Protein AF-0000000084446320 (afdb_homodimer)

InterPro domains:
  IPR026349 Conserved hypothetical protein CHP04255 [TIGR04255] (10-261)

Nearest PDB structures (foldseek):
  5f8q-assembly2_B  TM=2.785E-01  e=3.618E-01  Helicobacter pylori
  4v3g-assembly1_A  TM=2.302E-01  e=3.823E-01  Klebsiella oxytoca
  6n4v-assembly1_Af  TM=1.811E-01  e=1.496E-01  Pseudomonas phage PP7
  5jjd-assembly1_B  TM=1.875E-01  e=1.866E-01  Homo sapiens
  3pgs-assembly2_B  TM=2.123E-01  e=6.638E-01  Escherichia coli K-12

Foldseek 3Di:
DQKAAPVQQAFWQKKKKKWFWPWFDDPVLQVLLVVVCVVCCVPFVDKDWDWDWDWDQDPVRDTDTDTWIKIKTFDADPVRHGQWMWMGTTRMTMIMHRDDDDCVPPVVVVVVSVLSSQVSQVPDPPGIWTFKIKMKTKGKMKGQDQLPQCQQWWDDDDQDDPVVRVDHQWDKDWDWDWDDDPFKIKIKIKIKTKDWDDDVPDPDRDGIMIMIMIMIMMMTGGHTHHSCQCNNPPHCNVVVVVVVVVVVVLVVSCRTTHPVVNVSNPSDPVPPPDD/DQKAAPVQQAFWQKKKKKWFWPWFDDPVLQVLLVVVCVVCCVPFVDKDWDWDWDWDQDPVRDTDTDTWTKIKTFDADPVGHGQWMWMGTTRMTMIMHRDDDDPVPPVVVVVVSVLSSQVSQVPDPPGIWTFKIKMKTKGKMKGQDQLPQCQQWWDDDDQDDPVVRVDGQWDKDWDWDWDDDPFKIKIKIKIKTKDWDDDVPDPDRDGIMIMIMIMIMMMTGGHTGHSCQCNNPPHCNVVVVVVVVVVVVLVVSCRTTHPVVNVSNPSDPVPPPDD

Solvent-accessible surface area (backbone atoms only — not comparable to full-atom values): 28765 Å² total; per-residue (Å²): 124,48,56,39,39,72,60,63,59,31,29,51,47,33,40,36,40,37,42,29,39,71,48,64,64,47,70,70,54,52,49,54,51,58,71,48,38,79,81,47,30,90,71,27,64,43,78,46,68,51,78,42,69,46,75,43,66,44,99,84,65,50,67,47,71,48,73,37,70,26,42,35,30,23,30,61,45,96,85,66,46,59,39,33,38,42,32,39,46,52,33,33,36,40,36,38,32,49,71,62,84,49,66,88,61,51,46,61,55,47,50,50,53,52,48,54,52,50,59,59,58,52,64,56,81,86,52,64,31,39,43,36,38,35,43,37,40,31,30,31,34,36,17,67,43,78,77,43,59,58,61,52,46,31,30,81,39,47,85,27,41,51,43,70,73,71,43,60,69,39,35,39,45,32,37,34,40,52,46,80,46,102,77,40,36,32,42,40,39,37,40,36,37,32,32,75,38,75,44,80,86,47,88,53,97,78,45,50,23,34,40,36,38,41,35,41,40,36,37,45,38,44,77,70,35,50,55,59,62,34,64,27,95,86,38,56,50,51,58,50,53,53,50,51,54,51,51,49,46,50,53,52,48,52,58,32,29,12,71,69,41,26,46,53,45,64,63,62,78,72,78,68,74,79,126,123,48,54,40,37,72,61,64,58,30,30,53,48,33,39,36,41,38,41,30,39,72,48,62,63,47,69,69,56,51,50,54,52,59,70,48,38,78,81,47,30,91,71,26,62,45,78,45,69,51,76,43,71,45,75,45,65,44,98,84,64,52,66,48,71,48,73,36,70,27,42,34,30,23,29,62,44,95,85,68,49,59,40,34,36,42,32,40,45,51,32,34,37,39,34,38,33,48,71,63,85,48,66,88,61,51,48,62,54,47,50,50,54,52,49,54,52,50,58,59,57,52,64,56,81,86,52,62,31,38,44,37,39,32,43,36,41,31,30,32,35,36,18,69,44,78,77,44,58,57,62,50,46,33,30,81,39,47,84,28,40,51,43,69,72,71,45,59,68,40,35,39,46,32,37,34,39,51,45,82,48,101,79,39,35,31,40,40,39,36,41,35,37,33,34,75,39,74,45,81,85,47,88,54,97,76,45,52,22,33,40,35,39,39,34,42,39,36,37,45,38,45,77,70,35,49,56,59,62,34,65,27,94,86,38,55,48,51,59,50,53,53,50,51,52,51,51,49,48,51,53,51,48,51,58,32,28,13,70,68,41,26,47,53,44,64,64,62,78,70,77,68,74,79,126

Secondary structure (DSSP, 8-state):
---EETTSS--EEEEEEEEEESSPPPHHHHHHHHHTGGGTTTT--EEE--EEEEEEE-TTS-EEEEEEEPEEEEEE-TTS-EEEEEEEETTEEEEEESS---HHHHHHHHHHHHHHHHHHHTSSSSPPPEEEEEEEEEEEEEES-TT--GGGTB--SSSS-GGGGTS-S-EEEEEEEEEE-SS-EEEEEEEEEEEEEE-TT-SSTT-EEEEEEEEEEEEEEEEEE-HHHHHSTT--HHHHHHHHHHHHHHHHHHHHB-HHHHHHTT---------/---EETTSS--EEEEEEEEEESSPPPHHHHHHHHHTGGGTTTT--EEE--EEEEEEE-TTS-EEEEEEE-EEEEEE-TTS-EEEEEEEETTEEEEEESS---HHHHHHHHHHHHHHHHHHHTSSSSPPPEEEEEEEEEEEEEES-TT--GGGTB--SSSS-GGGGTS-S-EEEEEEEEEE-SS-EEEEEEEEEEEEEE-TT-SSTT-EEEEEEEEEEEEEEEEEE-HHHHHSTT--HHHHHHHHHHHHHHHHHHHHB-HHHHHHTT---------

Structure (mmCIF, N/CA/C/O backbone):
data_AF-0000000084446320-model_v1
#
loop_
_entity.id
_entity.type
_entity.pdbx_description
1 polymer 'Uncharacterized protein'
#
loop_
_atom_site.group_PDB
_atom_site.id
_atom_site.type_symbol
_atom_site.label_atom_id
_atom_site.label_alt_id
_atom_site.label_comp_id
_atom_site.label_asym_id
_atom_site.label_entity_id
_atom_site.label_seq_id
_atom_site.pdbx_PDB_ins_code
_atom_site.Cartn_x
_atom_site.Cartn_y
_atom_site.Cartn_z
_atom_site.occupancy
_atom_site.B_iso_or_equiv
_atom_site.auth_seq_id
_atom_site.auth_comp_id
_atom_site.auth_asym_id
_atom_site.auth_atom_id
_atom_site.pdbx_PDB_model_num
ATOM 1 N N . MET A 1 1 ? 19.234 2.043 -25.062 1 61.78 1 MET A N 1
ATOM 2 C CA . MET A 1 1 ? 18.141 1.824 -24.125 1 61.78 1 MET A CA 1
ATOM 3 C C . MET A 1 1 ? 18.641 1.929 -22.688 1 61.78 1 MET A C 1
ATOM 5 O O . MET A 1 1 ? 19.719 1.413 -22.359 1 61.78 1 MET A O 1
ATOM 9 N N . SER A 1 2 ? 17.984 2.854 -21.891 1 81.88 2 SER A N 1
ATOM 10 C CA . SER A 1 2 ? 18.516 3.242 -20.594 1 81.88 2 SER A CA 1
ATOM 11 C C . SER A 1 2 ? 18.219 2.18 -19.531 1 81.88 2 SER A C 1
ATOM 13 O O . SER A 1 2 ? 19.031 1.952 -18.641 1 81.88 2 SER A O 1
ATOM 15 N N . PHE A 1 3 ? 17.219 1.4 -19.797 1 89.06 3 PHE A N 1
ATOM 16 C CA . PHE A 1 3 ? 16.891 0.349 -18.844 1 89.06 3 PHE A CA 1
ATOM 17 C C . PHE A 1 3 ? 17.188 -1.026 -19.438 1 89.06 3 PHE A C 1
ATOM 19 O O . PHE A 1 3 ? 17.016 -1.238 -20.641 1 89.06 3 PHE A O 1
ATOM 26 N N . ALA A 1 4 ? 17.547 -1.936 -18.578 1 88.25 4 ALA A N 1
ATOM 27 C CA . ALA A 1 4 ? 17.766 -3.328 -18.969 1 88.25 4 ALA A CA 1
ATOM 28 C C . ALA A 1 4 ? 17.109 -4.281 -17.969 1 88.25 4 ALA A C 1
ATOM 30 O O . ALA A 1 4 ? 17.125 -4.039 -16.766 1 88.25 4 ALA A O 1
ATOM 31 N N . PRO A 1 5 ? 16.5 -5.367 -18.578 1 91 5 PRO A N 1
ATOM 32 C CA . PRO A 1 5 ? 15.992 -6.383 -17.656 1 91 5 PRO A CA 1
ATOM 33 C C . PRO A 1 5 ? 17.109 -7.043 -16.828 1 91 5 PRO A C 1
ATOM 35 O O . PRO A 1 5 ? 18.25 -7.125 -17.297 1 91 5 PRO A O 1
ATOM 38 N N . VAL A 1 6 ? 16.812 -7.52 -15.695 1 87.44 6 VAL A N 1
ATOM 39 C CA . VAL A 1 6 ? 17.797 -8.023 -14.742 1 87.44 6 VAL A CA 1
ATOM 40 C C . VAL A 1 6 ? 18.484 -9.258 -15.32 1 87.44 6 VAL A C 1
ATOM 42 O O . VAL A 1 6 ? 19.656 -9.5 -15.047 1 87.44 6 VAL A O 1
ATOM 45 N N . ASN A 1 7 ? 17.719 -10.055 -16.125 1 83 7 ASN A N 1
ATOM 46 C CA . ASN A 1 7 ? 18.297 -11.281 -16.656 1 83 7 ASN A CA 1
ATOM 47 C C . ASN A 1 7 ? 18.5 -11.211 -18.172 1 83 7 ASN A C 1
ATOM 49 O O . ASN A 1 7 ? 18.516 -12.234 -18.844 1 83 7 ASN A O 1
ATOM 53 N N . GLY A 1 8 ? 18.594 -10.078 -18.734 1 77.69 8 GLY A N 1
ATOM 54 C CA . GLY A 1 8 ? 18.875 -9.891 -20.141 1 77.69 8 GLY A CA 1
ATOM 55 C C . GLY A 1 8 ? 17.703 -10.219 -21.047 1 77.69 8 GLY A C 1
ATOM 56 O O . GLY A 1 8 ? 17 -9.312 -21.516 1 77.69 8 GLY A O 1
ATOM 57 N N . GLU A 1 9 ? 17.328 -11.648 -21 1 75.81 9 GLU A N 1
ATOM 58 C CA . GLU A 1 9 ? 16.297 -12.109 -21.922 1 75.81 9 GLU A CA 1
ATOM 59 C C . GLU A 1 9 ? 14.906 -12.016 -21.297 1 75.81 9 GLU A C 1
ATOM 61 O O . GLU A 1 9 ? 13.891 -12.094 -22 1 75.81 9 GLU A O 1
ATOM 66 N N . HIS A 1 10 ? 14.914 -11.883 -20.078 1 82.06 10 HIS A N 1
ATOM 67 C CA . HIS A 1 10 ? 13.641 -11.664 -19.406 1 82.06 10 HIS A CA 1
ATOM 68 C C . HIS A 1 10 ? 13.82 -10.828 -18.141 1 82.06 10 HIS A C 1
ATOM 70 O O . HIS A 1 10 ? 14.938 -10.727 -17.625 1 82.06 10 HIS A O 1
ATOM 76 N N . ALA A 1 11 ? 12.781 -10.281 -17.75 1 87.19 11 ALA A N 1
ATOM 77 C CA . ALA A 1 11 ? 12.867 -9.352 -16.625 1 87.19 11 ALA A CA 1
ATOM 78 C C . ALA A 1 11 ? 12.445 -10.016 -15.32 1 87.19 11 ALA A C 1
ATOM 80 O O . ALA A 1 11 ? 12.539 -9.414 -14.25 1 87.19 11 ALA A O 1
ATOM 81 N N . ILE A 1 12 ? 11.984 -11.242 -15.391 1 90.38 12 ILE A N 1
ATOM 82 C CA . ILE A 1 12 ? 11.422 -11.891 -14.211 1 90.38 12 ILE A CA 1
ATOM 83 C C . ILE A 1 12 ? 12.547 -12.273 -13.25 1 90.38 12 ILE A C 1
ATOM 85 O O . ILE A 1 12 ? 13.43 -13.062 -13.602 1 90.38 12 ILE A O 1
ATOM 89 N N . GLU A 1 13 ? 12.555 -11.727 -12.109 1 92.56 13 GLU A N 1
ATOM 90 C CA . GLU A 1 13 ? 13.492 -12.062 -11.039 1 92.56 13 GLU A CA 1
ATOM 91 C C . GLU A 1 13 ? 12.977 -13.227 -10.195 1 92.56 13 GLU A C 1
ATOM 93 O O . GLU A 1 13 ? 13.758 -14.047 -9.711 1 92.56 13 GLU A O 1
ATOM 98 N N . LYS A 1 14 ? 11.656 -13.219 -10.055 1 95.5 14 LYS A N 1
ATOM 99 C CA . LYS A 1 14 ? 11.055 -14.227 -9.188 1 95.5 14 LYS A CA 1
ATOM 100 C C . LYS A 1 14 ? 9.617 -14.531 -9.609 1 95.5 14 LYS A C 1
ATOM 102 O O . LYS A 1 14 ? 8.891 -13.633 -10.039 1 95.5 14 LYS A O 1
ATOM 107 N N . VAL A 1 15 ? 9.234 -15.773 -9.531 1 97.69 15 VAL A N 1
ATOM 108 C CA . VAL A 1 15 ? 7.844 -16.203 -9.656 1 97.69 15 VAL A CA 1
ATOM 109 C C . VAL A 1 15 ? 7.461 -17.078 -8.461 1 97.69 15 VAL A C 1
ATOM 111 O O . VAL A 1 15 ? 8.281 -17.844 -7.953 1 97.69 15 VAL A O 1
ATOM 114 N N . ALA A 1 16 ? 6.266 -16.922 -8.016 1 98.5 16 ALA A N 1
ATOM 115 C CA . ALA A 1 16 ? 5.762 -17.734 -6.906 1 98.5 16 ALA A CA 1
ATOM 116 C C . ALA A 1 16 ? 4.352 -18.234 -7.195 1 98.5 16 ALA A C 1
ATOM 118 O O . ALA A 1 16 ? 3.52 -17.5 -7.73 1 98.5 16 ALA A O 1
ATOM 119 N N . PHE A 1 17 ? 4.098 -19.469 -6.898 1 98.69 17 PHE A N 1
ATOM 120 C CA . PHE A 1 17 ? 2.816 -20.141 -7.043 1 98.69 17 PHE A CA 1
ATOM 121 C C . PHE A 1 17 ? 2.219 -20.469 -5.68 1 98.69 17 PHE A C 1
ATOM 123 O O . PHE A 1 17 ? 2.893 -21.047 -4.824 1 98.69 17 PHE A O 1
ATOM 130 N N . PHE A 1 18 ? 0.988 -20.125 -5.52 1 98.31 18 PHE A N 1
ATOM 131 C CA . PHE A 1 18 ? 0.344 -20.344 -4.23 1 98.31 18 PHE A CA 1
ATOM 132 C C . PHE A 1 18 ? -0.904 -21.203 -4.379 1 98.31 18 PHE A C 1
ATOM 134 O O . PHE A 1 18 ? -1.684 -21.016 -5.316 1 98.31 18 PHE A O 1
ATOM 141 N N . VAL A 1 19 ? -1.077 -22.109 -3.5 1 98.06 19 VAL A N 1
ATOM 142 C CA . VAL A 1 19 ? -2.314 -22.844 -3.273 1 98.06 19 VAL A CA 1
ATOM 143 C C . VAL A 1 19 ? -2.752 -22.688 -1.818 1 98.06 19 VAL A C 1
ATOM 145 O O . VAL A 1 19 ? -2.016 -23.047 -0.898 1 98.06 19 VAL A O 1
ATOM 148 N N . LYS A 1 20 ? -3.914 -22.172 -1.666 1 97.69 20 LYS A N 1
ATOM 149 C CA . LYS A 1 20 ? -4.434 -22 -0.312 1 97.69 20 LYS A CA 1
ATOM 150 C C . LYS A 1 20 ? -5.508 -23.031 -0.001 1 97.69 20 LYS A C 1
ATOM 152 O O . LYS A 1 20 ? -6.465 -23.188 -0.764 1 97.69 20 LYS A O 1
ATOM 157 N N . LEU A 1 21 ? -5.348 -23.672 1.117 1 96.62 21 LEU A N 1
ATOM 158 C CA . LEU A 1 21 ? -6.297 -24.672 1.575 1 96.62 21 LEU A CA 1
ATOM 159 C C . LEU A 1 21 ? -7.305 -24.078 2.547 1 96.62 21 LEU A C 1
ATOM 161 O O . LEU A 1 21 ? -7.082 -22.984 3.082 1 96.62 21 LEU A O 1
ATOM 165 N N . SER A 1 22 ? -8.391 -24.734 2.732 1 95.75 22 SER A N 1
ATOM 166 C CA . SER A 1 22 ? -9.492 -24.266 3.561 1 95.75 22 SER A CA 1
ATOM 167 C C . SER A 1 22 ? -9.133 -24.297 5.039 1 95.75 22 SER A C 1
ATOM 169 O O . SER A 1 22 ? -9.797 -23.656 5.863 1 95.75 22 SER A O 1
ATOM 171 N N . GLN A 1 23 ? -8.109 -25.031 5.414 1 92.44 23 GLN A N 1
ATOM 172 C CA . GLN A 1 23 ? -7.664 -25.156 6.801 1 92.44 23 GLN A CA 1
ATOM 173 C C . GLN A 1 23 ? -6.152 -25.344 6.879 1 92.44 23 GLN A C 1
ATOM 175 O O . GLN A 1 23 ? -5.531 -25.828 5.934 1 92.44 23 GLN A O 1
ATOM 180 N N . PRO A 1 24 ? -5.582 -24.984 8.031 1 91.88 24 PRO A N 1
ATOM 181 C CA . PRO A 1 24 ? -4.141 -25.188 8.195 1 91.88 24 PRO A CA 1
ATOM 182 C C . PRO A 1 24 ? -3.75 -26.672 8.18 1 91.88 24 PRO A C 1
ATOM 184 O O . PRO A 1 24 ? -4.527 -27.516 8.625 1 91.88 24 PRO A O 1
ATOM 187 N N . ILE A 1 25 ? -2.578 -26.906 7.695 1 92.69 25 ILE A N 1
ATOM 188 C CA . ILE A 1 25 ? -2.037 -28.266 7.645 1 92.69 25 ILE A CA 1
ATOM 189 C C . ILE A 1 25 ? -1.504 -28.656 9.023 1 92.69 25 ILE A C 1
ATOM 191 O O . ILE A 1 25 ? -0.707 -27.922 9.617 1 92.69 25 ILE A O 1
ATOM 195 N N . SER A 1 26 ? -1.944 -29.797 9.508 1 90.5 26 SER A N 1
ATOM 196 C CA . SER A 1 26 ? -1.564 -30.266 10.836 1 90.5 26 SER A CA 1
ATOM 197 C C . SER A 1 26 ? -0.126 -30.766 10.852 1 90.5 26 SER A C 1
ATOM 199 O O . SER A 1 26 ? 0.431 -31.109 9.805 1 90.5 26 SER A O 1
ATOM 201 N N . GLU A 1 27 ? 0.391 -30.859 12.078 1 89.62 27 GLU A N 1
ATOM 202 C CA . GLU A 1 27 ? 1.768 -31.312 12.242 1 89.62 27 GLU A CA 1
ATOM 203 C C . GLU A 1 27 ? 1.934 -32.75 11.75 1 89.62 27 GLU A C 1
ATOM 205 O O . GLU A 1 27 ? 2.893 -33.062 11.039 1 89.62 27 GLU A O 1
ATOM 210 N N . PRO A 1 28 ? 0.982 -33.625 12.016 1 91.62 28 PRO A N 1
ATOM 211 C CA . PRO A 1 28 ? 1.13 -35 11.484 1 91.62 28 PRO A CA 1
ATOM 212 C C . PRO A 1 28 ? 1.161 -35.031 9.953 1 91.62 28 PRO A C 1
ATOM 214 O O . PRO A 1 28 ? 1.903 -35.812 9.367 1 91.62 28 PRO A O 1
ATOM 217 N N . LEU A 1 29 ? 0.431 -34.219 9.391 1 93.19 29 LEU A N 1
ATOM 218 C CA . LEU A 1 29 ? 0.397 -34.156 7.934 1 93.19 29 LEU A CA 1
ATOM 219 C C . LEU A 1 29 ? 1.693 -33.562 7.379 1 93.19 29 LEU A C 1
ATOM 221 O O . LEU A 1 29 ? 2.199 -34.031 6.355 1 93.19 29 LEU A O 1
ATOM 225 N N . LEU A 1 30 ? 2.217 -32.594 8.039 1 94 30 LEU A N 1
ATOM 226 C CA . LEU A 1 30 ? 3.518 -32.062 7.652 1 94 30 LEU A CA 1
ATOM 227 C C . LEU A 1 30 ? 4.594 -33.125 7.723 1 94 30 LEU A C 1
ATOM 229 O O . LEU A 1 30 ? 5.457 -33.219 6.844 1 94 30 LEU A O 1
ATOM 233 N N . GLN A 1 31 ? 4.457 -33.875 8.75 1 94.12 31 GLN A N 1
ATOM 234 C CA . GLN A 1 31 ? 5.41 -34.969 8.891 1 94.12 31 GLN A CA 1
ATOM 235 C C . GLN A 1 31 ? 5.27 -35.969 7.754 1 94.12 31 GLN A C 1
ATOM 237 O O . GLN A 1 31 ? 6.266 -36.531 7.262 1 94.12 31 GLN A O 1
ATOM 242 N N . SER A 1 32 ? 4.043 -36.219 7.426 1 95.75 32 SER A N 1
ATOM 243 C CA . SER A 1 32 ? 3.803 -37.125 6.305 1 95.75 32 SER A CA 1
ATOM 244 C C . SER A 1 32 ? 4.434 -36.594 5.023 1 95.75 32 SER A C 1
ATOM 246 O O . SER A 1 32 ? 5.008 -37.375 4.246 1 95.75 32 SER A O 1
ATOM 248 N N . VAL A 1 33 ? 4.352 -35.312 4.805 1 97.06 33 VAL A N 1
ATOM 249 C CA . VAL A 1 33 ? 4.961 -34.688 3.635 1 97.06 33 VAL A CA 1
ATOM 250 C C . VAL A 1 33 ? 6.48 -34.844 3.703 1 97.06 33 VAL A C 1
ATOM 252 O O . VAL A 1 33 ? 7.121 -35.219 2.717 1 97.06 33 VAL A O 1
ATOM 255 N N . GLN A 1 34 ? 6.992 -34.531 4.848 1 96.75 34 GLN A N 1
ATOM 256 C CA . GLN A 1 34 ? 8.438 -34.625 5.02 1 96.75 34 GLN A CA 1
ATOM 257 C C . GLN A 1 34 ? 8.953 -36.031 4.75 1 96.75 34 GLN A C 1
ATOM 259 O O . GLN A 1 34 ? 10.031 -36.188 4.176 1 96.75 34 GLN A O 1
ATOM 264 N N . ARG A 1 35 ? 8.211 -37 5.16 1 96.94 35 ARG A N 1
ATOM 265 C CA . ARG A 1 35 ? 8.609 -38.406 4.984 1 96.94 35 ARG A CA 1
ATOM 266 C C . ARG A 1 35 ? 8.695 -38.781 3.506 1 96.94 35 ARG A C 1
ATOM 268 O O . ARG A 1 35 ? 9.406 -39.688 3.131 1 96.94 35 ARG A O 1
ATOM 275 N N . GLN A 1 36 ? 7.973 -38.062 2.719 1 97.31 36 GLN A N 1
ATOM 276 C CA . GLN A 1 36 ? 7.961 -38.344 1.294 1 97.31 36 GLN A CA 1
ATOM 277 C C . GLN A 1 36 ? 8.984 -37.5 0.539 1 97.31 36 GLN A C 1
ATOM 279 O O . GLN A 1 36 ? 8.961 -37.469 -0.693 1 97.31 36 GLN A O 1
ATOM 284 N N . HIS A 1 37 ? 9.906 -36.906 1.226 1 97.75 37 HIS A N 1
ATOM 285 C CA . HIS A 1 37 ? 10.914 -36.031 0.653 1 97.75 37 HIS A CA 1
ATOM 286 C C . HIS A 1 37 ? 11.703 -36.719 -0.448 1 97.75 37 HIS A C 1
ATOM 288 O O . HIS A 1 37 ? 12.18 -36.062 -1.384 1 97.75 37 HIS A O 1
ATOM 294 N N . LYS A 1 38 ? 11.805 -38 -0.389 1 96.5 38 LYS A N 1
ATOM 295 C CA . LYS A 1 38 ? 12.562 -38.781 -1.377 1 96.5 38 LYS A CA 1
ATOM 296 C C . LYS A 1 38 ? 12.047 -38.5 -2.789 1 96.5 38 LYS A C 1
ATOM 298 O O . LYS A 1 38 ? 12.805 -38.594 -3.758 1 96.5 38 LYS A O 1
ATOM 303 N N . LEU A 1 39 ? 10.781 -38.125 -2.891 1 95.81 39 LEU A N 1
ATOM 304 C CA . LEU A 1 39 ? 10.141 -37.906 -4.184 1 95.81 39 LEU A CA 1
ATOM 305 C C . LEU A 1 39 ? 10.688 -36.656 -4.871 1 95.81 39 LEU A C 1
ATOM 307 O O . LEU A 1 39 ? 10.672 -36.562 -6.098 1 95.81 39 LEU A O 1
ATOM 311 N N . TRP A 1 40 ? 11.18 -35.688 -4.086 1 97.38 40 TRP A N 1
ATOM 312 C CA . TRP A 1 40 ? 11.664 -34.469 -4.711 1 97.38 40 TRP A CA 1
ATOM 313 C C . TRP A 1 40 ? 12.992 -34.031 -4.102 1 97.38 40 TRP A C 1
ATOM 315 O O . TRP A 1 40 ? 13.406 -32.875 -4.246 1 97.38 40 TRP A O 1
ATOM 325 N N . ARG A 1 41 ? 13.672 -34.844 -3.43 1 97.19 41 ARG A N 1
ATOM 326 C CA . ARG A 1 41 ? 14.922 -34.531 -2.746 1 97.19 41 ARG A CA 1
ATOM 327 C C . ARG A 1 41 ? 16.016 -34.156 -3.742 1 97.19 41 ARG A C 1
ATOM 329 O O . ARG A 1 41 ? 16.859 -33.312 -3.455 1 97.19 41 ARG A O 1
ATOM 336 N N . ALA A 1 42 ? 16.047 -34.812 -4.867 1 96.69 42 ALA A N 1
ATOM 337 C CA . ALA A 1 42 ? 17.047 -34.531 -5.887 1 96.69 42 ALA A CA 1
ATOM 338 C C . ALA A 1 42 ? 16.969 -33.062 -6.344 1 96.69 42 ALA A C 1
ATOM 340 O O . ALA A 1 42 ? 18 -32.438 -6.648 1 96.69 42 ALA A O 1
ATOM 341 N N . ASP A 1 43 ? 15.766 -32.531 -6.371 1 96.56 43 ASP A N 1
ATOM 342 C CA . ASP A 1 43 ? 15.531 -31.172 -6.852 1 96.56 43 ASP A CA 1
ATOM 343 C C . ASP A 1 43 ? 15.617 -30.156 -5.711 1 96.56 43 ASP A C 1
ATOM 345 O O . ASP A 1 43 ? 16.109 -29.047 -5.895 1 96.56 43 ASP A O 1
ATOM 349 N N . LEU A 1 44 ? 15.094 -30.562 -4.578 1 98 44 LEU A N 1
ATOM 350 C CA . LEU A 1 44 ? 15.023 -29.719 -3.395 1 98 44 LEU A CA 1
ATOM 351 C C . LEU A 1 44 ? 15.602 -30.422 -2.176 1 98 44 LEU A C 1
ATOM 353 O O . LEU A 1 44 ? 14.859 -30.828 -1.274 1 98 44 LEU A O 1
ATOM 357 N N . PRO A 1 45 ? 16.875 -30.438 -2.051 1 97.25 45 PRO A N 1
ATOM 358 C CA . PRO A 1 45 ? 17.5 -31.281 -1.045 1 97.25 45 PRO A CA 1
ATOM 359 C C . PRO A 1 45 ? 17.438 -30.688 0.361 1 97.25 45 PRO A C 1
ATOM 361 O O . PRO A 1 45 ? 17.406 -31.438 1.347 1 97.25 45 PRO A O 1
ATOM 364 N N . ALA A 1 46 ? 17.453 -29.438 0.479 1 96.81 46 ALA A N 1
ATOM 365 C CA . ALA A 1 46 ? 17.484 -28.812 1.805 1 96.81 46 ALA A CA 1
ATOM 366 C C . ALA A 1 46 ? 16.094 -28.844 2.445 1 96.81 46 ALA A C 1
ATOM 368 O O . ALA A 1 46 ? 15.086 -28.641 1.768 1 96.81 46 ALA A O 1
ATOM 369 N N . VAL A 1 47 ? 16.109 -29.125 3.771 1 95.31 47 VAL A N 1
ATOM 370 C CA . VAL A 1 47 ? 14.859 -29.156 4.527 1 95.31 47 VAL A CA 1
ATOM 371 C C . VAL A 1 47 ? 14.953 -28.203 5.715 1 95.31 47 VAL A C 1
ATOM 373 O O . VAL A 1 47 ? 15.938 -28.219 6.461 1 95.31 47 VAL A O 1
ATOM 376 N N . ASP A 1 48 ? 13.977 -27.312 5.781 1 92.38 48 ASP A N 1
ATOM 377 C CA . ASP A 1 48 ? 13.891 -26.406 6.91 1 92.38 48 ASP A CA 1
ATOM 378 C C . ASP A 1 48 ? 12.5 -26.422 7.535 1 92.38 48 ASP A C 1
ATOM 380 O O . ASP A 1 48 ? 11.516 -26.734 6.859 1 92.38 48 ASP A O 1
ATOM 384 N N . ARG A 1 49 ? 12.438 -26.078 8.82 1 89.38 49 ARG A N 1
ATOM 385 C CA . ARG A 1 49 ? 11.188 -25.953 9.562 1 89.38 49 ARG A CA 1
ATOM 386 C C . ARG A 1 49 ? 11.008 -24.547 10.109 1 89.38 49 ARG A C 1
ATOM 388 O O . ARG A 1 49 ? 11.242 -24.297 11.297 1 89.38 49 ARG A O 1
ATOM 395 N N . PRO A 1 50 ? 10.555 -23.734 9.219 1 81.56 50 PRO A N 1
ATOM 396 C CA . PRO A 1 50 ? 10.391 -22.359 9.703 1 81.56 50 PRO A CA 1
ATOM 397 C C . PRO A 1 50 ? 9.336 -22.25 10.805 1 81.56 50 PRO A C 1
ATOM 399 O O . PRO A 1 50 ? 8.359 -23 10.797 1 81.56 50 PRO A O 1
ATOM 402 N N . GLN A 1 51 ? 9.664 -21.359 11.797 1 72.75 51 GLN A N 1
ATOM 403 C CA . GLN A 1 51 ? 8.703 -21.062 12.852 1 72.75 51 GLN A CA 1
ATOM 404 C C . GLN A 1 51 ? 8.078 -19.688 12.656 1 72.75 51 GLN A C 1
ATOM 406 O O . GLN A 1 51 ? 8.781 -18.688 12.516 1 72.75 51 GLN A O 1
ATOM 411 N N . ILE A 1 52 ? 6.871 -19.75 12.297 1 64.94 52 ILE A N 1
ATOM 412 C CA . ILE A 1 52 ? 6.172 -18.469 12.148 1 64.94 52 ILE A CA 1
ATOM 413 C C . ILE A 1 52 ? 5.25 -18.25 13.352 1 64.94 52 ILE A C 1
ATOM 415 O O . ILE A 1 52 ? 4.52 -19.156 13.75 1 64.94 52 ILE A O 1
ATOM 419 N N . ILE A 1 53 ? 5.477 -17.234 14.023 1 59.31 53 ILE A N 1
ATOM 420 C CA . ILE A 1 53 ? 4.605 -16.875 15.141 1 59.31 53 ILE A CA 1
ATOM 421 C C . ILE A 1 53 ? 3.541 -15.891 14.664 1 59.31 53 ILE A C 1
ATOM 423 O O . ILE A 1 53 ? 3.867 -14.805 14.18 1 59.31 53 ILE A O 1
ATOM 427 N N . GLU A 1 54 ? 2.352 -16.359 14.484 1 58.41 54 GLU A N 1
ATOM 428 C CA . GLU A 1 54 ? 1.23 -15.453 14.227 1 58.41 54 GLU A CA 1
ATOM 429 C C . GLU A 1 54 ? 0.72 -14.828 15.523 1 58.41 54 GLU A C 1
ATOM 431 O O . GLU A 1 54 ? 0.505 -15.531 16.516 1 58.41 54 GLU A O 1
ATOM 436 N N . MET A 1 55 ? 0.829 -13.555 15.531 1 53.59 55 MET A N 1
ATOM 437 C CA . MET A 1 55 ? 0.278 -12.859 16.688 1 53.59 55 MET A CA 1
ATOM 438 C C . MET A 1 55 ? -1.157 -12.414 16.422 1 53.59 55 MET A C 1
ATOM 440 O O . MET A 1 55 ? -1.441 -11.797 15.398 1 53.59 55 MET A O 1
ATOM 444 N N . GLN A 1 56 ? -2.072 -13.117 17 1 55.41 56 GLN A N 1
ATOM 445 C CA . GLN A 1 56 ? -3.451 -12.641 16.953 1 55.41 56 GLN A CA 1
ATOM 446 C C . GLN A 1 56 ? -3.822 -11.906 18.234 1 55.41 56 GLN A C 1
ATOM 448 O O . GLN A 1 56 ? -3.52 -12.383 19.344 1 55.41 56 GLN A O 1
ATOM 453 N N . ILE A 1 57 ? -4.117 -10.742 18.078 1 50.66 57 ILE A N 1
ATOM 454 C CA . ILE A 1 57 ? -4.609 -9.977 19.203 1 50.66 57 ILE A CA 1
ATOM 455 C C . ILE A 1 57 ? -6.133 -10.062 19.266 1 50.66 57 ILE A C 1
ATOM 457 O O . ILE A 1 57 ? -6.816 -9.727 18.297 1 50.66 57 ILE A O 1
ATOM 461 N N . ASP A 1 58 ? -6.617 -10.711 20.328 1 48.12 58 ASP A N 1
ATOM 462 C CA . ASP A 1 58 ? -8.062 -10.82 20.469 1 48.12 58 ASP A CA 1
ATOM 463 C C . ASP A 1 58 ? -8.688 -9.484 20.859 1 48.12 58 ASP A C 1
ATOM 465 O O . ASP A 1 58 ? -7.973 -8.508 21.094 1 48.12 58 ASP A O 1
ATOM 469 N N . ALA A 1 59 ? -9.992 -9.477 20.688 1 51.91 59 ALA A N 1
ATOM 470 C CA . ALA A 1 59 ? -10.766 -8.281 21 1 51.91 59 ALA A CA 1
ATOM 471 C C . ALA A 1 59 ? -10.414 -7.727 22.375 1 51.91 59 ALA A C 1
ATOM 473 O O . ALA A 1 59 ? -10.516 -6.52 22.609 1 51.91 59 ALA A O 1
ATOM 474 N N . ASN A 1 60 ? -10 -8.609 23.219 1 50.38 60 ASN A N 1
ATOM 475 C CA . ASN A 1 60 ? -9.703 -8.219 24.594 1 50.38 60 ASN A CA 1
ATOM 476 C C . ASN A 1 60 ? -8.234 -7.824 24.75 1 50.38 60 ASN A C 1
ATOM 478 O O . ASN A 1 60 ? -7.781 -7.578 25.875 1 50.38 60 ASN A O 1
ATOM 482 N N . GLY A 1 61 ? -7.59 -7.742 23.672 1 50.59 61 GLY A N 1
ATOM 483 C CA . GLY A 1 61 ? -6.203 -7.301 23.719 1 50.59 61 GLY A CA 1
ATOM 484 C C . GLY A 1 61 ? -5.23 -8.414 24.047 1 50.59 61 GLY A C 1
ATOM 485 O O . GLY A 1 61 ? -4.031 -8.18 24.188 1 50.59 61 GLY A O 1
ATOM 486 N N . THR A 1 62 ? -5.754 -9.547 24.391 1 55.06 62 THR A N 1
ATOM 487 C CA . THR A 1 62 ? -4.879 -10.68 24.688 1 55.06 62 THR A CA 1
ATOM 488 C C . THR A 1 62 ? -4.234 -11.211 23.406 1 55.06 62 THR A C 1
ATOM 490 O O . THR A 1 62 ? -4.926 -11.453 22.406 1 55.06 62 THR A O 1
ATOM 493 N N . SER A 1 63 ? -2.906 -11.109 23.422 1 57.88 63 SER A N 1
ATOM 494 C CA . SER A 1 63 ? -2.166 -11.609 22.281 1 57.88 63 SER A CA 1
ATOM 495 C C . SER A 1 63 ? -1.954 -13.117 22.375 1 57.88 63 SER A C 1
ATOM 497 O O . SER A 1 63 ? -1.58 -13.633 23.422 1 57.88 63 SER A O 1
ATOM 499 N N . GLN A 1 64 ? -2.586 -13.953 21.641 1 59.34 64 GLN A N 1
ATOM 500 C CA . GLN A 1 64 ? -2.26 -15.367 21.5 1 59.34 64 GLN A CA 1
ATOM 501 C C . GLN A 1 64 ? -1.255 -15.594 20.391 1 59.34 64 GLN A C 1
ATOM 503 O O . GLN A 1 64 ? -1.402 -15.047 19.297 1 59.34 64 GLN A O 1
ATOM 508 N N . GLN A 1 65 ? -0.115 -16 20.859 1 57.88 65 GLN A N 1
ATOM 509 C CA . GLN A 1 65 ? 0.906 -16.391 19.891 1 57.88 65 GLN A CA 1
ATOM 510 C C . GLN A 1 65 ? 0.73 -17.844 19.469 1 57.88 65 GLN A C 1
ATOM 512 O O . GLN A 1 65 ? 0.622 -18.75 20.297 1 57.88 65 GLN A O 1
ATOM 517 N N . ARG A 1 66 ? 0.274 -18.125 18.297 1 57.81 66 ARG A N 1
ATOM 518 C CA . ARG A 1 66 ? 0.235 -19.5 17.812 1 57.81 66 ARG A CA 1
ATOM 519 C C . ARG A 1 66 ? 1.389 -19.766 16.859 1 57.81 66 ARG A C 1
ATOM 521 O O . ARG A 1 66 ? 1.427 -19.219 15.75 1 57.81 66 ARG A O 1
ATOM 528 N N . PRO A 1 67 ? 2.389 -20.406 17.516 1 60.03 67 PRO A N 1
ATOM 529 C CA . PRO A 1 67 ? 3.465 -20.797 16.609 1 60.03 67 PRO A CA 1
ATOM 530 C C . PRO A 1 67 ? 2.998 -21.75 15.523 1 60.03 67 PRO A C 1
ATOM 532 O O . PRO A 1 67 ? 2.189 -22.656 15.789 1 60.03 67 PRO A O 1
ATOM 535 N N . HIS A 1 68 ? 3.027 -21.328 14.297 1 65.56 68 HIS A N 1
ATOM 536 C CA . HIS A 1 68 ? 2.814 -22.281 13.219 1 65.56 68 HIS A CA 1
ATOM 537 C C . HIS A 1 68 ? 4.141 -22.781 12.656 1 65.56 68 HIS A C 1
ATOM 539 O O . HIS A 1 68 ? 5.066 -22 12.445 1 65.56 68 HIS A O 1
ATOM 545 N N . ARG A 1 69 ? 4.242 -24.125 12.805 1 76.25 69 ARG A N 1
ATOM 546 C CA . ARG A 1 69 ? 5.422 -24.703 12.18 1 76.25 69 ARG A CA 1
ATOM 547 C C . ARG A 1 69 ? 5.172 -24.984 10.695 1 76.25 69 ARG A C 1
ATOM 549 O O . ARG A 1 69 ? 4.078 -25.406 10.32 1 76.25 69 ARG A O 1
ATOM 556 N N . GLY A 1 70 ? 6.09 -24.422 9.906 1 90.75 70 GLY A N 1
ATOM 557 C CA . GLY A 1 70 ? 6.027 -24.719 8.484 1 90.75 70 GLY A CA 1
ATOM 558 C C . GLY A 1 70 ? 7.059 -25.734 8.039 1 90.75 70 GLY A C 1
ATOM 559 O O . GLY A 1 70 ? 7.664 -26.422 8.867 1 90.75 70 GLY A O 1
ATOM 560 N N . LEU A 1 71 ? 7.055 -26.203 6.855 1 94.94 71 LEU A N 1
ATOM 561 C CA . LEU A 1 71 ? 7.977 -27.109 6.18 1 94.94 71 LEU A CA 1
ATOM 562 C C . LEU A 1 71 ? 8.438 -26.516 4.848 1 94.94 71 LEU A C 1
ATOM 564 O O . LEU A 1 71 ? 7.613 -26.062 4.055 1 94.94 71 LEU A O 1
ATOM 568 N N . GLU A 1 72 ? 9.75 -26.453 4.734 1 96.19 72 GLU A N 1
ATOM 569 C CA . GLU A 1 72 ? 10.305 -25.906 3.506 1 96.19 72 GLU A CA 1
ATOM 570 C C . GLU A 1 72 ? 11.359 -26.828 2.914 1 96.19 72 GLU A C 1
ATOM 572 O O . GLU A 1 72 ? 12.25 -27.312 3.625 1 96.19 72 GLU A O 1
ATOM 577 N N . PHE A 1 73 ? 11.258 -27.094 1.625 1 97.69 73 PHE A N 1
ATOM 578 C CA . PHE A 1 73 ? 12.281 -27.75 0.819 1 97.69 73 PHE A CA 1
ATOM 579 C C . PHE A 1 73 ? 12.891 -26.766 -0.18 1 97.69 73 PHE A C 1
ATOM 581 O O . PHE A 1 73 ? 12.172 -25.969 -0.793 1 97.69 73 PHE A O 1
ATOM 588 N N . SER A 1 74 ? 14.195 -26.797 -0.294 1 97.62 74 SER A N 1
ATOM 589 C CA . SER A 1 74 ? 14.758 -25.797 -1.184 1 97.62 74 SER A CA 1
ATOM 590 C C . SER A 1 74 ? 16.031 -26.281 -1.848 1 97.62 74 SER A C 1
ATOM 592 O O . SER A 1 74 ? 16.641 -27.266 -1.398 1 97.62 74 SER A O 1
ATOM 594 N N . PHE A 1 75 ? 16.312 -25.766 -3.02 1 97.19 75 PHE A N 1
ATOM 595 C CA . PHE A 1 75 ? 17.625 -25.766 -3.66 1 97.19 75 PHE A CA 1
ATOM 596 C C . PHE A 1 75 ? 18.328 -24.438 -3.443 1 97.19 75 PHE A C 1
ATOM 598 O O . PHE A 1 75 ? 17.906 -23.406 -3.965 1 97.19 75 PHE A O 1
ATOM 605 N N . ARG A 1 76 ? 19.391 -24.484 -2.721 1 94.5 76 ARG A N 1
ATOM 606 C CA . ARG A 1 76 ? 20.031 -23.266 -2.273 1 94.5 76 ARG A CA 1
ATOM 607 C C . ARG A 1 76 ? 21.375 -23.062 -2.992 1 94.5 76 ARG A C 1
ATOM 609 O O . ARG A 1 76 ? 22.031 -24.031 -3.379 1 94.5 76 ARG A O 1
ATOM 616 N N . ARG A 1 77 ? 21.641 -21.766 -3.088 1 90.75 77 ARG A N 1
ATOM 617 C CA . ARG A 1 77 ? 22.984 -21.375 -3.508 1 90.75 77 ARG A CA 1
ATOM 618 C C . ARG A 1 77 ? 23.953 -21.406 -2.334 1 90.75 77 ARG A C 1
ATOM 620 O O . ARG A 1 77 ? 23.531 -21.547 -1.181 1 90.75 77 ARG A O 1
ATOM 627 N N . PRO A 1 78 ? 25.203 -21.219 -2.723 1 89.62 78 PRO A N 1
ATOM 628 C CA . PRO A 1 78 ? 26.203 -21.219 -1.647 1 89.62 78 PRO A CA 1
ATOM 629 C C . PRO A 1 78 ? 26 -20.047 -0.67 1 89.62 78 PRO A C 1
ATOM 631 O O . PRO A 1 78 ? 26.406 -20.141 0.491 1 89.62 78 PRO A O 1
ATOM 634 N N . ASP A 1 79 ? 25.406 -19.062 -1.159 1 87.88 79 ASP A N 1
ATOM 635 C CA . ASP A 1 79 ? 25.172 -17.938 -0.275 1 87.88 79 ASP A CA 1
ATOM 636 C C . ASP A 1 79 ? 23.891 -18.125 0.553 1 87.88 79 ASP A C 1
ATOM 638 O O . ASP A 1 79 ? 23.422 -17.203 1.201 1 87.88 79 ASP A O 1
ATOM 642 N N . ASN A 1 80 ? 23.234 -19.203 0.431 1 88.19 80 ASN A N 1
ATOM 643 C CA . ASN A 1 80 ? 22.109 -19.672 1.222 1 88.19 80 ASN A CA 1
ATOM 644 C C . ASN A 1 80 ? 20.781 -19.094 0.697 1 88.19 80 ASN A C 1
ATOM 646 O O . ASN A 1 80 ? 19.75 -19.219 1.342 1 88.19 80 ASN A O 1
ATOM 650 N N . THR A 1 81 ? 20.906 -18.406 -0.464 1 88.81 81 THR A N 1
ATOM 651 C CA . THR A 1 81 ? 19.672 -18 -1.098 1 88.81 81 THR A CA 1
ATOM 652 C C . THR A 1 81 ? 19.047 -19.156 -1.89 1 88.81 81 THR A C 1
ATOM 654 O O . THR A 1 81 ? 19.766 -19.953 -2.477 1 88.81 81 THR A O 1
ATOM 657 N N . SER A 1 82 ? 17.781 -19.203 -1.795 1 92.75 82 SER A N 1
ATOM 658 C CA . SER A 1 82 ? 17.094 -20.297 -2.486 1 92.75 82 SER A CA 1
ATOM 659 C C . SER A 1 82 ? 16.797 -19.922 -3.939 1 92.75 82 SER A C 1
ATOM 661 O O . SER A 1 82 ? 16.312 -18.828 -4.223 1 92.75 82 SER A O 1
ATOM 663 N N . VAL A 1 83 ? 17.125 -20.828 -4.789 1 94.88 83 VAL A N 1
ATOM 664 C CA . VAL A 1 83 ? 16.781 -20.703 -6.203 1 94.88 83 VAL A CA 1
ATOM 665 C C . VAL A 1 83 ? 15.367 -21.234 -6.441 1 94.88 83 VAL A C 1
ATOM 667 O O . VAL A 1 83 ? 14.586 -20.609 -7.16 1 94.88 83 VAL A O 1
ATOM 670 N N . TRP A 1 84 ? 15.141 -22.359 -5.84 1 97.12 84 TRP A N 1
ATOM 671 C CA . TRP A 1 84 ? 13.82 -22.984 -5.785 1 97.12 84 TRP A CA 1
ATOM 672 C C . TRP A 1 84 ? 13.422 -23.297 -4.348 1 97.12 84 TRP A C 1
ATOM 674 O O . TRP A 1 84 ? 14.266 -23.656 -3.529 1 97.12 84 TRP A O 1
ATOM 684 N N . SER A 1 85 ? 12.211 -23.109 -4.059 1 97.62 85 SER A N 1
ATOM 685 C CA . SER A 1 85 ? 11.719 -23.547 -2.758 1 97.62 85 SER A CA 1
ATOM 686 C C . SER A 1 85 ? 10.266 -24 -2.848 1 97.62 85 SER A C 1
ATOM 688 O O . SER A 1 85 ? 9.5 -23.5 -3.678 1 97.62 85 SER A O 1
ATOM 690 N N . ALA A 1 86 ? 9.875 -24.938 -2.107 1 98.06 86 ALA A N 1
ATOM 691 C CA . ALA A 1 86 ? 8.516 -25.438 -1.875 1 98.06 86 ALA A CA 1
ATOM 692 C C . ALA A 1 86 ? 8.195 -25.453 -0.384 1 98.06 86 ALA A C 1
ATOM 694 O O . ALA A 1 86 ? 8.875 -26.125 0.396 1 98.06 86 ALA A O 1
ATOM 695 N N . LYS A 1 87 ? 7.164 -24.75 -0.071 1 96.69 87 LYS A N 1
ATOM 696 C CA . LYS A 1 87 ? 6.891 -24.578 1.353 1 96.69 87 LYS A CA 1
ATOM 697 C C . LYS A 1 87 ? 5.418 -24.844 1.665 1 96.69 87 LYS A C 1
ATOM 699 O O . LYS A 1 87 ? 4.559 -24.672 0.8 1 96.69 87 LYS A O 1
ATOM 704 N N . ILE A 1 88 ? 5.219 -25.312 2.826 1 95.94 88 ILE A N 1
ATOM 705 C CA . ILE A 1 88 ? 3.898 -25.391 3.439 1 95.94 88 ILE A CA 1
ATOM 706 C C . ILE A 1 88 ? 3.891 -24.594 4.742 1 95.94 88 ILE A C 1
ATOM 708 O O . ILE A 1 88 ? 4.656 -24.891 5.664 1 95.94 88 ILE A O 1
ATOM 712 N N . ILE A 1 89 ? 3.152 -23.578 4.781 1 92.69 89 ILE A N 1
ATOM 713 C CA . ILE A 1 89 ? 3.029 -22.719 5.957 1 92.69 89 ILE A CA 1
ATOM 714 C C . ILE A 1 89 ? 1.555 -22.438 6.242 1 92.69 89 ILE A C 1
ATOM 716 O O . ILE A 1 89 ? 0.864 -21.828 5.426 1 92.69 89 ILE A O 1
ATOM 720 N N . GLY A 1 90 ? 1.129 -22.844 7.434 1 90.62 90 GLY A N 1
ATOM 721 C CA . GLY A 1 90 ? -0.294 -22.719 7.699 1 90.62 90 GLY A CA 1
ATOM 722 C C . GLY A 1 90 ? -1.161 -23.469 6.703 1 90.62 90 GLY A C 1
ATOM 723 O O . GLY A 1 90 ? -1.051 -24.688 6.574 1 90.62 90 GLY A O 1
ATOM 724 N N . SER A 1 91 ? -1.982 -22.719 5.965 1 93.69 91 SER A N 1
ATOM 725 C CA . SER A 1 91 ? -2.871 -23.312 4.977 1 93.69 91 SER A CA 1
ATOM 726 C C . SER A 1 91 ? -2.328 -23.141 3.564 1 93.69 91 SER A C 1
ATOM 728 O O . SER A 1 91 ? -3.002 -23.484 2.588 1 93.69 91 SER A O 1
ATOM 730 N N . ASP A 1 92 ? -1.134 -22.625 3.539 1 95.06 92 ASP A N 1
ATOM 731 C CA . ASP A 1 92 ? -0.624 -22.234 2.227 1 95.06 92 ASP A CA 1
ATOM 732 C C . ASP A 1 92 ? 0.438 -23.219 1.737 1 95.06 92 ASP A C 1
ATOM 734 O O . ASP A 1 92 ? 1.315 -23.625 2.502 1 95.06 92 ASP A O 1
ATOM 738 N N . ILE A 1 93 ? 0.378 -23.562 0.5 1 97.75 93 ILE A N 1
ATOM 739 C CA . ILE A 1 93 ? 1.457 -24.172 -0.269 1 97.75 93 ILE A CA 1
ATOM 740 C C . ILE A 1 93 ? 2.074 -23.141 -1.207 1 97.75 93 ILE A C 1
ATOM 742 O O . ILE A 1 93 ? 1.364 -22.5 -1.989 1 97.75 93 ILE A O 1
ATOM 746 N N . ILE A 1 94 ? 3.355 -23.016 -1.107 1 98.12 94 ILE A N 1
ATOM 747 C CA . ILE A 1 94 ? 4.035 -21.984 -1.867 1 98.12 94 ILE A CA 1
ATOM 748 C C . ILE A 1 94 ? 5.23 -22.578 -2.609 1 98.12 94 ILE A C 1
ATOM 750 O O . ILE A 1 94 ? 6.094 -23.219 -2.002 1 98.12 94 ILE A O 1
ATOM 754 N N . ILE A 1 95 ? 5.266 -22.406 -3.914 1 98.62 95 ILE A N 1
ATOM 755 C CA . ILE A 1 95 ? 6.426 -22.75 -4.727 1 98.62 95 ILE A CA 1
ATOM 756 C C . ILE A 1 95 ? 7.062 -21.469 -5.285 1 98.62 95 ILE A C 1
ATOM 758 O O . ILE A 1 95 ? 6.383 -20.656 -5.914 1 98.62 95 ILE A O 1
ATOM 762 N N . GLU A 1 96 ? 8.328 -21.328 -5.051 1 98 96 GLU A N 1
ATOM 763 C CA . GLU A 1 96 ? 9.023 -20.125 -5.5 1 98 96 GLU A CA 1
ATOM 764 C C . GLU A 1 96 ? 10.219 -20.469 -6.375 1 98 96 GLU A C 1
ATOM 766 O O . GLU A 1 96 ? 10.93 -21.453 -6.113 1 98 96 GLU A O 1
ATOM 771 N N . CYS A 1 97 ? 10.414 -19.688 -7.383 1 97.12 97 CYS A N 1
ATOM 772 C CA . CYS A 1 97 ? 11.555 -19.797 -8.281 1 97.12 97 CYS A CA 1
ATOM 773 C C . CYS A 1 97 ? 12.211 -18.438 -8.508 1 97.12 97 CYS A C 1
ATOM 775 O O . CYS A 1 97 ? 11.562 -17.5 -8.984 1 97.12 97 CYS A O 1
ATOM 777 N N . SER A 1 98 ? 13.477 -18.281 -8.172 1 94 98 SER A N 1
ATOM 778 C CA . SER A 1 98 ? 14.203 -17.031 -8.383 1 94 98 SER A CA 1
ATOM 779 C C . SER A 1 98 ? 15.141 -17.141 -9.586 1 94 98 SER A C 1
ATOM 781 O O . SER A 1 98 ? 15.883 -16.203 -9.875 1 94 98 SER A O 1
ATOM 783 N N . ARG A 1 99 ? 15.164 -18.25 -10.242 1 87.38 99 ARG A N 1
ATOM 784 C CA . ARG A 1 99 ? 15.875 -18.453 -11.5 1 87.38 99 ARG A CA 1
ATOM 785 C C . ARG A 1 99 ? 14.914 -18.781 -12.633 1 87.38 99 ARG A C 1
ATOM 787 O O . ARG A 1 99 ? 14.938 -19.891 -13.164 1 87.38 99 ARG A O 1
ATOM 794 N N . TYR A 1 100 ? 14.211 -17.797 -12.961 1 89.44 100 TYR A N 1
ATOM 795 C CA . TYR A 1 100 ? 13.188 -17.984 -13.977 1 89.44 100 TYR A CA 1
ATOM 796 C C . TYR A 1 100 ? 13.805 -18 -15.375 1 89.44 100 TYR A C 1
ATOM 798 O O . TYR A 1 100 ? 14.609 -17.125 -15.711 1 89.44 100 TYR A O 1
ATOM 806 N N . THR A 1 101 ? 13.43 -18.938 -16.141 1 88.44 101 THR A N 1
ATOM 807 C CA . THR A 1 101 ? 13.875 -19 -17.531 1 88.44 101 THR A CA 1
ATOM 808 C C . THR A 1 101 ? 12.711 -18.797 -18.484 1 88.44 101 THR A C 1
ATOM 810 O O . THR A 1 101 ? 12.5 -17.688 -18.984 1 88.44 101 THR A O 1
ATOM 813 N N . ARG A 1 102 ? 11.812 -19.703 -18.594 1 90.94 102 ARG A N 1
ATOM 814 C CA . ARG A 1 102 ? 10.586 -19.609 -19.375 1 90.94 102 ARG A CA 1
ATOM 815 C C . ARG A 1 102 ? 9.461 -20.406 -18.734 1 90.94 102 ARG A C 1
ATOM 817 O O . ARG A 1 102 ? 9.711 -21.375 -18.016 1 90.94 102 ARG A O 1
ATOM 824 N N . TRP A 1 103 ? 8.328 -20.031 -19.078 1 95 103 TRP A N 1
ATOM 825 C CA . TRP A 1 103 ? 7.133 -20.656 -18.5 1 95 103 TRP A CA 1
ATOM 826 C C . TRP A 1 103 ? 7.117 -22.156 -18.766 1 95 103 TRP A C 1
ATOM 828 O O . TRP A 1 103 ? 6.805 -22.938 -17.859 1 95 103 TRP A O 1
ATOM 838 N N . ALA A 1 104 ? 7.527 -22.594 -19.922 1 94.62 104 ALA A N 1
ATOM 839 C CA . ALA A 1 104 ? 7.465 -23.969 -20.359 1 94.62 104 ALA A CA 1
ATOM 840 C C . ALA A 1 104 ? 8.359 -24.859 -19.516 1 94.62 104 ALA A C 1
ATOM 842 O O . ALA A 1 104 ? 8.18 -26.078 -19.469 1 94.62 104 ALA A O 1
ATOM 843 N N . LYS A 1 105 ? 9.305 -24.266 -18.859 1 94.88 105 LYS A N 1
ATOM 844 C CA . LYS A 1 105 ? 10.219 -25.031 -18 1 94.88 105 LYS A CA 1
ATOM 845 C C . LYS A 1 105 ? 9.844 -24.906 -16.531 1 94.88 105 LYS A C 1
ATOM 847 O O . LYS A 1 105 ? 9.898 -25.875 -15.781 1 94.88 105 LYS A O 1
ATOM 852 N N . VAL A 1 106 ? 9.461 -23.75 -16.125 1 96.81 106 VAL A N 1
ATOM 853 C CA . VAL A 1 106 ? 9.273 -23.422 -14.719 1 96.81 106 VAL A CA 1
ATOM 854 C C . VAL A 1 106 ? 7.945 -24 -14.234 1 96.81 106 VAL A C 1
ATOM 856 O O . VAL A 1 106 ? 7.883 -24.609 -13.164 1 96.81 106 VAL A O 1
ATOM 859 N N . TRP A 1 107 ? 6.883 -23.875 -15.039 1 97.88 107 TRP A N 1
ATOM 860 C CA . TRP A 1 107 ? 5.555 -24.266 -14.578 1 97.88 107 TRP A CA 1
ATOM 861 C C . TRP A 1 107 ? 5.473 -25.766 -14.352 1 97.88 107 TRP A C 1
ATOM 863 O O . TRP A 1 107 ? 5.004 -26.219 -13.305 1 97.88 107 TRP A O 1
ATOM 873 N N . PRO A 1 108 ? 5.91 -26.609 -15.297 1 97.44 108 PRO A N 1
ATOM 874 C CA . PRO A 1 108 ? 5.82 -28.047 -15.062 1 97.44 108 PRO A CA 1
ATOM 875 C C . PRO A 1 108 ? 6.523 -28.484 -13.773 1 97.44 108 PRO A C 1
ATOM 877 O O . PRO A 1 108 ? 6.051 -29.391 -13.078 1 97.44 108 PRO A O 1
ATOM 880 N N . ARG A 1 109 ? 7.637 -27.859 -13.508 1 97 109 ARG A N 1
ATOM 881 C CA . ARG A 1 109 ? 8.359 -28.172 -12.281 1 97 109 ARG A CA 1
ATOM 882 C C . ARG A 1 109 ? 7.559 -27.75 -11.055 1 97 109 ARG A C 1
ATOM 884 O O . ARG A 1 109 ? 7.441 -28.516 -10.094 1 97 109 ARG A O 1
ATOM 891 N N . ALA A 1 110 ? 7 -26.578 -11.047 1 98.31 110 ALA A N 1
ATOM 892 C CA . ALA A 1 110 ? 6.164 -26.109 -9.953 1 98.31 110 ALA A CA 1
ATOM 893 C C . ALA A 1 110 ? 4.938 -27 -9.766 1 98.31 110 ALA A C 1
ATOM 895 O O . ALA A 1 110 ? 4.602 -27.359 -8.641 1 98.31 110 ALA A O 1
ATOM 896 N N . GLU A 1 111 ? 4.309 -27.297 -10.883 1 98.12 111 GLU A N 1
ATOM 897 C CA . GLU A 1 111 ? 3.119 -28.141 -10.844 1 98.12 111 GLU A CA 1
ATOM 898 C C . GLU A 1 111 ? 3.418 -29.484 -10.188 1 98.12 111 GLU A C 1
ATOM 900 O O . GLU A 1 111 ? 2.609 -30 -9.406 1 98.12 111 GLU A O 1
ATOM 905 N N . LYS A 1 112 ? 4.547 -30.016 -10.57 1 97.06 112 LYS A N 1
ATOM 906 C CA . LYS A 1 112 ? 4.961 -31.297 -10.008 1 97.06 112 LYS A CA 1
ATOM 907 C C . LYS A 1 112 ? 4.996 -31.234 -8.484 1 97.06 112 LYS A C 1
ATOM 909 O O . LYS A 1 112 ? 4.465 -32.125 -7.812 1 97.06 112 LYS A O 1
ATOM 914 N N . TYR A 1 113 ? 5.609 -30.188 -7.93 1 98 113 TYR A N 1
ATOM 915 C CA . TYR A 1 113 ? 5.695 -30.062 -6.48 1 98 113 TYR A CA 1
ATOM 916 C C . TYR A 1 113 ? 4.312 -29.891 -5.863 1 98 113 TYR A C 1
ATOM 918 O O . TYR A 1 113 ? 3.992 -30.531 -4.859 1 98 113 TYR A O 1
ATOM 926 N N . ILE A 1 114 ? 3.498 -29.047 -6.461 1 98.31 114 ILE A N 1
ATOM 927 C CA . ILE A 1 114 ? 2.152 -28.797 -5.957 1 98.31 114 ILE A CA 1
ATOM 928 C C . ILE A 1 114 ? 1.361 -30.109 -5.918 1 98.31 114 ILE A C 1
ATOM 930 O O . ILE A 1 114 ? 0.72 -30.422 -4.91 1 98.31 114 ILE A O 1
ATOM 934 N N . ARG A 1 115 ? 1.433 -30.859 -6.969 1 97.38 115 ARG A N 1
ATOM 935 C CA . ARG A 1 115 ? 0.7 -32.125 -7.062 1 97.38 115 ARG A CA 1
ATOM 936 C C . ARG A 1 115 ? 1.156 -33.094 -5.988 1 97.38 115 ARG A C 1
ATOM 938 O O . ARG A 1 115 ? 0.33 -33.75 -5.324 1 97.38 115 ARG A O 1
ATOM 945 N N . HIS A 1 116 ? 2.473 -33.25 -5.828 1 97 116 HIS A N 1
ATOM 946 C CA . HIS A 1 116 ? 2.99 -34.125 -4.793 1 97 116 HIS A CA 1
ATOM 947 C C . HIS A 1 116 ? 2.432 -33.781 -3.422 1 97 116 HIS A C 1
ATOM 949 O O . HIS A 1 116 ? 1.95 -34.625 -2.691 1 97 116 HIS A O 1
ATOM 955 N N . PHE A 1 117 ? 2.506 -32.5 -3.086 1 97.94 117 PHE A N 1
ATOM 956 C CA . PHE A 1 117 ? 2.029 -32.062 -1.785 1 97.94 117 PHE A CA 1
ATOM 957 C C . PHE A 1 117 ? 0.538 -32.312 -1.63 1 97.94 117 PHE A C 1
ATOM 959 O O . PHE A 1 117 ? 0.103 -32.875 -0.614 1 97.94 117 PHE A O 1
ATOM 966 N N . LEU A 1 118 ? -0.233 -31.969 -2.654 1 97.62 118 LEU A N 1
ATOM 967 C CA . LEU A 1 118 ? -1.684 -32.094 -2.572 1 97.62 118 LEU A CA 1
ATOM 968 C C . LEU A 1 118 ? -2.092 -33.562 -2.49 1 97.62 118 LEU A C 1
ATOM 970 O O . LEU A 1 118 ? -3.059 -33.906 -1.807 1 97.62 118 LEU A O 1
ATOM 974 N N . GLU A 1 119 ? -1.394 -34.438 -3.186 1 96.56 119 GLU A N 1
ATOM 975 C CA . GLU A 1 119 ? -1.68 -35.844 -3.127 1 96.56 119 GLU A CA 1
ATOM 976 C C . GLU A 1 119 ? -1.509 -36.406 -1.709 1 96.56 119 GLU A C 1
ATOM 978 O O . GLU A 1 119 ? -2.334 -37.188 -1.233 1 96.56 119 GLU A O 1
ATOM 983 N N . ILE A 1 120 ? -0.467 -35.969 -1.065 1 96.69 120 ILE A N 1
ATOM 984 C CA . ILE A 1 120 ? -0.2 -36.438 0.296 1 96.69 120 ILE A CA 1
ATOM 985 C C . ILE A 1 120 ? -1.253 -35.875 1.244 1 96.69 120 ILE A C 1
ATOM 987 O O . ILE A 1 120 ? -1.788 -36.594 2.092 1 96.69 120 ILE A O 1
ATOM 991 N N . ILE A 1 121 ? -1.574 -34.625 1.066 1 96.12 121 ILE A N 1
ATOM 992 C CA . ILE A 1 121 ? -2.473 -33.875 1.954 1 96.12 121 ILE A CA 1
ATOM 993 C C . ILE A 1 121 ? -3.896 -34.406 1.795 1 96.12 121 ILE A C 1
ATOM 995 O O . ILE A 1 121 ? -4.707 -34.312 2.721 1 96.12 121 ILE A O 1
ATOM 999 N N . SER A 1 122 ? -4.188 -35 0.673 1 95.12 122 SER A N 1
ATOM 1000 C CA . SER A 1 122 ? -5.539 -35.469 0.365 1 95.12 122 SER A CA 1
ATOM 1001 C C . SER A 1 122 ? -5.84 -36.812 1.025 1 95.12 122 SER A C 1
ATOM 1003 O O . SER A 1 122 ? -6.992 -37.25 1.062 1 95.12 122 SER A O 1
ATOM 1005 N N . VAL A 1 123 ? -4.93 -37.438 1.692 1 93.31 123 VAL A N 1
ATOM 1006 C CA . VAL A 1 123 ? -5.062 -38.812 2.184 1 93.31 123 VAL A CA 1
ATOM 1007 C C . VAL A 1 123 ? -5.938 -38.812 3.434 1 93.31 123 VAL A C 1
ATOM 1009 O O . VAL A 1 123 ? -6.926 -39.562 3.496 1 93.31 123 VAL A O 1
ATOM 1012 N N . PRO A 1 124 ? -5.527 -38 4.379 1 90.38 124 PRO A N 1
ATOM 1013 C CA . PRO A 1 124 ? -6.395 -38 5.559 1 90.38 124 PRO A CA 1
ATOM 1014 C C . PRO A 1 124 ? -7.766 -37.406 5.293 1 90.38 124 PRO A C 1
ATOM 1016 O O . PRO A 1 124 ? -7.887 -36.469 4.477 1 90.38 124 PRO A O 1
ATOM 1019 N N . LYS A 1 125 ? -8.797 -38.031 6.031 1 89.75 125 LYS A N 1
ATOM 1020 C CA . LYS A 1 125 ? -10.148 -37.469 5.895 1 89.75 125 LYS A CA 1
ATOM 1021 C C . LYS A 1 125 ? -10.602 -36.812 7.188 1 89.75 125 LYS A C 1
ATOM 1023 O O . LYS A 1 125 ? -10.273 -37.281 8.281 1 89.75 125 LYS A O 1
ATOM 1028 N N . PRO A 1 126 ? -11.375 -35.75 7.227 1 91 126 PRO A N 1
ATOM 1029 C CA . PRO A 1 126 ? -11.828 -35.094 5.996 1 91 126 PRO A CA 1
ATOM 1030 C C . PRO A 1 126 ? -10.719 -34.312 5.289 1 91 126 PRO A C 1
ATOM 1032 O O . PRO A 1 126 ? -9.859 -33.719 5.945 1 91 126 PRO A O 1
ATOM 1035 N N . GLU A 1 127 ? -10.727 -34.312 3.963 1 91.62 127 GLU A N 1
ATOM 1036 C CA . GLU A 1 127 ? -9.742 -33.656 3.121 1 91.62 127 GLU A CA 1
ATOM 1037 C C . GLU A 1 127 ? -10.008 -32.156 3.045 1 91.62 127 GLU A C 1
ATOM 1039 O O . GLU A 1 127 ? -11.156 -31.734 2.949 1 91.62 127 GLU A O 1
ATOM 1044 N N . PRO A 1 128 ? -8.984 -31.375 3.184 1 95 128 PRO A N 1
ATOM 1045 C CA . PRO A 1 128 ? -9.203 -29.953 2.955 1 95 128 PRO A CA 1
ATOM 1046 C C . PRO A 1 128 ? -9.531 -29.625 1.498 1 95 128 PRO A C 1
ATOM 1048 O O . PRO A 1 128 ? -9.211 -30.406 0.602 1 95 128 PRO A O 1
ATOM 1051 N N . THR A 1 129 ? -10.211 -28.516 1.296 1 96.62 129 THR A N 1
ATOM 1052 C CA . THR A 1 129 ? -10.484 -28.031 -0.05 1 96.62 129 THR A CA 1
ATOM 1053 C C . THR A 1 129 ? -9.539 -26.891 -0.415 1 96.62 129 THR A C 1
ATOM 1055 O O . THR A 1 129 ? -8.898 -26.297 0.46 1 96.62 129 THR A O 1
ATOM 1058 N N . VAL A 1 130 ? -9.398 -26.656 -1.692 1 97 130 VAL A N 1
ATOM 1059 C CA . VAL A 1 130 ? -8.633 -25.516 -2.186 1 97 130 VAL A CA 1
ATOM 1060 C C . VAL A 1 130 ? -9.547 -24.297 -2.346 1 97 130 VAL A C 1
ATOM 1062 O O . VAL A 1 130 ? -10.586 -24.391 -3.004 1 97 130 VAL A O 1
ATOM 1065 N N . VAL A 1 131 ? -9.094 -23.172 -1.772 1 96 131 VAL A N 1
ATOM 1066 C CA . VAL A 1 131 ? -10.008 -22.031 -1.748 1 96 131 VAL A CA 1
ATOM 1067 C C . VAL A 1 131 ? -9.438 -20.891 -2.592 1 96 131 VAL A C 1
ATOM 1069 O O . VAL A 1 131 ? -10.156 -19.969 -2.959 1 96 131 VAL A O 1
ATOM 1072 N N . LEU A 1 132 ? -8.156 -20.969 -2.904 1 96.81 132 LEU A N 1
ATOM 1073 C CA . LEU A 1 132 ? -7.527 -19.875 -3.623 1 96.81 132 LEU A CA 1
ATOM 1074 C C . LEU A 1 132 ? -6.277 -20.344 -4.355 1 96.81 132 LEU A C 1
ATOM 1076 O O . LEU A 1 132 ? -5.492 -21.125 -3.811 1 96.81 132 LEU A O 1
ATOM 1080 N N . LEU A 1 133 ? -6.09 -19.938 -5.566 1 97.88 133 LEU A N 1
ATOM 1081 C CA . LEU A 1 133 ? -4.844 -20.062 -6.324 1 97.88 133 LEU A CA 1
ATOM 1082 C C . LEU A 1 133 ? -4.27 -18.672 -6.637 1 97.88 133 LEU A C 1
ATOM 1084 O O . LEU A 1 133 ? -5.012 -17.75 -6.961 1 97.88 133 LEU A O 1
ATOM 1088 N N . SER A 1 134 ? -2.975 -18.562 -6.469 1 98.31 134 SER A N 1
ATOM 1089 C CA . SER A 1 134 ? -2.381 -17.266 -6.766 1 98.31 134 SER A CA 1
ATOM 1090 C C . SER A 1 134 ? -1.074 -17.422 -7.535 1 98.31 134 SER A C 1
ATOM 1092 O O . SER A 1 134 ? -0.37 -18.422 -7.387 1 98.31 134 SER A O 1
ATOM 1094 N N . LEU A 1 135 ? -0.789 -16.484 -8.344 1 98.62 135 LEU A N 1
ATOM 1095 C CA . LEU A 1 135 ? 0.474 -16.328 -9.055 1 98.62 135 LEU A CA 1
ATOM 1096 C C . LEU A 1 135 ? 1.075 -14.945 -8.812 1 98.62 135 LEU A C 1
ATOM 1098 O O . LEU A 1 135 ? 0.386 -13.938 -8.945 1 98.62 135 LEU A O 1
ATOM 1102 N N . ILE A 1 136 ? 2.297 -14.93 -8.391 1 98.56 136 ILE A N 1
ATOM 1103 C CA . ILE A 1 136 ? 3.043 -13.68 -8.242 1 98.56 136 ILE A CA 1
ATOM 1104 C C . ILE A 1 136 ? 4.211 -13.664 -9.227 1 98.56 136 ILE A C 1
ATOM 1106 O O . ILE A 1 136 ? 4.961 -14.641 -9.328 1 98.56 136 ILE A O 1
ATOM 1110 N N . THR A 1 137 ? 4.328 -12.656 -9.984 1 97.88 137 THR A N 1
ATOM 1111 C CA . THR A 1 137 ? 5.488 -12.414 -10.836 1 97.88 137 THR A CA 1
ATOM 1112 C C . THR A 1 137 ? 6.172 -11.109 -10.461 1 97.88 137 THR A C 1
ATOM 1114 O O . THR A 1 137 ? 5.508 -10.086 -10.281 1 97.88 137 THR A O 1
ATOM 1117 N N . ILE A 1 138 ? 7.496 -11.148 -10.359 1 97.75 138 ILE A N 1
ATOM 1118 C CA . ILE A 1 138 ? 8.281 -9.961 -10.055 1 97.75 138 ILE A CA 1
ATOM 1119 C C . ILE A 1 138 ? 9.289 -9.703 -11.18 1 97.75 138 ILE A C 1
ATOM 1121 O O . ILE A 1 138 ? 10.195 -10.508 -11.398 1 97.75 138 ILE A O 1
ATOM 1125 N N . ASP A 1 139 ? 9.148 -8.641 -11.867 1 96.88 139 ASP A N 1
ATOM 1126 C CA . ASP A 1 139 ? 10.078 -8.195 -12.891 1 96.88 139 ASP A CA 1
ATOM 1127 C C . ASP A 1 139 ? 10.945 -7.047 -12.383 1 96.88 139 ASP A C 1
ATOM 1129 O O . ASP A 1 139 ? 10.461 -6.16 -11.68 1 96.88 139 ASP A O 1
ATOM 1133 N N . VAL A 1 140 ? 12.203 -7.09 -12.789 1 96.25 140 VAL A N 1
ATOM 1134 C CA . VAL A 1 140 ? 13.125 -6.047 -12.352 1 96.25 140 VAL A CA 1
ATOM 1135 C C . VAL A 1 140 ? 13.883 -5.488 -13.555 1 96.25 140 VAL A C 1
ATOM 1137 O O . VAL A 1 140 ? 14.367 -6.25 -14.398 1 96.25 140 VAL A O 1
ATOM 1140 N N . PHE A 1 141 ? 13.914 -4.199 -13.602 1 94.81 141 PHE A N 1
ATOM 1141 C CA . PHE A 1 141 ? 14.648 -3.459 -14.625 1 94.81 141 PHE A CA 1
ATOM 1142 C C . PHE A 1 141 ? 15.648 -2.498 -13.984 1 94.81 141 PHE A C 1
ATOM 1144 O O . PHE A 1 141 ? 15.344 -1.867 -12.969 1 94.81 141 PHE A O 1
ATOM 1151 N N . LYS A 1 142 ? 16.797 -2.354 -14.648 1 92.19 142 LYS A N 1
ATOM 1152 C CA . LYS A 1 142 ? 17.844 -1.499 -14.086 1 92.19 142 LYS A CA 1
ATOM 1153 C C . LYS A 1 142 ? 18.359 -0.506 -15.125 1 92.19 142 LYS A C 1
ATOM 1155 O O . LYS A 1 142 ? 18.375 -0.806 -16.312 1 92.19 142 LYS A O 1
ATOM 1160 N N . SER A 1 143 ? 18.688 0.63 -14.586 1 90.25 143 SER A N 1
ATOM 1161 C CA . SER A 1 143 ? 19.328 1.652 -15.414 1 90.25 143 SER A CA 1
ATOM 1162 C C . SER A 1 143 ? 20.453 2.35 -14.664 1 90.25 143 SER A C 1
ATOM 1164 O O . SER A 1 143 ? 20.266 2.816 -13.539 1 90.25 143 SER A O 1
ATOM 1166 N N . SER A 1 144 ? 21.578 2.408 -15.297 1 81.44 144 SER A N 1
ATOM 1167 C CA . SER A 1 144 ? 22.703 3.121 -14.703 1 81.44 144 SER A CA 1
ATOM 1168 C C . SER A 1 144 ? 22.609 4.621 -14.977 1 81.44 144 SER A C 1
ATOM 1170 O O . SER A 1 144 ? 23.312 5.414 -14.336 1 81.44 144 SER A O 1
ATOM 1172 N N . GLU A 1 145 ? 21.812 4.895 -15.859 1 73.19 145 GLU A N 1
ATOM 1173 C CA . GLU A 1 145 ? 21.641 6.316 -16.156 1 73.19 145 GLU A CA 1
ATOM 1174 C C . GLU A 1 145 ? 20.562 6.934 -15.266 1 73.19 145 GLU A C 1
ATOM 1176 O O . GLU A 1 145 ? 19.453 6.398 -15.164 1 73.19 145 GLU A O 1
ATOM 1181 N N . LEU A 1 146 ? 20.969 7.844 -14.367 1 61.94 146 LEU A N 1
ATOM 1182 C CA . LEU A 1 146 ? 20.031 8.477 -13.445 1 61.94 146 LEU A CA 1
ATOM 1183 C C . LEU A 1 146 ? 18.922 9.203 -14.203 1 61.94 146 LEU A C 1
ATOM 1185 O O . LEU A 1 146 ? 17.812 9.359 -13.688 1 61.94 146 LEU A O 1
ATOM 1189 N N . VAL A 1 147 ? 19.375 9.648 -15.43 1 57.22 147 VAL A N 1
ATOM 1190 C CA . VAL A 1 147 ? 18.406 10.453 -16.172 1 57.22 147 VAL A CA 1
ATOM 1191 C C . VAL A 1 147 ? 17.734 9.594 -17.234 1 57.22 147 VAL A C 1
ATOM 1193 O O . VAL A 1 147 ? 17.094 10.109 -18.156 1 57.22 147 VAL A O 1
ATOM 1196 N N . GLY A 1 148 ? 17.953 8.281 -17.109 1 59.59 148 GLY A N 1
ATOM 1197 C CA . GLY A 1 148 ? 17.328 7.508 -18.156 1 59.59 148 GLY A CA 1
ATOM 1198 C C . GLY A 1 148 ? 15.836 7.781 -18.281 1 59.59 148 GLY A C 1
ATOM 1199 O O . GLY A 1 148 ? 15.141 7.957 -17.281 1 59.59 148 GLY A O 1
ATOM 1200 N N . GLU A 1 149 ? 15.391 8.023 -19.531 1 80.06 149 GLU A N 1
ATOM 1201 C CA . GLU A 1 149 ? 14.016 8.375 -19.875 1 80.06 149 GLU A CA 1
ATOM 1202 C C . GLU A 1 149 ? 13.07 7.199 -19.641 1 80.06 149 GLU A C 1
ATOM 1204 O O . GLU A 1 149 ? 13.227 6.141 -20.25 1 80.06 149 GLU A O 1
ATOM 1209 N N . LEU A 1 150 ? 12.289 7.195 -18.578 1 88.75 150 LEU A N 1
ATOM 1210 C CA . LEU A 1 150 ? 11.312 6.176 -18.203 1 88.75 150 LEU A CA 1
ATOM 1211 C C . LEU A 1 150 ? 10.516 5.715 -19.422 1 88.75 150 LEU A C 1
ATOM 1213 O O . LEU A 1 150 ? 9.953 4.617 -19.422 1 88.75 150 LEU A O 1
ATOM 1217 N N . ASN A 1 151 ? 10.656 6.477 -20.5 1 89.62 151 ASN A N 1
ATOM 1218 C CA . ASN A 1 151 ? 9.906 6.148 -21.703 1 89.62 151 ASN A CA 1
ATOM 1219 C C . ASN A 1 151 ? 10.547 4.984 -22.469 1 89.62 151 ASN A C 1
ATOM 1221 O O . ASN A 1 151 ? 9.914 4.395 -23.344 1 89.62 151 ASN A O 1
ATOM 1225 N N . THR A 1 152 ? 11.766 4.648 -22.156 1 91.19 152 THR A N 1
ATOM 1226 C CA . THR A 1 152 ? 12.398 3.48 -22.75 1 91.19 152 THR A CA 1
ATOM 1227 C C . THR A 1 152 ? 11.922 2.197 -22.078 1 91.19 152 THR A C 1
ATOM 1229 O O . THR A 1 152 ? 12.094 1.104 -22.625 1 91.19 152 THR A O 1
ATOM 1232 N N . LEU A 1 153 ? 11.375 2.346 -20.938 1 94.06 153 LEU A N 1
ATOM 1233 C CA . LEU A 1 153 ? 10.898 1.183 -20.203 1 94.06 153 LEU A CA 1
ATOM 1234 C C . LEU A 1 153 ? 9.383 1.046 -20.312 1 94.06 153 LEU A C 1
ATOM 1236 O O . LEU A 1 153 ? 8.875 -0.031 -20.641 1 94.06 153 LEU A O 1
ATOM 1240 N N . PHE A 1 154 ? 8.766 2.209 -20.062 1 95 154 PHE A N 1
ATOM 1241 C CA . PHE A 1 154 ? 7.309 2.176 -20.016 1 95 154 PHE A CA 1
ATOM 1242 C C . PHE A 1 154 ? 6.707 3.012 -21.125 1 95 154 PHE A C 1
ATOM 1244 O O . PHE A 1 154 ? 7.359 3.914 -21.656 1 95 154 PHE A O 1
ATOM 1251 N N . ARG A 1 155 ? 5.477 2.637 -21.469 1 92.25 155 ARG A N 1
ATOM 1252 C CA . ARG A 1 155 ? 4.664 3.518 -22.297 1 92.25 155 ARG A CA 1
ATOM 1253 C C . ARG A 1 155 ? 3.498 4.098 -21.5 1 92.25 155 ARG A C 1
ATOM 1255 O O . ARG A 1 155 ? 2.959 3.441 -20.609 1 92.25 155 ARG A O 1
ATOM 1262 N N . LYS A 1 156 ? 3.199 5.289 -21.859 1 89.19 156 LYS A N 1
ATOM 1263 C CA . LYS A 1 156 ? 2.002 5.883 -21.281 1 89.19 156 LYS A CA 1
ATOM 1264 C C . LYS A 1 156 ? 0.746 5.141 -21.719 1 89.19 156 LYS A C 1
ATOM 1266 O O . LYS A 1 156 ? 0.616 4.773 -22.891 1 89.19 156 LYS A O 1
ATOM 1271 N N . GLY A 1 157 ? -0.078 4.848 -20.781 1 88.75 157 GLY A N 1
ATOM 1272 C CA . GLY A 1 157 ? -1.283 4.102 -21.109 1 88.75 157 GLY A CA 1
ATOM 1273 C C . GLY A 1 157 ? -2.217 3.926 -19.922 1 88.75 157 GLY A C 1
ATOM 1274 O O . GLY A 1 157 ? -2.117 4.656 -1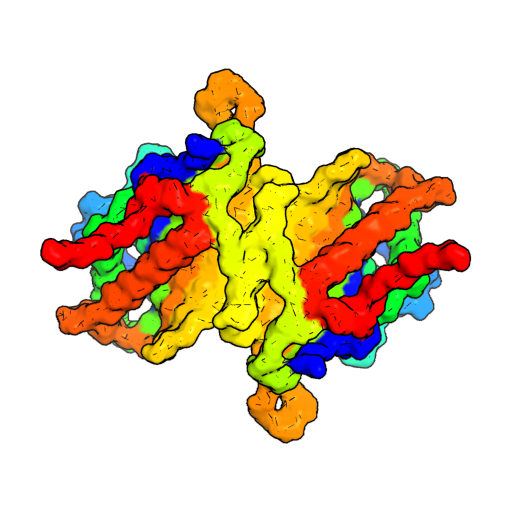8.938 1 88.75 157 GLY A O 1
ATOM 1275 N N . ALA A 1 158 ? -3.049 3.016 -20.078 1 90.62 158 ALA A N 1
ATOM 1276 C CA . ALA A 1 158 ? -4.141 2.84 -19.125 1 90.62 158 ALA A CA 1
ATOM 1277 C C . ALA A 1 158 ? -3.607 2.494 -17.734 1 90.62 158 ALA A C 1
ATOM 1279 O O . ALA A 1 158 ? -4.195 2.883 -16.719 1 90.62 158 ALA A O 1
ATOM 1280 N N . TYR A 1 159 ? -2.473 1.799 -17.672 1 93.69 159 TYR A N 1
ATOM 1281 C CA . TYR A 1 159 ? -1.994 1.282 -16.406 1 93.69 159 TYR A CA 1
ATOM 1282 C C . TYR A 1 159 ? -0.773 2.057 -15.922 1 93.69 159 TYR A C 1
ATOM 1284 O O . TYR A 1 159 ? -0.268 1.816 -14.82 1 93.69 159 TYR A O 1
ATOM 1292 N N . THR A 1 160 ? -0.326 2.945 -16.766 1 92.69 160 THR A N 1
ATOM 1293 C CA . THR A 1 160 ? 0.872 3.719 -16.453 1 92.69 160 THR A CA 1
ATOM 1294 C C . THR A 1 160 ? 0.555 5.211 -16.406 1 92.69 160 THR A C 1
ATOM 1296 O O . THR A 1 160 ? 0.579 5.891 -17.422 1 92.69 160 THR A O 1
ATOM 1299 N N . PRO A 1 161 ? 0.35 5.621 -15.211 1 90.31 161 PRO A N 1
ATOM 1300 C CA . PRO A 1 161 ? 0.036 7.051 -15.125 1 90.31 161 PRO A CA 1
ATOM 1301 C C . PRO A 1 161 ? 1.189 7.938 -15.594 1 90.31 161 PRO A C 1
ATOM 1303 O O . PRO A 1 161 ? 2.355 7.605 -15.367 1 90.31 161 PRO A O 1
ATOM 1306 N N . SER A 1 162 ? 0.865 9.086 -16.078 1 89.19 162 SER A N 1
ATOM 1307 C CA . SER A 1 162 ? 1.879 9.906 -16.75 1 89.19 162 SER A CA 1
ATOM 1308 C C . SER A 1 162 ? 2.77 10.609 -15.727 1 89.19 162 SER A C 1
ATOM 1310 O O . SER A 1 162 ? 3.883 11.023 -16.047 1 89.19 162 SER A O 1
ATOM 1312 N N . PHE A 1 163 ? 2.34 10.766 -14.508 1 88.06 163 PHE A N 1
ATOM 1313 C CA . PHE A 1 163 ? 3.127 11.516 -13.539 1 88.06 163 PHE A CA 1
ATOM 1314 C C . PHE A 1 163 ? 4.48 10.852 -13.305 1 88.06 163 PHE A C 1
ATOM 1316 O O . PHE A 1 163 ? 5.453 11.523 -12.969 1 88.06 163 PHE A O 1
ATOM 1323 N N . ILE A 1 164 ? 4.527 9.5 -13.516 1 90.5 164 ILE A N 1
ATOM 1324 C CA . ILE A 1 164 ? 5.758 8.789 -13.18 1 90.5 164 ILE A CA 1
ATOM 1325 C C . ILE A 1 164 ? 6.879 9.227 -14.117 1 90.5 164 ILE A C 1
ATOM 1327 O O . ILE A 1 164 ? 8.062 9.047 -13.812 1 90.5 164 ILE A O 1
ATOM 1331 N N . PHE A 1 165 ? 6.473 9.789 -15.242 1 89.94 165 PHE A N 1
ATOM 1332 C CA . PHE A 1 165 ? 7.457 10.219 -16.219 1 89.94 165 PHE A CA 1
ATOM 1333 C C . PHE A 1 165 ? 8.008 11.602 -15.875 1 89.94 165 PHE A C 1
ATOM 1335 O O . PHE A 1 165 ? 9 12.047 -16.453 1 89.94 165 PHE A O 1
ATOM 1342 N N . GLU A 1 166 ? 7.289 12.172 -14.969 1 85.5 166 GLU A N 1
ATOM 1343 C CA . GLU A 1 166 ? 7.633 13.562 -14.68 1 85.5 166 GLU A CA 1
ATOM 1344 C C . GLU A 1 166 ? 8.086 13.727 -13.227 1 85.5 166 GLU A C 1
ATOM 1346 O O . GLU A 1 166 ? 8.57 14.789 -12.836 1 85.5 166 GLU A O 1
ATOM 1351 N N . CYS A 1 167 ? 7.953 12.562 -12.711 1 83.12 167 CYS A N 1
ATOM 1352 C CA . CYS A 1 167 ? 8.312 12.656 -11.305 1 83.12 167 CYS A CA 1
ATOM 1353 C C . CYS A 1 167 ? 9.758 12.227 -11.078 1 83.12 167 CYS A C 1
ATOM 1355 O O . CYS A 1 167 ? 10.438 11.805 -12.023 1 83.12 167 CYS A O 1
ATOM 1357 N N . GLY A 1 168 ? 10.609 12.641 -10.211 1 83.12 168 GLY A N 1
ATOM 1358 C CA . GLY A 1 168 ? 11.977 12.289 -9.852 1 83.12 168 GLY A CA 1
ATOM 1359 C C . GLY A 1 168 ? 12.258 10.805 -9.93 1 83.12 168 GLY A C 1
ATOM 1360 O O . GLY A 1 168 ? 11.422 10.031 -10.414 1 83.12 168 GLY A O 1
ATOM 1361 N N . PRO A 1 169 ? 13.359 10.281 -9.602 1 87.06 169 PRO A N 1
ATOM 1362 C CA . PRO A 1 169 ? 13.812 8.898 -9.797 1 87.06 169 PRO A CA 1
ATOM 1363 C C . PRO A 1 169 ? 13.156 7.922 -8.828 1 87.06 169 PRO A C 1
ATOM 1365 O O . PRO A 1 169 ? 13.188 6.711 -9.047 1 87.06 169 PRO A O 1
ATOM 1368 N N . ALA A 1 170 ? 12.586 8.43 -7.777 1 90.75 170 ALA A N 1
ATOM 1369 C CA . ALA A 1 170 ? 11.961 7.551 -6.793 1 90.75 170 ALA A CA 1
ATOM 1370 C C . ALA A 1 170 ? 10.453 7.789 -6.727 1 90.75 170 ALA A C 1
ATOM 1372 O O . ALA A 1 170 ? 10.008 8.914 -6.488 1 90.75 170 ALA A O 1
ATOM 1373 N N . TRP A 1 171 ? 9.719 6.711 -6.938 1 94.5 171 TRP A N 1
ATOM 1374 C CA . TRP A 1 171 ? 8.258 6.766 -6.906 1 94.5 171 TRP A CA 1
ATOM 1375 C C . TRP A 1 171 ? 7.668 5.367 -6.75 1 94.5 171 TRP A C 1
ATOM 1377 O O . TRP A 1 171 ? 8.367 4.367 -6.934 1 94.5 171 TRP A O 1
ATOM 1387 N N . HIS A 1 172 ? 6.469 5.25 -6.34 1 95.94 172 HIS A N 1
ATOM 1388 C CA . HIS A 1 172 ? 5.707 4.008 -6.371 1 95.94 172 HIS A CA 1
ATOM 1389 C C . HIS A 1 172 ? 4.328 4.219 -6.98 1 95.94 172 HIS A C 1
ATOM 1391 O O . HIS A 1 172 ? 3.777 5.32 -6.914 1 95.94 172 HIS A O 1
ATOM 1397 N N . HIS A 1 173 ? 3.859 3.277 -7.676 1 96.94 173 HIS A N 1
ATOM 1398 C CA . HIS A 1 173 ? 2.541 3.18 -8.289 1 96.94 173 HIS A CA 1
ATOM 1399 C C . HIS A 1 173 ? 1.935 1.797 -8.078 1 96.94 173 HIS A C 1
ATOM 1401 O O . HIS A 1 173 ? 2.324 0.834 -8.742 1 96.94 173 HIS A O 1
ATOM 1407 N N . HIS A 1 174 ? 1.001 1.726 -7.074 1 98 174 HIS A N 1
ATOM 1408 C CA . HIS A 1 174 ? 0.328 0.484 -6.711 1 98 174 HIS A CA 1
ATOM 1409 C C . HIS A 1 174 ? -1.158 0.545 -7.043 1 98 174 HIS A C 1
ATOM 1411 O O . HIS A 1 174 ? -1.843 1.504 -6.68 1 98 174 HIS A O 1
ATOM 1417 N N . PHE A 1 175 ? -1.629 -0.453 -7.738 1 97 175 PHE A N 1
ATOM 1418 C CA . PHE A 1 175 ? -3.041 -0.439 -8.102 1 97 175 PHE A CA 1
ATOM 1419 C C . PHE A 1 175 ? -3.59 -1.857 -8.195 1 97 175 PHE A C 1
ATOM 1421 O O . PHE A 1 175 ? -2.828 -2.818 -8.32 1 97 175 PHE A O 1
ATOM 1428 N N . GLY A 1 176 ? -4.906 -1.991 -8.086 1 96.62 176 GLY A N 1
ATOM 1429 C CA . GLY A 1 176 ? -5.562 -3.289 -8.148 1 96.62 176 GLY A CA 1
ATOM 1430 C C . GLY A 1 176 ? -7.031 -3.201 -8.508 1 96.62 176 GLY A C 1
ATOM 1431 O O . GLY A 1 176 ? -7.637 -2.129 -8.414 1 96.62 176 GLY A O 1
ATOM 1432 N N . TRP A 1 177 ? -7.523 -4.25 -9.008 1 94.69 177 TRP A N 1
ATOM 1433 C CA . TRP A 1 177 ? -8.914 -4.363 -9.445 1 94.69 177 TRP A CA 1
ATOM 1434 C C . TRP A 1 177 ? -9.359 -5.82 -9.469 1 94.69 177 TRP A C 1
ATOM 1436 O O . TRP A 1 177 ? -8.539 -6.73 -9.281 1 94.69 177 TRP A O 1
ATOM 1446 N N . PHE A 1 178 ? -10.695 -6.016 -9.617 1 92.31 178 PHE A N 1
ATOM 1447 C CA . PHE A 1 178 ? -11.266 -7.344 -9.797 1 92.31 178 PHE A CA 1
ATOM 1448 C C . PHE A 1 178 ? -11.734 -7.543 -11.234 1 92.31 178 PHE A C 1
ATOM 1450 O O . PHE A 1 178 ? -12.398 -6.672 -11.805 1 92.31 178 PHE A O 1
ATOM 1457 N N . ASP A 1 179 ? -11.25 -8.625 -11.766 1 89.38 179 ASP A N 1
ATOM 1458 C CA . ASP A 1 179 ? -11.844 -9.102 -13.016 1 89.38 179 ASP A CA 1
ATOM 1459 C C . ASP A 1 179 ? -12.883 -10.188 -12.742 1 89.38 179 ASP A C 1
ATOM 1461 O O . ASP A 1 179 ? -12.648 -11.094 -11.945 1 89.38 179 ASP A O 1
ATOM 1465 N N . GLU A 1 180 ? -14.086 -9.852 -13.266 1 78.88 180 GLU A N 1
ATOM 1466 C CA . GLU A 1 180 ? -15.094 -10.898 -13.156 1 78.88 180 GLU A CA 1
ATOM 1467 C C . GLU A 1 180 ? -15.148 -11.75 -14.414 1 78.88 180 GLU A C 1
ATOM 1469 O O . GLU A 1 180 ? -15.328 -11.227 -15.516 1 78.88 180 GLU A O 1
ATOM 1474 N N . LEU A 1 181 ? -14.727 -12.961 -14.289 1 69.38 181 LEU A N 1
ATOM 1475 C CA . LEU A 1 181 ? -14.828 -13.93 -15.375 1 69.38 181 LEU A CA 1
ATOM 1476 C C . LEU A 1 181 ? -16.078 -14.781 -15.227 1 69.38 181 LEU A C 1
ATOM 1478 O O . LEU A 1 181 ? -16.797 -14.672 -14.234 1 69.38 181 LEU A O 1
ATOM 1482 N N . GLU A 1 182 ? -16.5 -15.359 -16.406 1 73.81 182 GLU A N 1
ATOM 1483 C CA . GLU A 1 182 ? -17.594 -16.328 -16.281 1 73.81 182 GLU A CA 1
ATOM 1484 C C . GLU A 1 182 ? -17.234 -17.422 -15.281 1 73.81 182 GLU A C 1
ATOM 1486 O O . GLU A 1 182 ? -16.516 -18.359 -15.617 1 73.81 182 GLU A O 1
ATOM 1491 N N . GLY A 1 183 ? -17.469 -17.125 -13.93 1 75.69 183 GLY A N 1
ATOM 1492 C CA . GLY A 1 183 ? -17.141 -18.062 -12.867 1 75.69 183 GLY A CA 1
ATOM 1493 C C . GLY A 1 183 ? -16.297 -17.453 -11.773 1 75.69 183 GLY A C 1
ATOM 1494 O O . GLY A 1 183 ? -16.781 -16.672 -10.961 1 75.69 183 GLY A O 1
ATOM 1495 N N . PRO A 1 184 ? -14.859 -17.625 -12.062 1 82.88 184 PRO A N 1
ATOM 1496 C CA . PRO A 1 184 ? -13.984 -17.141 -10.992 1 82.88 184 PRO A CA 1
ATOM 1497 C C . PRO A 1 184 ? -13.766 -15.625 -11.047 1 82.88 184 PRO A C 1
ATOM 1499 O O . PRO A 1 184 ? -13.898 -15.023 -12.117 1 82.88 184 PRO A O 1
ATOM 1502 N N . ARG A 1 185 ? -13.617 -15.125 -9.875 1 90.12 185 ARG A N 1
ATOM 1503 C CA . ARG A 1 185 ? -13.141 -13.75 -9.75 1 90.12 185 ARG A CA 1
ATOM 1504 C C . ARG A 1 185 ? -11.633 -13.703 -9.555 1 90.12 185 ARG A C 1
ATOM 1506 O O . ARG A 1 185 ? -11.07 -14.516 -8.82 1 90.12 185 ARG A O 1
ATOM 1513 N N . ILE A 1 186 ? -11.031 -12.766 -10.328 1 94 186 ILE A N 1
ATOM 1514 C CA . ILE A 1 186 ? -9.578 -12.648 -10.203 1 94 186 ILE A CA 1
ATOM 1515 C C . ILE A 1 186 ? -9.219 -11.281 -9.633 1 94 186 ILE A C 1
ATOM 1517 O O . ILE A 1 186 ? -9.555 -10.25 -10.227 1 94 186 ILE A O 1
ATOM 1521 N N . LEU A 1 187 ? -8.57 -11.32 -8.523 1 95.44 187 LEU A N 1
ATOM 1522 C CA . LEU A 1 187 ? -7.973 -10.102 -8 1 95.44 187 LEU A CA 1
ATOM 1523 C C . LEU A 1 187 ? -6.633 -9.812 -8.672 1 95.44 187 LEU A C 1
ATOM 1525 O O . LEU A 1 187 ? -5.781 -10.703 -8.766 1 95.44 187 LEU A O 1
ATOM 1529 N N . ASN A 1 188 ? -6.488 -8.688 -9.211 1 96.56 188 ASN A N 1
ATOM 1530 C CA . ASN A 1 188 ? -5.207 -8.188 -9.703 1 96.56 188 ASN A CA 1
ATOM 1531 C C . ASN A 1 188 ? -4.629 -7.117 -8.789 1 96.56 188 ASN A C 1
ATOM 1533 O O . ASN A 1 188 ? -5.301 -6.129 -8.477 1 96.56 188 ASN A O 1
ATOM 1537 N N . ASN A 1 189 ? -3.469 -7.312 -8.32 1 97.69 189 ASN A N 1
ATOM 1538 C CA . ASN A 1 189 ? -2.703 -6.324 -7.566 1 97.69 189 ASN A CA 1
ATOM 1539 C C . ASN A 1 189 ? -1.337 -6.074 -8.203 1 97.69 189 ASN A C 1
ATOM 1541 O O . ASN A 1 189 ? -0.521 -6.988 -8.312 1 97.69 189 ASN A O 1
ATOM 1545 N N . VAL A 1 190 ? -1.124 -4.828 -8.578 1 98.12 190 VAL A N 1
ATOM 1546 C CA . VAL A 1 190 ? 0.111 -4.48 -9.273 1 98.12 190 VAL A CA 1
ATOM 1547 C C . VAL A 1 190 ? 0.879 -3.432 -8.469 1 98.12 190 VAL A C 1
ATOM 1549 O O . VAL A 1 190 ? 0.329 -2.387 -8.117 1 98.12 190 VAL A O 1
ATOM 1552 N N . ASN A 1 191 ? 2.086 -3.75 -8.141 1 97.94 191 ASN A N 1
ATOM 1553 C CA . ASN A 1 191 ? 2.994 -2.807 -7.496 1 97.94 191 ASN A CA 1
ATOM 1554 C C . ASN A 1 191 ? 4.168 -2.451 -8.406 1 97.94 191 ASN A C 1
ATOM 1556 O O . ASN A 1 191 ? 4.914 -3.332 -8.836 1 97.94 191 ASN A O 1
ATOM 1560 N N . CYS A 1 192 ? 4.289 -1.25 -8.703 1 97.62 192 CYS A N 1
ATOM 1561 C CA . CYS A 1 192 ? 5.414 -0.735 -9.477 1 97.62 192 CYS A CA 1
ATOM 1562 C C . CYS A 1 192 ? 6.199 0.296 -8.68 1 97.62 192 CYS A C 1
ATOM 1564 O O . CYS A 1 192 ? 5.672 1.356 -8.336 1 97.62 192 CYS A O 1
ATOM 1566 N N . ASP A 1 193 ? 7.461 0.008 -8.453 1 96.31 193 ASP A N 1
ATOM 1567 C CA . ASP A 1 193 ? 8.305 0.856 -7.617 1 96.31 193 ASP A CA 1
ATOM 1568 C C . ASP A 1 193 ? 9.602 1.225 -8.336 1 96.31 193 ASP A C 1
ATOM 1570 O O . ASP A 1 193 ? 10.211 0.381 -9 1 96.31 193 ASP A O 1
ATOM 1574 N N . ALA A 1 194 ? 9.953 2.455 -8.227 1 94.94 194 ALA A N 1
ATOM 1575 C CA . ALA A 1 194 ? 11.266 2.914 -8.688 1 94.94 194 ALA A CA 1
ATOM 1576 C C . ALA A 1 194 ? 12.07 3.498 -7.531 1 94.94 194 ALA A C 1
ATOM 1578 O O . ALA A 1 194 ? 11.547 4.254 -6.715 1 94.94 194 ALA A O 1
ATOM 1579 N N . LYS A 1 195 ? 13.328 3.131 -7.496 1 93.5 195 LYS A N 1
ATOM 1580 C CA . LYS A 1 195 ? 14.219 3.648 -6.461 1 93.5 195 LYS A CA 1
ATOM 1581 C C . LYS A 1 195 ? 15.648 3.777 -6.98 1 93.5 195 LYS A C 1
ATOM 1583 O O . LYS A 1 195 ? 16 3.188 -8.008 1 93.5 195 LYS A O 1
ATOM 1588 N N . LEU A 1 196 ? 16.391 4.539 -6.234 1 89.81 196 LEU A N 1
ATOM 1589 C CA . LEU A 1 196 ? 17.844 4.605 -6.453 1 89.81 196 LEU A CA 1
ATOM 1590 C C . LEU A 1 196 ? 18.578 3.646 -5.52 1 89.81 196 LEU A C 1
ATOM 1592 O O . LEU A 1 196 ? 18.203 3.506 -4.352 1 89.81 196 LEU A O 1
ATOM 1596 N N . ALA A 1 197 ? 19.469 2.955 -6.109 1 88.69 197 ALA A N 1
ATOM 1597 C CA . ALA A 1 197 ? 20.297 2.043 -5.32 1 88.69 197 ALA A CA 1
ATOM 1598 C C . ALA A 1 197 ? 21.766 2.154 -5.707 1 88.69 197 ALA A C 1
ATOM 1600 O O . ALA A 1 197 ? 22.094 2.471 -6.852 1 88.69 197 ALA A O 1
ATOM 1601 N N . PRO A 1 198 ? 22.625 2.006 -4.668 1 86.06 198 PRO A N 1
ATOM 1602 C CA . PRO A 1 198 ? 24.047 1.997 -5.008 1 86.06 198 PRO A CA 1
ATOM 1603 C C . PRO A 1 198 ? 24.422 0.839 -5.926 1 86.06 198 PRO A C 1
ATOM 1605 O O . PRO A 1 198 ? 23.859 -0.255 -5.812 1 86.06 198 PRO A O 1
ATOM 1608 N N . ILE A 1 199 ? 25.359 1.197 -6.836 1 78.62 199 ILE A N 1
ATOM 1609 C CA . ILE A 1 199 ? 25.875 0.137 -7.695 1 78.62 199 ILE A CA 1
ATOM 1610 C C . ILE A 1 199 ? 26.969 -0.637 -6.957 1 78.62 199 ILE A C 1
ATOM 1612 O O . ILE A 1 199 ? 27.969 -0.055 -6.512 1 7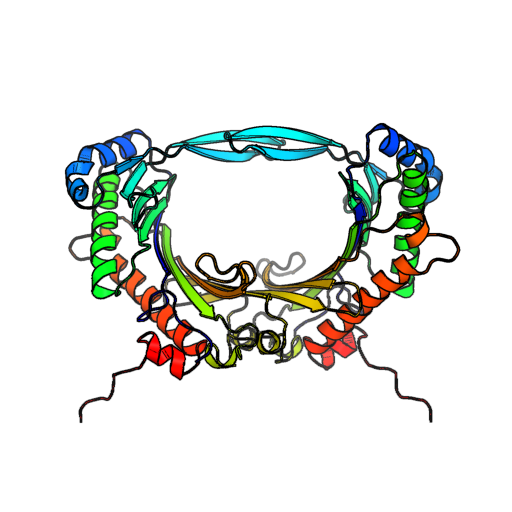8.62 199 ILE A O 1
ATOM 1616 N N . GLU A 1 200 ? 26.703 -1.775 -6.484 1 66 200 GLU A N 1
ATOM 1617 C CA . GLU A 1 200 ? 27.641 -2.57 -5.703 1 66 200 GLU A CA 1
ATOM 1618 C C . GLU A 1 200 ? 28.969 -2.746 -6.449 1 66 200 GLU A C 1
ATOM 1620 O O . GLU A 1 200 ? 30.047 -2.676 -5.848 1 66 200 GLU A O 1
ATOM 1625 N N . ASP A 1 201 ? 28.969 -3.262 -7.645 1 60.75 201 ASP A N 1
ATOM 1626 C CA . ASP A 1 201 ? 30.203 -3.654 -8.305 1 60.75 201 ASP A CA 1
ATOM 1627 C C . ASP A 1 201 ? 30.844 -2.465 -9.016 1 60.75 201 ASP A C 1
ATOM 1629 O O . ASP A 1 201 ? 31.781 -2.635 -9.797 1 60.75 201 ASP A O 1
ATOM 1633 N N . GLY A 1 202 ? 30.312 -1.372 -8.773 1 55.19 202 GLY A N 1
ATOM 1634 C CA . GLY A 1 202 ? 30.875 -0.318 -9.602 1 55.19 202 GLY A CA 1
ATOM 1635 C C . GLY A 1 202 ? 32.219 0.198 -9.078 1 55.19 202 GLY A C 1
ATOM 1636 O O . GLY A 1 202 ? 32.5 0.061 -7.891 1 55.19 202 GLY A O 1
ATOM 1637 N N . VAL A 1 203 ? 33.031 0.376 -9.969 1 56.12 203 VAL A N 1
ATOM 1638 C CA . VAL A 1 203 ? 34.406 0.892 -9.781 1 56.12 203 VAL A CA 1
ATOM 1639 C C . VAL A 1 203 ? 34.344 2.146 -8.906 1 56.12 203 VAL A C 1
ATOM 1641 O O . VAL A 1 203 ? 35.219 2.342 -8.047 1 56.12 203 VAL A O 1
ATOM 1644 N N . GLU A 1 204 ? 33.406 2.93 -9.141 1 59.5 204 GLU A N 1
ATOM 1645 C CA . GLU A 1 204 ? 33.406 4.203 -8.43 1 59.5 204 GLU A CA 1
ATOM 1646 C C . GLU A 1 204 ? 32.375 4.23 -7.305 1 59.5 204 GLU A C 1
ATOM 1648 O O . GLU A 1 204 ? 31.203 3.916 -7.527 1 59.5 204 GLU A O 1
ATOM 1653 N N . LYS A 1 205 ? 32.75 4.316 -6.023 1 62.28 205 LYS A N 1
ATOM 1654 C CA . LYS A 1 205 ? 32.125 4.246 -4.707 1 62.28 205 LYS A CA 1
ATOM 1655 C C . LYS A 1 205 ? 30.938 5.176 -4.617 1 62.28 205 LYS A C 1
ATOM 1657 O O . LYS A 1 205 ? 30.078 5.016 -3.74 1 62.28 205 LYS A O 1
ATOM 1662 N N . ASN A 1 206 ? 30.297 5.668 -5.793 1 68.25 206 ASN A N 1
ATOM 1663 C CA . ASN A 1 206 ? 29.25 6.672 -5.617 1 68.25 206 ASN A CA 1
ATOM 1664 C C . ASN A 1 206 ? 28.234 6.629 -6.758 1 68.25 206 ASN A C 1
ATOM 1666 O O . ASN A 1 206 ? 27.406 7.531 -6.895 1 68.25 206 ASN A O 1
ATOM 1670 N N . GLN A 1 207 ? 28.406 5.484 -7.453 1 80.81 207 GLN A N 1
ATOM 1671 C CA . GLN A 1 207 ? 27.469 5.438 -8.562 1 80.81 207 GLN A CA 1
ATOM 1672 C C . GLN A 1 207 ? 26.141 4.805 -8.141 1 80.81 207 GLN A C 1
ATOM 1674 O O . GLN A 1 207 ? 26.125 3.896 -7.305 1 80.81 207 GLN A O 1
ATOM 1679 N N . GLN A 1 208 ? 25.062 5.461 -8.523 1 86.38 208 GLN A N 1
ATOM 1680 C CA . GLN A 1 208 ? 23.719 4.961 -8.242 1 86.38 208 GLN A CA 1
ATOM 1681 C C . GLN A 1 208 ? 23.031 4.457 -9.508 1 86.38 208 GLN A C 1
ATOM 1683 O O . GLN A 1 208 ? 23.375 4.895 -10.617 1 86.38 208 GLN A O 1
ATOM 1688 N N . GLU A 1 209 ? 22.297 3.443 -9.336 1 89.56 209 GLU A N 1
ATOM 1689 C CA . GLU A 1 209 ? 21.438 2.971 -10.422 1 89.56 209 GLU A CA 1
ATOM 1690 C C . GLU A 1 209 ? 19.969 3.082 -10.055 1 89.56 209 GLU A C 1
ATOM 1692 O O . GLU A 1 209 ? 19.609 3.133 -8.875 1 89.56 209 GLU A O 1
ATOM 1697 N N . ARG A 1 210 ? 19.172 3.207 -11.047 1 91.56 210 ARG A N 1
ATOM 1698 C CA . ARG A 1 210 ? 17.719 3.176 -10.867 1 91.56 210 ARG A CA 1
ATOM 1699 C C . ARG A 1 210 ? 17.188 1.762 -11.039 1 91.56 210 ARG A C 1
ATOM 1701 O O . ARG A 1 210 ? 17.484 1.089 -12.023 1 91.56 210 ARG A O 1
ATOM 1708 N N . ILE A 1 211 ? 16.516 1.319 -10.047 1 94.12 211 ILE A N 1
ATOM 1709 C CA . ILE A 1 211 ? 15.906 -0.002 -10.094 1 94.12 211 ILE A CA 1
ATOM 1710 C C . ILE A 1 211 ? 14.383 0.139 -10.117 1 94.12 211 ILE A C 1
ATOM 1712 O O . ILE A 1 211 ? 13.805 0.819 -9.266 1 94.12 211 ILE A O 1
ATOM 1716 N N . VAL A 1 212 ? 13.766 -0.436 -11.102 1 95.69 212 VAL A N 1
ATOM 1717 C CA . VAL A 1 212 ? 12.312 -0.492 -11.18 1 95.69 212 VAL A CA 1
ATOM 1718 C C . VAL A 1 212 ? 11.836 -1.928 -10.977 1 95.69 212 VAL A C 1
ATOM 1720 O O . VAL A 1 212 ? 12.305 -2.846 -11.656 1 95.69 212 VAL A O 1
ATOM 1723 N N . THR A 1 213 ? 10.977 -2.088 -10.031 1 97.31 213 THR A N 1
ATOM 1724 C CA . THR A 1 213 ? 10.406 -3.396 -9.742 1 97.31 213 THR A CA 1
ATOM 1725 C C . THR A 1 213 ? 8.906 -3.408 -10.039 1 97.31 213 THR A C 1
ATOM 1727 O O . THR A 1 213 ? 8.172 -2.52 -9.602 1 97.31 213 THR A O 1
ATOM 1730 N N . LEU A 1 214 ? 8.484 -4.34 -10.82 1 97.69 214 LEU A N 1
ATOM 1731 C CA . LEU A 1 214 ? 7.078 -4.562 -11.141 1 97.69 214 LEU A CA 1
ATOM 1732 C C . LEU A 1 214 ? 6.605 -5.914 -10.617 1 97.69 214 LEU A C 1
ATOM 1734 O O . LEU A 1 214 ? 7.07 -6.961 -11.078 1 97.69 214 LEU A O 1
ATOM 1738 N N . GLN A 1 215 ? 5.715 -5.855 -9.672 1 98.38 215 GLN A N 1
ATOM 1739 C CA . GLN A 1 215 ? 5.125 -7.062 -9.094 1 98.38 215 GLN A CA 1
ATOM 1740 C C . GLN A 1 215 ? 3.654 -7.191 -9.477 1 98.38 215 GLN A C 1
ATOM 1742 O O . GLN A 1 215 ? 2.883 -6.242 -9.32 1 98.38 215 GLN A O 1
ATOM 1747 N N . HIS A 1 216 ? 3.262 -8.328 -9.992 1 98.5 216 HIS A N 1
ATOM 1748 C CA . HIS A 1 216 ? 1.868 -8.633 -10.297 1 98.5 216 HIS A CA 1
ATOM 1749 C C . HIS A 1 216 ? 1.384 -9.836 -9.5 1 98.5 216 HIS A C 1
ATOM 1751 O O . HIS A 1 216 ? 1.848 -10.961 -9.719 1 98.5 216 HIS A O 1
ATOM 1757 N N . LEU A 1 217 ? 0.543 -9.594 -8.531 1 98.5 217 LEU A N 1
ATOM 1758 C CA . LEU A 1 217 ? -0.138 -10.648 -7.781 1 98.5 217 LEU A CA 1
ATOM 1759 C C . LEU A 1 217 ? -1.544 -10.875 -8.328 1 98.5 217 LEU A C 1
ATOM 1761 O O . LEU A 1 217 ? -2.334 -9.938 -8.438 1 98.5 217 LEU A O 1
ATOM 1765 N N . GLN A 1 218 ? -1.803 -12.055 -8.719 1 97.81 218 GLN A N 1
ATOM 1766 C CA . GLN A 1 218 ? -3.141 -12.469 -9.125 1 97.81 218 GLN A CA 1
ATOM 1767 C C . GLN A 1 218 ? -3.691 -13.539 -8.188 1 97.81 218 GLN A C 1
ATOM 1769 O O . GLN A 1 218 ? -2.982 -14.484 -7.828 1 97.81 218 GLN A O 1
ATOM 1774 N N . GLU A 1 219 ? -4.922 -13.328 -7.781 1 96.75 219 GLU A N 1
ATOM 1775 C CA . GLU A 1 219 ? -5.625 -14.328 -6.977 1 96.75 219 GLU A CA 1
ATOM 1776 C C . GLU A 1 219 ? -6.875 -14.828 -7.691 1 96.75 219 GLU A C 1
ATOM 1778 O O . GLU A 1 219 ? -7.809 -14.062 -7.934 1 96.75 219 GLU A O 1
ATOM 1783 N N . TRP A 1 220 ? -6.809 -16.031 -8.016 1 94.12 220 TRP A N 1
ATOM 1784 C CA . TRP A 1 220 ? -7.922 -16.734 -8.633 1 94.12 220 TRP A CA 1
ATOM 1785 C C . TRP A 1 220 ? -8.883 -17.281 -7.57 1 94.12 220 TRP A C 1
ATOM 1787 O O . TRP A 1 220 ? -8.594 -18.281 -6.918 1 94.12 220 TRP A O 1
ATOM 1797 N N . GLN A 1 221 ? -9.984 -16.5 -7.484 1 87.12 221 GLN A N 1
ATOM 1798 C CA . GLN A 1 221 ? -10.969 -16.828 -6.457 1 87.12 221 GLN A CA 1
ATOM 1799 C C . GLN A 1 221 ? -12.148 -17.594 -7.051 1 87.12 221 GLN A C 1
ATOM 1801 O O . GLN A 1 221 ? -12.891 -17.062 -7.879 1 87.12 221 GLN A O 1
ATOM 1806 N N . ALA A 1 222 ? -12.203 -18.797 -6.75 1 81.94 222 ALA A N 1
ATOM 1807 C CA . ALA A 1 222 ? -13.312 -19.641 -7.168 1 81.94 222 ALA A CA 1
ATOM 1808 C C . ALA A 1 222 ? -13.953 -20.344 -5.973 1 81.94 222 ALA A C 1
ATOM 1810 O O . ALA A 1 222 ? -13.484 -20.203 -4.84 1 81.94 222 ALA A O 1
ATOM 1811 N N . GLN A 1 223 ? -15.055 -20.922 -6.234 1 87.5 223 GLN A N 1
ATOM 1812 C CA . GLN A 1 223 ? -15.625 -21.781 -5.207 1 87.5 223 GLN A CA 1
ATOM 1813 C C . GLN A 1 223 ? -14.617 -22.844 -4.766 1 87.5 223 GLN A C 1
ATOM 1815 O O . GLN A 1 223 ? -13.805 -23.312 -5.566 1 87.5 223 GLN A O 1
ATOM 1820 N N . PRO A 1 224 ? -14.711 -23.125 -3.438 1 93.69 224 PRO A N 1
ATOM 1821 C CA . PRO A 1 224 ? -13.812 -24.188 -2.977 1 93.69 224 PRO A CA 1
ATOM 1822 C C . PRO A 1 224 ? -13.906 -25.438 -3.83 1 93.69 224 PRO A C 1
ATOM 1824 O O . PRO A 1 224 ? -15.008 -25.844 -4.227 1 93.69 224 PRO A O 1
ATOM 1827 N N . VAL A 1 225 ? -12.781 -25.984 -4.09 1 94.19 225 VAL A N 1
ATOM 1828 C CA . VAL A 1 225 ? -12.742 -27.172 -4.934 1 94.19 225 VAL A CA 1
ATOM 1829 C C . VAL A 1 225 ? -12 -28.297 -4.211 1 94.19 225 VAL A C 1
ATOM 1831 O O . VAL A 1 225 ? -11.047 -28.031 -3.477 1 94.19 225 VAL A O 1
ATOM 1834 N N . SER A 1 226 ? -12.469 -29.5 -4.496 1 95.56 226 SER A N 1
ATOM 1835 C CA . SER A 1 226 ? -11.75 -30.656 -3.951 1 95.56 226 SER A CA 1
ATOM 1836 C C . SER A 1 226 ? -10.383 -30.812 -4.602 1 95.56 226 SER A C 1
ATOM 1838 O O . SER A 1 226 ? -10.172 -30.375 -5.734 1 95.56 226 SER A O 1
ATOM 1840 N N . ILE A 1 227 ? -9.5 -31.406 -3.852 1 96.19 227 ILE A N 1
ATOM 1841 C CA . ILE A 1 227 ? -8.164 -31.641 -4.383 1 96.19 227 ILE A CA 1
ATOM 1842 C C . ILE A 1 227 ? -8.25 -32.562 -5.609 1 96.19 227 ILE A C 1
ATOM 1844 O O . ILE A 1 227 ? -7.551 -32.312 -6.602 1 96.19 227 ILE A O 1
ATOM 1848 N N . ALA A 1 228 ? -9.102 -33.5 -5.594 1 94.81 228 ALA A N 1
ATOM 1849 C CA . ALA A 1 228 ? -9.297 -34.406 -6.727 1 94.81 228 ALA A CA 1
ATOM 1850 C C . ALA A 1 228 ? -9.766 -33.625 -7.957 1 94.81 228 ALA A C 1
ATOM 1852 O O . ALA A 1 228 ? -9.336 -33.938 -9.078 1 94.81 228 ALA A O 1
ATOM 1853 N N . ALA A 1 229 ? -10.602 -32.688 -7.742 1 94.44 229 ALA A N 1
ATOM 1854 C CA . ALA A 1 229 ? -11.117 -31.891 -8.852 1 94.44 229 ALA A CA 1
ATOM 1855 C C . ALA A 1 229 ? -10.023 -31 -9.422 1 94.44 229 ALA A C 1
ATOM 1857 O O . ALA A 1 229 ? -10.07 -30.641 -10.602 1 94.44 229 ALA A O 1
ATOM 1858 N N . LEU A 1 230 ? -9.086 -30.656 -8.625 1 95.62 230 LEU A N 1
ATOM 1859 C CA . LEU A 1 230 ? -8.031 -29.734 -9.031 1 95.62 230 LEU A CA 1
ATOM 1860 C C . LEU A 1 230 ? -6.902 -30.469 -9.734 1 95.62 230 LEU A C 1
ATOM 1862 O O . LEU A 1 230 ? -6.375 -29.984 -10.742 1 95.62 230 LEU A O 1
ATOM 1866 N N . ILE A 1 231 ? -6.512 -31.719 -9.219 1 94.56 231 ILE A N 1
ATOM 1867 C CA . ILE A 1 231 ? -5.285 -32.312 -9.734 1 94.56 231 ILE A CA 1
ATOM 1868 C C . ILE A 1 231 ? -5.559 -33.75 -10.164 1 94.56 231 ILE A C 1
ATOM 1870 O O . ILE A 1 231 ? -4.633 -34.5 -10.516 1 94.56 231 ILE A O 1
ATOM 1874 N N . GLY A 1 232 ? -6.758 -34.156 -10.109 1 90.81 232 GLY A N 1
ATOM 1875 C CA . GLY A 1 232 ? -7.059 -35.531 -10.531 1 90.81 232 GLY A CA 1
ATOM 1876 C C . GLY A 1 232 ? -6.59 -35.844 -11.945 1 90.81 232 GLY A C 1
ATOM 1877 O O . GLY A 1 232 ? -6.312 -34.906 -12.719 1 90.81 232 GLY A O 1
ATOM 1878 N N . SER A 1 233 ? -6.445 -37.094 -12.258 1 87.31 233 SER A N 1
ATOM 1879 C CA . SER A 1 233 ? -5.848 -37.562 -13.492 1 87.31 233 SER A CA 1
ATOM 1880 C C . SER A 1 233 ? -6.516 -36.938 -14.711 1 87.31 233 SER A C 1
ATOM 1882 O O . SER A 1 233 ? -5.859 -36.656 -15.719 1 87.31 233 SER A O 1
ATOM 1884 N N . SER A 1 234 ? -7.727 -36.594 -14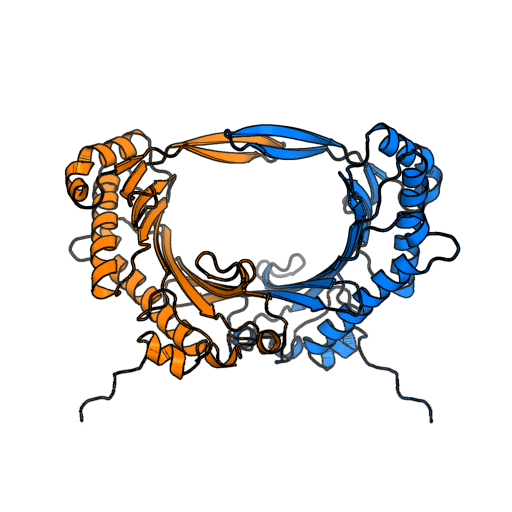.578 1 89.06 234 SER A N 1
ATOM 1885 C CA . SER A 1 234 ? -8.445 -36.031 -15.727 1 89.06 234 SER A CA 1
ATOM 1886 C C . SER A 1 234 ? -8.617 -34.531 -15.617 1 89.06 234 SER A C 1
ATOM 1888 O O . SER A 1 234 ? -9.172 -33.906 -16.516 1 89.06 234 SER A O 1
ATOM 1890 N N . SER A 1 235 ? -8.086 -34.031 -14.594 1 88.38 235 SER A N 1
ATOM 1891 C CA . SER A 1 235 ? -8.367 -32.594 -14.367 1 88.38 235 SER A CA 1
ATOM 1892 C C . SER A 1 235 ? -7.258 -31.734 -14.93 1 88.38 235 SER A C 1
ATOM 1894 O O . SER A 1 235 ? -6.074 -32.062 -14.805 1 88.38 235 SER A O 1
ATOM 1896 N N . GLN A 1 236 ? -7.656 -30.578 -15.516 1 92.75 236 GLN A N 1
ATOM 1897 C CA . GLN A 1 236 ? -6.734 -29.547 -16 1 92.75 236 GLN A CA 1
ATOM 1898 C C . GLN A 1 236 ? -6.953 -28.219 -15.281 1 92.75 236 GLN A C 1
ATOM 1900 O O . GLN A 1 236 ? -6.426 -27.188 -15.703 1 92.75 236 GLN A O 1
ATOM 1905 N N . ALA A 1 237 ? -7.656 -28.344 -14.188 1 94.25 237 ALA A N 1
ATOM 1906 C CA . ALA A 1 237 ? -8.125 -27.109 -13.539 1 94.25 237 ALA A CA 1
ATOM 1907 C C . ALA A 1 237 ? -6.961 -26.281 -13.016 1 94.25 237 ALA A C 1
ATOM 1909 O O . ALA A 1 237 ? -6.926 -25.062 -13.195 1 94.25 237 ALA A O 1
ATOM 1910 N N . LEU A 1 238 ? -6.004 -26.969 -12.406 1 97 238 LEU A N 1
ATOM 1911 C CA . LEU A 1 238 ? -4.84 -26.266 -11.867 1 97 238 LEU A CA 1
ATOM 1912 C C . LEU A 1 238 ? -4.039 -25.609 -12.984 1 97 238 LEU A C 1
ATOM 1914 O O . LEU A 1 238 ? -3.703 -24.422 -12.898 1 97 238 LEU A O 1
ATOM 1918 N N . ARG A 1 239 ? -3.773 -26.359 -13.977 1 96.31 239 ARG A N 1
ATOM 1919 C CA . ARG A 1 239 ? -3.014 -25.859 -15.117 1 96.31 239 ARG A CA 1
ATOM 1920 C C . ARG A 1 239 ? -3.738 -24.703 -15.797 1 96.31 239 ARG A C 1
ATOM 1922 O O . ARG A 1 239 ? -3.123 -23.688 -16.141 1 96.31 239 ARG A O 1
ATOM 1929 N N . GLU A 1 240 ? -4.98 -24.859 -15.969 1 94.5 240 GLU A N 1
ATOM 1930 C CA . GLU A 1 240 ? -5.777 -23.828 -16.641 1 94.5 240 GLU A CA 1
ATOM 1931 C C . GLU A 1 240 ? -5.762 -22.516 -15.859 1 94.5 240 GLU A C 1
ATOM 1933 O O . GLU A 1 240 ? -5.605 -21.438 -16.438 1 94.5 240 GLU A O 1
ATOM 1938 N N . ALA A 1 241 ? -5.918 -22.609 -14.57 1 95.62 241 ALA A N 1
ATOM 1939 C CA . ALA A 1 241 ? -5.906 -21.422 -13.734 1 95.62 241 ALA A CA 1
ATOM 1940 C C . ALA A 1 241 ? -4.559 -20.719 -13.812 1 95.62 241 ALA A C 1
ATOM 1942 O O . ALA A 1 241 ? -4.5 -19.5 -14.016 1 95.62 241 ALA A O 1
ATOM 1943 N N . MET A 1 242 ? -3.492 -21.5 -13.719 1 97.81 242 MET A N 1
ATOM 1944 C CA . MET A 1 242 ? -2.152 -20.922 -13.711 1 97.81 242 MET A CA 1
ATOM 1945 C C . MET A 1 242 ? -1.798 -20.344 -15.086 1 97.81 242 MET A C 1
ATOM 1947 O O . MET A 1 242 ? -1.204 -19.281 -15.18 1 97.81 242 MET A O 1
ATOM 1951 N N . GLU A 1 243 ? -2.184 -21.016 -16.109 1 97 243 GLU A N 1
ATOM 1952 C CA . GLU A 1 243 ? -1.939 -20.531 -17.469 1 97 243 GLU A CA 1
ATOM 1953 C C . GLU A 1 243 ? -2.729 -19.266 -17.75 1 97 243 GLU A C 1
ATOM 1955 O O . GLU A 1 243 ? -2.23 -18.359 -18.422 1 97 243 GLU A O 1
ATOM 1960 N N . ASN A 1 244 ? -3.928 -19.234 -17.312 1 95.5 244 ASN A N 1
ATOM 1961 C CA . ASN A 1 244 ? -4.73 -18.016 -17.453 1 95.5 244 ASN A CA 1
ATOM 1962 C C . ASN A 1 244 ? -4.059 -16.828 -16.797 1 95.5 244 ASN A C 1
ATOM 1964 O O . ASN A 1 244 ? -3.926 -15.758 -17.406 1 95.5 244 ASN A O 1
ATOM 1968 N N . MET A 1 245 ? -3.59 -17.016 -15.562 1 96.88 245 MET A N 1
ATOM 1969 C CA . MET A 1 245 ? -2.941 -15.914 -14.844 1 96.88 245 MET A CA 1
ATOM 1970 C C . MET A 1 245 ? -1.623 -15.531 -15.508 1 96.88 245 MET A C 1
ATOM 1972 O O . MET A 1 245 ? -1.275 -14.352 -15.57 1 96.88 245 MET A O 1
ATOM 1976 N N . HIS A 1 246 ? -0.925 -16.531 -16 1 97.62 246 HIS A N 1
ATOM 1977 C CA . HIS A 1 246 ? 0.306 -16.266 -16.75 1 97.62 246 HIS A CA 1
ATOM 1978 C C . HIS A 1 246 ? 0.037 -15.406 -17.984 1 97.62 246 HIS A C 1
ATOM 1980 O O . HIS A 1 246 ? 0.743 -14.43 -18.219 1 97.62 246 HIS A O 1
ATOM 1986 N N . ASN A 1 247 ? -0.937 -15.758 -18.719 1 96.38 247 ASN A N 1
ATOM 1987 C CA . ASN A 1 247 ? -1.297 -15.016 -19.922 1 96.38 247 ASN A CA 1
ATOM 1988 C C . ASN A 1 247 ? -1.75 -13.602 -19.578 1 96.38 247 ASN A C 1
ATOM 1990 O O . ASN A 1 247 ? -1.405 -12.648 -20.297 1 96.38 247 ASN A O 1
ATOM 1994 N N . ARG A 1 248 ? -2.479 -13.492 -18.562 1 95.5 248 ARG A N 1
ATOM 1995 C CA . ARG A 1 248 ? -2.938 -12.172 -18.141 1 95.5 248 ARG A CA 1
ATOM 1996 C C . ARG A 1 248 ? -1.763 -11.289 -17.734 1 95.5 248 ARG A C 1
ATOM 1998 O O . ARG A 1 248 ? -1.772 -10.078 -17.984 1 95.5 248 ARG A O 1
ATOM 2005 N N . ASN A 1 249 ? -0.811 -11.906 -17.078 1 96.62 249 ASN A N 1
ATOM 2006 C CA . ASN A 1 249 ? 0.406 -11.164 -16.766 1 96.62 249 ASN A CA 1
ATOM 2007 C C . ASN A 1 249 ? 1.098 -10.656 -18.016 1 96.62 249 ASN A C 1
ATOM 2009 O O . ASN A 1 249 ? 1.546 -9.508 -18.062 1 96.62 249 ASN A O 1
ATOM 2013 N N . LYS A 1 250 ? 1.174 -11.484 -18.984 1 95.94 250 LYS A N 1
ATOM 2014 C CA . LYS A 1 250 ? 1.789 -11.086 -20.25 1 95.94 250 LYS A CA 1
ATOM 2015 C C . LYS A 1 250 ? 1.049 -9.906 -20.875 1 95.94 250 LYS A C 1
ATOM 2017 O O . LYS A 1 250 ? 1.675 -8.977 -21.375 1 95.94 250 LYS A O 1
ATOM 2022 N N . ILE A 1 251 ? -0.212 -9.984 -20.875 1 95.44 251 ILE A N 1
ATOM 2023 C CA . ILE A 1 251 ? -1.038 -8.93 -21.453 1 95.44 251 ILE A CA 1
ATOM 2024 C C . ILE A 1 251 ? -0.785 -7.617 -20.703 1 95.44 251 ILE A C 1
ATOM 2026 O O . ILE A 1 251 ? -0.604 -6.566 -21.328 1 95.44 251 ILE A O 1
ATOM 2030 N N . LEU A 1 252 ? -0.785 -7.684 -19.406 1 96.19 252 LEU A N 1
ATOM 2031 C CA . LEU A 1 252 ? -0.547 -6.492 -18.594 1 96.19 252 LEU A CA 1
ATOM 2032 C C . LEU A 1 252 ? 0.837 -5.918 -18.875 1 96.19 252 LEU A C 1
ATOM 2034 O O . LEU A 1 252 ? 0.985 -4.707 -19.062 1 96.19 252 LEU A O 1
ATOM 2038 N N . MET A 1 253 ? 1.837 -6.809 -18.906 1 96 253 MET A N 1
ATOM 2039 C CA . MET A 1 253 ? 3.207 -6.375 -19.172 1 96 253 MET A CA 1
ATOM 2040 C C . MET A 1 253 ? 3.309 -5.699 -20.531 1 96 253 MET A C 1
ATOM 2042 O O . MET A 1 253 ? 3.953 -4.66 -20.672 1 96 253 MET A O 1
ATOM 2046 N N . HIS A 1 254 ? 2.688 -6.273 -21.438 1 95.38 254 HIS A N 1
ATOM 2047 C CA . HIS A 1 254 ? 2.688 -5.699 -22.781 1 95.38 254 HIS A CA 1
ATOM 2048 C C . HIS A 1 254 ? 2.041 -4.316 -22.797 1 95.38 254 HIS A C 1
ATOM 2050 O O . HIS A 1 254 ? 2.486 -3.424 -23.516 1 95.38 254 HIS A O 1
ATOM 2056 N N . ALA A 1 255 ? 1.042 -4.168 -22.031 1 94.75 255 ALA A N 1
ATOM 2057 C CA . ALA A 1 255 ? 0.309 -2.906 -21.984 1 94.75 255 ALA A CA 1
ATOM 2058 C C . ALA A 1 255 ? 1.134 -1.822 -21.281 1 94.75 255 ALA A C 1
ATOM 2060 O O . ALA A 1 255 ? 0.978 -0.634 -21.578 1 94.75 255 ALA A O 1
ATOM 2061 N N . MET A 1 256 ? 2.018 -2.176 -20.406 1 96.19 256 MET A N 1
ATOM 2062 C CA . MET A 1 256 ? 2.736 -1.199 -19.594 1 96.19 256 MET A CA 1
ATOM 2063 C C . MET A 1 256 ? 4.098 -0.884 -20.203 1 96.19 256 MET A C 1
ATOM 2065 O O . MET A 1 256 ? 4.551 0.262 -20.156 1 96.19 256 MET A O 1
ATOM 2069 N N . LEU A 1 257 ? 4.738 -1.853 -20.781 1 95.81 257 LEU A N 1
ATOM 2070 C CA . LEU A 1 257 ? 6.105 -1.694 -21.266 1 95.81 257 LEU A CA 1
ATOM 2071 C C . LEU A 1 257 ? 6.129 -1.003 -22.609 1 95.81 257 LEU A C 1
ATOM 2073 O O . LEU A 1 257 ? 5.18 -1.12 -23.391 1 95.81 257 LEU A O 1
ATOM 2077 N N . SER A 1 258 ? 7.25 -0.282 -22.859 1 93.94 258 SER A N 1
ATOM 2078 C CA . SER A 1 258 ? 7.48 0.221 -24.203 1 93.94 258 SER A CA 1
ATOM 2079 C C . SER A 1 258 ? 7.574 -0.921 -25.219 1 93.94 258 SER A C 1
ATOM 2081 O O . SER A 1 258 ? 7.898 -2.053 -24.844 1 93.94 258 SER A O 1
ATOM 2083 N N . GLU A 1 259 ? 7.336 -0.592 -26.453 1 92.94 259 GLU A N 1
ATOM 2084 C CA . GLU A 1 259 ? 7.387 -1.615 -27.484 1 92.94 259 GLU A CA 1
ATOM 2085 C C . GLU A 1 259 ? 8.758 -2.273 -27.547 1 92.94 259 GLU A C 1
ATOM 2087 O O . GLU A 1 259 ? 8.867 -3.498 -27.641 1 92.94 259 GLU A O 1
ATOM 2092 N N . GLU A 1 260 ? 9.734 -1.508 -27.484 1 90.62 260 GLU A N 1
ATOM 2093 C CA . GLU A 1 260 ? 11.102 -2.018 -27.547 1 90.62 260 GLU A CA 1
ATOM 2094 C C . GLU A 1 260 ? 11.406 -2.955 -26.375 1 90.62 260 GLU A C 1
ATOM 2096 O O . GLU A 1 260 ? 11.961 -4.035 -26.578 1 90.62 260 GLU A O 1
ATOM 2101 N N . MET A 1 261 ? 11.023 -2.557 -25.203 1 93 261 MET A N 1
ATOM 2102 C CA . MET A 1 261 ? 11.289 -3.383 -24.031 1 93 261 MET A CA 1
ATOM 2103 C C . MET A 1 261 ? 10.453 -4.656 -24.062 1 93 261 MET A C 1
ATOM 2105 O O . MET A 1 261 ? 10.922 -5.727 -23.672 1 93 261 MET A O 1
ATOM 2109 N N . ALA A 1 262 ? 9.203 -4.531 -24.516 1 93.75 262 ALA A N 1
ATOM 2110 C CA . ALA A 1 262 ? 8.344 -5.703 -24.641 1 93.75 262 ALA A CA 1
ATOM 2111 C C . ALA A 1 262 ? 8.969 -6.754 -25.547 1 93.75 262 ALA A C 1
ATOM 2113 O O . ALA A 1 262 ? 8.953 -7.949 -25.234 1 93.75 262 ALA A O 1
ATOM 2114 N N . ILE A 1 263 ? 9.516 -6.297 -26.578 1 90.88 263 ILE A N 1
ATOM 2115 C CA . ILE A 1 263 ? 10.18 -7.191 -27.516 1 90.88 263 ILE A CA 1
ATOM 2116 C C . ILE A 1 263 ? 11.406 -7.82 -26.844 1 90.88 263 ILE A C 1
ATOM 2118 O O . ILE A 1 263 ? 11.625 -9.031 -26.969 1 90.88 263 ILE A O 1
ATOM 2122 N N . ARG A 1 264 ? 12.07 -7.066 -26.172 1 89.62 264 ARG A N 1
ATOM 2123 C CA . ARG A 1 264 ? 13.312 -7.508 -25.547 1 89.62 264 ARG A CA 1
ATOM 2124 C C . ARG A 1 264 ? 13.047 -8.602 -24.531 1 89.62 264 ARG A C 1
ATOM 2126 O O . ARG A 1 264 ? 13.852 -9.531 -24.375 1 89.62 264 ARG A O 1
ATOM 2133 N N . VAL A 1 265 ? 11.891 -8.461 -23.859 1 90.62 265 VAL A N 1
ATOM 2134 C CA . VAL A 1 265 ? 11.641 -9.43 -22.797 1 90.62 265 VAL A CA 1
ATOM 2135 C C . VAL A 1 265 ? 10.781 -10.57 -23.344 1 90.62 265 VAL A C 1
ATOM 2137 O O . VAL A 1 265 ? 10.211 -11.352 -22.562 1 90.62 265 VAL A O 1
ATOM 2140 N N . GLY A 1 266 ? 10.586 -10.609 -24.656 1 85.81 266 GLY A N 1
ATOM 2141 C CA . GLY A 1 266 ? 10 -11.773 -25.297 1 85.81 266 GLY A CA 1
ATOM 2142 C C . GLY A 1 266 ? 8.484 -11.734 -25.328 1 85.81 266 GLY A C 1
ATOM 2143 O O . GLY A 1 266 ? 7.832 -12.781 -25.359 1 85.81 266 GLY A O 1
ATOM 2144 N N . LEU A 1 267 ? 7.785 -10.586 -25.203 1 84.44 267 LEU A N 1
ATOM 2145 C CA . LEU A 1 267 ? 6.332 -10.477 -25.219 1 84.44 267 LEU A CA 1
ATOM 2146 C C . LEU A 1 267 ? 5.816 -10.258 -26.641 1 84.44 267 LEU A C 1
ATOM 2148 O O . LEU A 1 267 ? 4.605 -10.203 -26.859 1 84.44 267 LEU A O 1
ATOM 2152 N N . SER A 1 268 ? 6.551 -10.203 -27.734 1 70.94 268 SER A N 1
ATOM 2153 C CA . SER A 1 268 ? 6.102 -9.945 -29.109 1 70.94 268 SER A CA 1
ATOM 2154 C C . SER A 1 268 ? 5.219 -11.078 -29.625 1 70.94 268 SER A C 1
ATOM 2156 O O . SER A 1 268 ? 5.387 -12.234 -29.219 1 70.94 268 SER A O 1
ATOM 2158 N N . ASN A 1 269 ? 3.938 -10.812 -30.031 1 56.16 269 ASN A N 1
ATOM 2159 C CA . ASN A 1 269 ? 3 -11.656 -30.766 1 56.16 269 ASN A CA 1
ATOM 2160 C C . ASN A 1 269 ? 3.68 -12.367 -31.938 1 56.16 269 ASN A C 1
ATOM 2162 O O . ASN A 1 269 ? 4.074 -11.719 -32.906 1 56.16 269 ASN A O 1
ATOM 2166 N N . SER A 1 270 ? 4.496 -13.273 -31.938 1 44.84 270 SER A N 1
ATOM 2167 C CA . SER A 1 270 ? 4.664 -14.047 -33.156 1 44.84 270 SER A CA 1
ATOM 2168 C C . SER A 1 270 ? 3.326 -14.57 -33.656 1 44.84 270 SER A C 1
ATOM 2170 O O . SER A 1 270 ? 3.287 -15.438 -34.531 1 44.84 270 SER A O 1
ATOM 2172 N N . SER A 1 271 ? 2.09 -14.383 -33.344 1 37.09 271 SER A N 1
ATOM 2173 C CA . SER A 1 271 ? 1.084 -14.914 -34.25 1 37.09 271 SER A CA 1
ATOM 2174 C C . SER A 1 271 ? 1.128 -14.195 -35.594 1 37.09 271 SER A C 1
ATOM 2176 O O . SER A 1 271 ? 0.439 -13.188 -35.781 1 37.09 271 SER A O 1
ATOM 2178 N N . LYS A 1 272 ? 2.084 -13.766 -36.312 1 36.25 272 LYS A N 1
ATOM 2179 C CA . LYS A 1 272 ? 1.847 -13.773 -37.75 1 36.25 272 LYS A CA 1
ATOM 2180 C C . LYS A 1 272 ? 1.318 -15.133 -38.219 1 36.25 272 LYS A C 1
ATOM 2182 O O . LYS A 1 272 ? 1.949 -16.156 -37.969 1 36.25 272 LYS A O 1
ATOM 2187 N N . THR A 1 273 ? -0.05 -15.219 -38.25 1 29.08 273 THR A N 1
ATOM 2188 C CA . THR A 1 273 ? -0.674 -16.188 -39.156 1 29.08 273 THR A CA 1
ATOM 2189 C C . THR A 1 273 ? 0.202 -16.422 -40.375 1 29.08 273 THR A C 1
ATOM 2191 O O . THR A 1 273 ? 0.547 -15.492 -41.094 1 29.08 273 THR A O 1
ATOM 2194 N N . LYS A 1 274 ? 0.979 -17.344 -40.5 1 28.41 274 LYS A N 1
ATOM 2195 C CA . LYS A 1 274 ? 1.274 -18.016 -41.781 1 28.41 274 LYS A CA 1
ATOM 2196 C C . LYS A 1 274 ? 0.047 -18.047 -42.688 1 28.41 274 LYS A C 1
ATOM 2198 O O . LYS A 1 274 ? -0.972 -18.641 -42.344 1 28.41 274 LYS A O 1
ATOM 2203 N N . GLU A 1 275 ? -0.157 -16.984 -43.625 1 23.5 275 GLU A N 1
ATOM 2204 C CA . GLU A 1 275 ? -0.664 -17.453 -44.906 1 23.5 275 GLU A CA 1
ATOM 2205 C C . GLU A 1 275 ? 0.241 -18.531 -45.5 1 23.5 275 GLU A C 1
ATOM 2207 O O . GLU A 1 275 ? 1.467 -18.438 -45.375 1 23.5 275 GLU A O 1
ATOM 2212 N N . MET B 1 1 ? -25.219 14.461 -11.234 1 61.59 1 MET B N 1
ATOM 2213 C CA . MET B 1 1 ? -23.891 14.008 -10.805 1 61.59 1 MET B CA 1
ATOM 2214 C C . MET B 1 1 ? -24.016 12.797 -9.883 1 61.59 1 MET B C 1
ATOM 2216 O O . MET B 1 1 ? -24.859 12.766 -8.992 1 61.59 1 MET B O 1
ATOM 2220 N N . SER B 1 2 ? -23.312 11.656 -10.289 1 81.69 2 SER B N 1
ATOM 2221 C CA . SER B 1 2 ? -23.5 10.359 -9.648 1 81.69 2 SER B CA 1
ATOM 2222 C C . SER B 1 2 ? -22.781 10.305 -8.297 1 81.69 2 SER B C 1
ATOM 2224 O O . SER B 1 2 ? -23.281 9.68 -7.355 1 81.69 2 SER B O 1
ATOM 2226 N N . PHE B 1 3 ? -21.797 11.117 -8.164 1 88.69 3 PHE B N 1
ATOM 2227 C CA . PHE B 1 3 ? -21.078 11.117 -6.895 1 88.69 3 PHE B CA 1
ATOM 2228 C C . PHE B 1 3 ? -21.328 12.414 -6.133 1 88.69 3 PHE B C 1
ATOM 2230 O O . PHE B 1 3 ? -21.5 13.477 -6.738 1 88.69 3 PHE B O 1
ATOM 2237 N N . ALA B 1 4 ? -21.328 12.305 -4.832 1 87.88 4 ALA B N 1
ATOM 2238 C CA . ALA B 1 4 ? -21.453 13.469 -3.957 1 87.88 4 ALA B CA 1
ATOM 2239 C C . ALA B 1 4 ? -20.406 13.422 -2.842 1 87.88 4 ALA B C 1
ATOM 2241 O O . ALA B 1 4 ? -20.109 12.359 -2.297 1 87.88 4 ALA B O 1
ATOM 2242 N N . PRO B 1 5 ? -19.859 14.648 -2.553 1 90.88 5 PRO B N 1
ATOM 2243 C CA . PRO B 1 5 ? -18.984 14.688 -1.385 1 90.88 5 PRO B CA 1
ATOM 2244 C C . PRO B 1 5 ? -19.703 14.344 -0.086 1 90.88 5 PRO B C 1
ATOM 2246 O O . PRO B 1 5 ? -20.906 14.578 0.03 1 90.88 5 PRO B O 1
ATOM 2249 N N . VAL B 1 6 ? -19.031 13.852 0.871 1 87.25 6 VAL B N 1
ATOM 2250 C CA . VAL B 1 6 ? -19.625 13.336 2.098 1 87.25 6 VAL B CA 1
ATOM 2251 C C . VAL B 1 6 ? -20.281 14.469 2.879 1 87.25 6 VAL B C 1
ATOM 2253 O O . VAL B 1 6 ? -21.281 14.266 3.562 1 87.25 6 VAL B O 1
ATOM 2256 N N . ASN B 1 7 ? -19.672 15.695 2.766 1 82.69 7 ASN B N 1
ATOM 2257 C CA . ASN B 1 7 ? -20.203 16.812 3.543 1 82.69 7 ASN B CA 1
ATOM 2258 C C . ASN B 1 7 ? -20.844 17.859 2.645 1 82.69 7 ASN B C 1
ATOM 2260 O O . ASN B 1 7 ? -20.891 19.047 3.004 1 82.69 7 ASN B O 1
ATOM 2264 N N . GLY B 1 8 ? -21.266 17.547 1.489 1 77.88 8 GLY B N 1
ATOM 2265 C CA . GLY B 1 8 ? -21.969 18.438 0.582 1 77.88 8 GLY B CA 1
ATOM 2266 C C . GLY B 1 8 ? -21.047 19.484 -0.049 1 77.88 8 GLY B C 1
ATOM 2267 O O . GLY B 1 8 ? -20.656 19.344 -1.209 1 77.88 8 GLY B O 1
ATOM 2268 N N . GLU B 1 9 ? -20.484 20.438 0.945 1 75.62 9 GLU B N 1
ATOM 2269 C CA . GLU B 1 9 ? -19.703 21.562 0.437 1 75.62 9 GLU B CA 1
ATOM 2270 C C . GLU B 1 9 ? -18.219 21.219 0.351 1 75.62 9 GLU B C 1
ATOM 2272 O O . GLU B 1 9 ? -17.453 21.922 -0.289 1 75.62 9 GLU B O 1
ATOM 2277 N N . HIS B 1 10 ? -17.906 20.219 0.964 1 82.06 10 HIS B N 1
ATOM 2278 C CA . HIS B 1 10 ? -16.531 19.75 0.849 1 82.06 10 HIS B CA 1
ATOM 2279 C C . HIS B 1 10 ? -16.453 18.234 1.029 1 82.06 10 HIS B C 1
ATOM 2281 O O . HIS B 1 10 ? -17.359 17.625 1.585 1 82.06 10 HIS B O 1
ATOM 2287 N N . ALA B 1 11 ? -15.422 17.734 0.554 1 87.56 11 ALA B N 1
ATOM 2288 C CA . ALA B 1 11 ? -15.305 16.266 0.541 1 87.56 11 ALA B CA 1
ATOM 2289 C C . ALA B 1 11 ? -14.43 15.781 1.694 1 87.56 11 ALA B C 1
ATOM 2291 O O . ALA B 1 11 ? -14.305 14.57 1.912 1 87.56 11 ALA B O 1
ATOM 2292 N N . ILE B 1 12 ? -13.859 16.703 2.449 1 90.62 12 ILE B N 1
ATOM 2293 C CA . ILE B 1 12 ? -12.898 16.312 3.477 1 90.62 12 ILE B CA 1
ATOM 2294 C C . ILE B 1 12 ? -13.641 15.68 4.66 1 90.62 12 ILE B C 1
ATOM 2296 O O . ILE B 1 12 ? -14.469 16.328 5.301 1 90.62 12 ILE B O 1
ATOM 2300 N N . GLU B 1 13 ? -13.383 14.477 4.93 1 92.56 13 GLU B N 1
ATOM 2301 C CA . GLU B 1 13 ? -13.914 13.758 6.086 1 92.56 13 GLU B CA 1
ATOM 2302 C C . GLU B 1 13 ? -13.023 13.945 7.309 1 92.56 13 GLU B C 1
ATOM 2304 O O . GLU B 1 13 ? -13.516 14.008 8.438 1 92.56 13 GLU B O 1
ATOM 2309 N N . LYS B 1 14 ? -11.734 14.023 7.012 1 95.5 14 LYS B N 1
ATOM 2310 C CA . LYS B 1 14 ? -10.773 14.109 8.109 1 95.5 14 LYS B CA 1
ATOM 2311 C C . LYS B 1 14 ? -9.492 14.812 7.668 1 95.5 14 LYS B C 1
ATOM 2313 O O . LYS B 1 14 ? -9.047 14.648 6.531 1 95.5 14 LYS B O 1
ATOM 2318 N N . VAL B 1 15 ? -8.945 15.617 8.539 1 97.75 15 VAL B N 1
ATOM 2319 C CA . VAL B 1 15 ? -7.605 16.172 8.383 1 97.75 15 VAL B CA 1
ATOM 2320 C C . VAL B 1 15 ? -6.777 15.898 9.633 1 97.75 15 VAL B C 1
ATOM 2322 O O . VAL B 1 15 ? -7.309 15.906 10.75 1 97.75 15 VAL B O 1
ATOM 2325 N N . ALA B 1 16 ? -5.531 15.641 9.438 1 98.56 16 ALA B N 1
ATOM 2326 C CA . ALA B 1 16 ? -4.621 15.398 10.555 1 98.56 16 ALA B CA 1
ATOM 2327 C C . ALA B 1 16 ? -3.299 16.141 10.359 1 98.56 16 ALA B C 1
ATOM 2329 O O . ALA B 1 16 ? -2.764 16.172 9.25 1 98.56 16 ALA B O 1
ATOM 2330 N N . PHE B 1 17 ? -2.814 16.75 11.375 1 98.69 17 PHE B N 1
ATOM 2331 C CA . PHE B 1 17 ? -1.547 17.469 11.43 1 98.69 17 PHE B CA 1
ATOM 2332 C C . PHE B 1 17 ? -0.544 16.734 12.312 1 98.69 17 PHE B C 1
ATOM 2334 O O . PHE B 1 17 ? -0.859 16.375 13.445 1 98.69 17 PHE B O 1
ATOM 2341 N N . PHE B 1 18 ? 0.631 16.562 11.805 1 98.31 18 PHE B N 1
ATOM 2342 C CA . PHE B 1 18 ? 1.641 15.812 12.547 1 98.31 18 PHE B CA 1
ATOM 2343 C C . PHE B 1 18 ? 2.9 16.641 12.734 1 98.31 18 PHE B C 1
ATOM 2345 O O . PHE B 1 18 ? 3.346 17.328 11.812 1 98.31 18 PHE B O 1
ATOM 2352 N N . VAL B 1 19 ? 3.438 16.594 13.891 1 98.12 19 VAL B N 1
ATOM 2353 C CA . VAL B 1 19 ? 4.777 17.078 14.219 1 98.12 19 VAL B CA 1
ATOM 2354 C C . VAL B 1 19 ? 5.59 15.938 14.844 1 98.12 19 VAL B C 1
ATOM 2356 O O . VAL B 1 19 ? 5.207 15.391 15.883 1 98.12 19 VAL B O 1
ATOM 2359 N N . LYS B 1 20 ? 6.664 15.641 14.211 1 97.69 20 LYS B N 1
ATOM 2360 C CA . LYS B 1 20 ? 7.52 14.578 14.734 1 97.69 20 LYS B CA 1
ATOM 2361 C C . LYS B 1 20 ? 8.773 15.164 15.391 1 97.69 20 LYS B C 1
ATOM 2363 O O . LYS B 1 20 ? 9.484 15.953 14.773 1 97.69 20 LYS B O 1
ATOM 2368 N N . LEU B 1 21 ? 9.023 14.719 16.578 1 96.69 21 LEU B N 1
ATOM 2369 C CA . LEU B 1 21 ? 10.195 15.156 17.328 1 96.69 21 LEU B CA 1
ATOM 2370 C C . LEU B 1 21 ? 11.352 14.172 17.172 1 96.69 21 LEU B C 1
ATOM 2372 O O . LEU B 1 21 ? 11.141 13.031 16.734 1 96.69 21 LEU B O 1
ATOM 2376 N N . SER B 1 22 ? 12.516 14.617 17.453 1 95.62 22 SER B N 1
ATOM 2377 C CA . SER B 1 22 ? 13.742 13.836 17.281 1 95.62 22 SER B CA 1
ATOM 2378 C C . SER B 1 22 ? 13.82 12.695 18.281 1 95.62 22 SER B C 1
ATOM 2380 O O . SER B 1 22 ? 14.602 11.758 18.109 1 95.62 22 SER B O 1
ATOM 2382 N N . GLN B 1 23 ? 13.062 12.758 19.359 1 92.38 23 GLN B N 1
ATOM 2383 C CA . GLN B 1 23 ? 13.062 11.742 20.406 1 92.38 23 GLN B CA 1
ATOM 2384 C C . GLN B 1 23 ? 11.672 11.602 21.031 1 92.38 23 GLN B C 1
ATOM 2386 O O . GLN B 1 23 ? 10.891 12.555 21.016 1 92.38 23 GLN B O 1
ATOM 2391 N N . PRO B 1 24 ? 11.414 10.43 21.625 1 91.75 24 PRO B N 1
ATOM 2392 C CA . PRO B 1 24 ? 10.125 10.25 22.297 1 91.75 24 PRO B CA 1
ATOM 2393 C C . PRO B 1 24 ? 9.953 11.164 23.5 1 91.75 24 PRO B C 1
ATOM 2395 O O . PRO B 1 24 ? 10.938 11.492 24.188 1 91.75 24 PRO B O 1
ATOM 2398 N N . ILE B 1 25 ? 8.742 11.531 23.734 1 92.69 25 ILE B N 1
ATOM 2399 C CA . ILE B 1 25 ? 8.406 12.375 24.875 1 92.69 25 ILE B CA 1
ATOM 2400 C C . ILE B 1 25 ? 8.352 11.531 26.141 1 92.69 25 ILE B C 1
ATOM 2402 O O . ILE B 1 25 ? 7.672 10.5 26.172 1 92.69 25 ILE B O 1
ATOM 2406 N N . SER B 1 26 ? 9.062 11.961 27.156 1 90.44 26 SER B N 1
ATOM 2407 C CA . SER B 1 26 ? 9.148 11.219 28.422 1 90.44 26 SER B CA 1
ATOM 2408 C C . SER B 1 26 ? 7.855 11.336 29.219 1 90.44 26 SER B C 1
ATOM 2410 O O . SER B 1 26 ? 7.07 12.266 29 1 90.44 26 SER B O 1
ATOM 2412 N N . GLU B 1 27 ? 7.734 10.406 30.156 1 89.5 27 GLU B N 1
ATOM 2413 C CA . GLU B 1 27 ? 6.539 10.398 31 1 89.5 27 GLU B CA 1
ATOM 2414 C C . GLU B 1 27 ? 6.434 11.672 31.828 1 89.5 27 GLU B C 1
ATOM 2416 O O . GLU B 1 27 ? 5.359 12.273 31.906 1 89.5 27 GLU B O 1
ATOM 2421 N N . PRO B 1 28 ? 7.527 12.172 32.375 1 91.69 28 PRO B N 1
ATOM 2422 C CA . PRO B 1 28 ? 7.418 13.43 33.125 1 91.69 28 PRO B CA 1
ATOM 2423 C C . PRO B 1 28 ? 6.949 14.586 32.25 1 91.69 28 PRO B C 1
ATOM 2425 O O . PRO B 1 28 ? 6.184 15.445 32.688 1 91.69 28 PRO B O 1
ATOM 2428 N N . LEU B 1 29 ? 7.379 14.578 31.078 1 93.19 29 LEU B N 1
ATOM 2429 C CA . LEU B 1 29 ? 6.98 15.641 30.156 1 93.19 29 LEU B CA 1
ATOM 2430 C C . LEU B 1 29 ? 5.512 15.5 29.766 1 93.19 29 LEU B C 1
ATOM 2432 O O . LEU B 1 29 ? 4.801 16.5 29.641 1 93.19 29 LEU B O 1
ATOM 2436 N N . LEU B 1 30 ? 5.066 14.305 29.578 1 94 30 LEU B N 1
ATOM 2437 C CA . LEU B 1 30 ? 3.648 14.07 29.328 1 94 30 LEU B CA 1
ATOM 2438 C C . LEU B 1 30 ? 2.795 14.57 30.484 1 94 30 LEU B C 1
ATOM 2440 O O . LEU B 1 30 ? 1.734 15.164 30.266 1 94 30 LEU B O 1
ATOM 2444 N N . GLN B 1 31 ? 3.324 14.32 31.609 1 94.19 31 GLN B N 1
ATOM 2445 C CA . GLN B 1 31 ? 2.609 14.789 32.812 1 94.19 31 GLN B CA 1
ATOM 2446 C C . GLN B 1 31 ? 2.555 16.312 32.844 1 94.19 31 GLN B C 1
ATOM 2448 O O . GLN B 1 31 ? 1.541 16.906 33.219 1 94.19 31 GLN B O 1
ATOM 2453 N N . SER B 1 32 ? 3.654 16.875 32.438 1 95.81 32 SER B N 1
ATOM 2454 C CA . SER B 1 32 ? 3.686 18.344 32.375 1 95.81 32 SER B CA 1
ATOM 2455 C C . SER B 1 32 ? 2.646 18.875 31.406 1 95.81 32 SER B C 1
ATOM 2457 O O . SER B 1 32 ? 1.987 19.875 31.688 1 95.81 32 SER B O 1
ATOM 2459 N N . VAL B 1 33 ? 2.484 18.203 30.297 1 97.06 33 VAL B N 1
ATOM 2460 C CA . VAL B 1 33 ? 1.486 18.594 29.312 1 97.06 33 VAL B CA 1
ATOM 2461 C C . VAL B 1 33 ? 0.085 18.438 29.891 1 97.06 33 VAL B C 1
ATOM 2463 O O . VAL B 1 33 ? -0.754 19.328 29.766 1 97.06 33 VAL B O 1
ATOM 2466 N N . GLN B 1 34 ? -0.102 17.328 30.516 1 96.75 34 GLN B N 1
ATOM 2467 C CA . GLN B 1 34 ? -1.415 17.062 31.078 1 96.75 34 GLN B CA 1
ATOM 2468 C C . GLN B 1 34 ? -1.789 18.109 32.125 1 96.75 34 GLN B C 1
ATOM 2470 O O . GLN B 1 34 ? -2.951 18.5 32.219 1 96.75 34 GLN B O 1
ATOM 2475 N N . ARG B 1 35 ? -0.829 18.531 32.906 1 96.94 35 ARG B N 1
ATOM 2476 C CA . ARG B 1 35 ? -1.065 19.516 33.938 1 96.94 35 ARG B CA 1
ATOM 2477 C C . ARG B 1 35 ? -1.52 20.844 33.375 1 96.94 35 ARG B C 1
ATOM 2479 O O . ARG B 1 35 ? -2.174 21.641 34.031 1 96.94 35 ARG B O 1
ATOM 2486 N N . GLN B 1 36 ? -1.167 21.062 32.156 1 97.31 36 GLN B N 1
ATOM 2487 C CA . GLN B 1 36 ? -1.522 22.328 31.516 1 97.31 36 GLN B CA 1
ATOM 2488 C C . GLN B 1 36 ? -2.824 22.219 30.734 1 97.31 36 GLN B C 1
ATOM 2490 O O . GLN B 1 36 ? -3.168 23.109 29.953 1 97.31 36 GLN B O 1
ATOM 2495 N N . HIS B 1 37 ? -3.58 21.172 30.969 1 97.75 37 HIS B N 1
ATOM 2496 C CA . HIS B 1 37 ? -4.82 20.891 30.25 1 97.75 37 HIS B CA 1
ATOM 2497 C C . HIS B 1 37 ? -5.789 22.062 30.344 1 97.75 37 HIS B C 1
ATOM 2499 O O . HIS B 1 37 ? -6.598 22.281 29.438 1 97.75 37 HIS B O 1
ATOM 2505 N N . LYS B 1 38 ? -5.691 22.844 31.375 1 96.5 38 LYS B N 1
ATOM 2506 C CA . LYS B 1 38 ? -6.586 23.984 31.578 1 96.5 38 LYS B CA 1
ATOM 2507 C C . LYS B 1 38 ? -6.543 24.922 30.391 1 96.5 38 LYS B C 1
ATOM 2509 O O . LYS B 1 38 ? -7.535 25.594 30.094 1 96.5 38 LYS B O 1
ATOM 2514 N N . LEU B 1 39 ? -5.43 24.938 29.672 1 95.88 39 LEU B N 1
ATOM 2515 C CA . LEU B 1 39 ? -5.227 25.859 28.562 1 95.88 39 LEU B CA 1
ATOM 2516 C C . LEU B 1 39 ? -6.109 25.484 27.375 1 95.88 39 LEU B C 1
ATOM 2518 O O . LEU B 1 39 ? -6.465 26.344 26.562 1 95.88 39 LEU B O 1
ATOM 2522 N N . TRP B 1 40 ? -6.484 24.203 27.25 1 97.38 40 TRP B N 1
ATOM 2523 C CA . TRP B 1 40 ? -7.297 23.797 26.109 1 97.38 40 TRP B CA 1
ATOM 2524 C C . TRP B 1 40 ? -8.438 22.891 26.531 1 97.38 40 TRP B C 1
ATOM 2526 O O . TRP B 1 40 ? -9.031 22.188 25.703 1 97.38 40 TRP B O 1
ATOM 2536 N N . ARG B 1 41 ? -8.781 22.828 27.734 1 97.19 41 ARG B N 1
ATOM 2537 C CA . ARG B 1 41 ? -9.812 21.938 28.281 1 97.19 41 ARG B CA 1
ATOM 2538 C C . ARG B 1 41 ? -11.188 22.297 27.719 1 97.19 41 ARG B C 1
ATOM 2540 O O . ARG B 1 41 ? -12.023 21.422 27.5 1 97.19 41 ARG B O 1
ATOM 2547 N N . ALA B 1 42 ? -11.453 23.562 27.547 1 96.69 42 ALA B N 1
ATOM 2548 C CA . ALA B 1 42 ? -12.742 24.016 27.016 1 96.69 42 ALA B CA 1
ATOM 2549 C C . ALA B 1 42 ? -13 23.422 25.625 1 96.69 42 ALA B C 1
ATOM 2551 O O . ALA B 1 42 ? -14.141 23.109 25.281 1 96.69 42 ALA B O 1
ATOM 2552 N N . ASP B 1 43 ? -11.93 23.25 24.859 1 96.56 43 ASP B N 1
ATOM 2553 C CA . ASP B 1 43 ? -12.039 22.75 23.484 1 96.56 43 ASP B CA 1
ATOM 2554 C C . ASP B 1 43 ? -11.93 21.234 23.438 1 96.56 43 ASP B C 1
ATOM 2556 O O . ASP B 1 43 ? -12.602 20.578 22.641 1 96.56 43 ASP B O 1
ATOM 2560 N N . LEU B 1 44 ? -11.047 20.719 24.266 1 98.06 44 LEU B N 1
ATOM 2561 C CA . LEU B 1 44 ? -10.75 19.297 24.312 1 98.06 44 LEU B CA 1
ATOM 2562 C C . LEU B 1 44 ? -10.844 18.766 25.734 1 98.06 44 LEU B C 1
ATOM 2564 O O . LEU B 1 44 ? -9.828 18.453 26.344 1 98.06 44 LEU B O 1
ATOM 2568 N N . PRO B 1 45 ? -12.016 18.516 26.188 1 97.31 45 PRO B N 1
ATOM 2569 C CA . PRO B 1 45 ? -12.203 18.219 27.609 1 97.31 45 PRO B CA 1
ATOM 2570 C C . PRO B 1 45 ? -11.82 16.797 27.984 1 97.31 45 PRO B C 1
ATOM 2572 O O . PRO B 1 45 ? -11.398 16.547 29.109 1 97.31 45 PRO B O 1
ATOM 2575 N N . ALA B 1 46 ? -11.984 15.883 27.109 1 96.81 46 ALA B N 1
ATOM 2576 C CA . ALA B 1 46 ? -11.703 14.484 27.453 1 96.81 46 ALA B CA 1
ATOM 2577 C C . ALA B 1 46 ? -10.203 14.211 27.453 1 96.81 46 ALA B C 1
ATOM 2579 O O . ALA B 1 46 ? -9.477 14.719 26.594 1 96.81 46 ALA B O 1
ATOM 2580 N N . VAL B 1 47 ? -9.781 13.398 28.453 1 95.38 47 VAL B N 1
ATOM 2581 C CA . VAL B 1 47 ? -8.375 13.016 28.547 1 95.38 47 VAL B CA 1
ATOM 2582 C C . VAL B 1 47 ? -8.266 11.492 28.578 1 95.38 47 VAL B C 1
ATOM 2584 O O . VAL B 1 47 ? -8.977 10.82 29.328 1 95.38 47 VAL B O 1
ATOM 2587 N N . ASP B 1 48 ? -7.445 11.008 27.672 1 92.38 48 ASP B N 1
ATOM 2588 C CA . ASP B 1 48 ? -7.168 9.57 27.641 1 92.38 48 ASP B CA 1
ATOM 2589 C C . ASP B 1 48 ? -5.668 9.305 27.609 1 92.38 48 ASP B C 1
ATOM 2591 O O . ASP B 1 48 ? -4.887 10.148 27.156 1 92.38 48 ASP B O 1
ATOM 2595 N N . ARG B 1 49 ? -5.285 8.125 28.109 1 89.19 49 ARG B N 1
ATOM 2596 C CA . ARG B 1 49 ? -3.902 7.66 28.094 1 89.19 49 ARG B CA 1
ATOM 2597 C C . ARG B 1 49 ? -3.768 6.359 27.312 1 89.19 49 ARG B C 1
ATOM 2599 O O . ARG B 1 49 ? -3.678 5.281 27.891 1 89.19 49 ARG B O 1
ATOM 2606 N N . PRO B 1 50 ? -3.715 6.57 26.031 1 81.62 50 PRO B N 1
ATOM 2607 C CA . PRO B 1 50 ? -3.604 5.336 25.25 1 81.62 50 PRO B CA 1
ATOM 2608 C C . PRO B 1 50 ? -2.297 4.59 25.516 1 81.62 50 PRO B C 1
ATOM 2610 O O . PRO B 1 50 ? -1.27 5.211 25.781 1 81.62 50 PRO B O 1
ATOM 2613 N N . GLN B 1 51 ? -2.438 3.211 25.516 1 72.12 51 GLN B N 1
ATOM 2614 C CA . GLN B 1 51 ? -1.258 2.361 25.625 1 72.12 51 GLN B CA 1
ATOM 2615 C C . GLN B 1 51 ? -0.92 1.703 24.297 1 72.12 51 GLN B C 1
ATOM 2617 O O . GLN B 1 51 ? -1.777 1.071 23.672 1 72.12 51 GLN B O 1
ATOM 2622 N N . ILE B 1 52 ? 0.12 2.193 23.766 1 64.94 52 ILE B N 1
ATOM 2623 C CA . ILE B 1 52 ? 0.549 1.572 22.516 1 64.94 52 ILE B CA 1
ATOM 2624 C C . ILE B 1 52 ? 1.742 0.656 22.781 1 64.94 52 ILE B C 1
ATOM 2626 O O . ILE B 1 52 ? 2.686 1.04 23.484 1 64.94 52 ILE B O 1
ATOM 2630 N N . ILE B 1 53 ? 1.576 -0.537 22.484 1 59.22 53 ILE B N 1
ATOM 2631 C CA . ILE B 1 53 ? 2.676 -1.487 22.609 1 59.22 53 ILE B CA 1
ATOM 2632 C C . ILE B 1 53 ? 3.404 -1.613 21.266 1 59.22 53 ILE B C 1
ATOM 2634 O O . ILE B 1 53 ? 2.801 -1.978 20.266 1 59.22 53 ILE B O 1
ATOM 2638 N N . GLU B 1 54 ? 4.551 -1.001 21.156 1 58.22 54 GLU B N 1
ATOM 2639 C CA . GLU B 1 54 ? 5.41 -1.23 20 1 58.22 54 GLU B CA 1
ATOM 2640 C C . GLU B 1 54 ? 6.184 -2.537 20.141 1 58.22 54 GLU B C 1
ATOM 2642 O O . GLU B 1 54 ? 6.781 -2.801 21.188 1 58.22 54 GLU B O 1
ATOM 2647 N N . MET B 1 55 ? 5.918 -3.381 19.219 1 53.56 55 MET B N 1
ATOM 2648 C CA . MET B 1 55 ? 6.68 -4.625 19.203 1 53.56 55 MET B CA 1
ATOM 2649 C C . MET B 1 55 ? 7.895 -4.512 18.297 1 53.56 55 MET B C 1
ATOM 2651 O O . MET B 1 55 ? 7.773 -4.09 17.141 1 53.56 55 MET B O 1
ATOM 2655 N N . GLN B 1 56 ? 9.031 -4.359 18.875 1 55.09 56 GLN B N 1
ATOM 2656 C CA . GLN B 1 56 ? 10.258 -4.441 18.078 1 55.09 56 GLN B CA 1
ATOM 2657 C C . GLN B 1 56 ? 10.875 -5.832 18.172 1 55.09 56 GLN B C 1
ATOM 2659 O O . GLN B 1 56 ? 10.977 -6.398 19.266 1 55.09 56 GLN B O 1
ATOM 2664 N N . ILE B 1 57 ? 10.938 -6.414 17.109 1 49.84 57 ILE B N 1
ATOM 2665 C CA . ILE B 1 57 ? 11.625 -7.699 17.062 1 49.84 57 ILE B CA 1
ATOM 2666 C C . ILE B 1 57 ? 13.094 -7.48 16.703 1 49.84 57 ILE B C 1
ATOM 2668 O O . ILE B 1 57 ? 13.406 -6.867 15.68 1 49.84 57 ILE B O 1
ATOM 2672 N N . ASP B 1 58 ? 13.953 -7.801 17.656 1 47.16 58 ASP B N 1
ATOM 2673 C CA . ASP B 1 58 ? 15.375 -7.629 17.391 1 47.16 58 ASP B CA 1
ATOM 2674 C C . ASP B 1 58 ? 15.891 -8.703 16.438 1 47.16 58 ASP B C 1
ATOM 2676 O O . ASP B 1 58 ? 15.141 -9.594 16.031 1 47.16 58 ASP B O 1
ATOM 2680 N N . ALA B 1 59 ? 17.078 -8.414 15.953 1 51.25 59 ALA B N 1
ATOM 2681 C CA . ALA B 1 59 ? 17.719 -9.305 14.992 1 51.25 59 ALA B CA 1
ATOM 2682 C C . ALA B 1 59 ? 17.703 -10.75 15.484 1 51.25 59 ALA B C 1
ATOM 2684 O O . ALA B 1 59 ? 17.703 -11.68 14.68 1 51.25 59 ALA B O 1
ATOM 2685 N N . ASN B 1 60 ? 17.672 -10.883 16.75 1 49.91 60 ASN B N 1
ATOM 2686 C CA . ASN B 1 60 ? 17.734 -12.211 17.359 1 49.91 60 ASN B CA 1
ATOM 2687 C C . ASN B 1 60 ? 16.344 -12.789 17.594 1 49.91 60 ASN B C 1
ATOM 2689 O O . ASN B 1 60 ? 16.203 -13.859 18.188 1 49.91 60 ASN B O 1
ATOM 2693 N N . GLY B 1 61 ? 15.391 -12.102 17.094 1 50.16 61 GLY B N 1
ATOM 2694 C CA . GLY B 1 61 ? 14.023 -12.602 17.203 1 50.16 61 GLY B CA 1
ATOM 2695 C C . GLY B 1 61 ? 13.367 -12.273 18.531 1 50.16 61 GLY B C 1
ATOM 2696 O O . GLY B 1 61 ? 12.234 -12.688 18.781 1 50.16 61 GLY B O 1
ATOM 2697 N N . THR B 1 62 ? 14.125 -11.727 19.422 1 54.19 62 THR B N 1
ATOM 2698 C CA . THR B 1 62 ? 13.555 -11.344 20.703 1 54.19 62 THR B CA 1
ATOM 2699 C C . THR B 1 62 ? 12.648 -10.125 20.547 1 54.19 62 THR B C 1
ATOM 2701 O O . THR B 1 62 ? 13.047 -9.117 19.953 1 54.19 62 THR B O 1
ATOM 2704 N N . SER B 1 63 ? 11.391 -10.391 20.859 1 57.28 63 SER B N 1
ATOM 2705 C CA . SER B 1 63 ? 10.43 -9.297 20.781 1 57.28 63 SER B CA 1
ATOM 2706 C C . SER B 1 63 ? 10.461 -8.438 22.047 1 57.28 63 SER B C 1
ATOM 2708 O O . SER B 1 63 ? 10.492 -8.969 23.156 1 57.28 63 SER B O 1
ATOM 2710 N N . GLN B 1 64 ? 10.961 -7.27 22.062 1 58.84 64 GLN B N 1
ATOM 2711 C CA . GLN B 1 64 ? 10.812 -6.312 23.156 1 58.84 64 GLN B CA 1
ATOM 2712 C C . GLN B 1 64 ? 9.57 -5.453 22.969 1 58.84 64 GLN B C 1
ATOM 2714 O O . GLN B 1 64 ? 9.312 -4.961 21.875 1 58.84 64 GLN B O 1
ATOM 2719 N N . GLN B 1 65 ? 8.688 -5.715 23.891 1 57.75 65 GLN B N 1
ATOM 2720 C CA . GLN B 1 65 ? 7.496 -4.875 23.922 1 57.75 65 GLN B CA 1
ATOM 2721 C C . GLN B 1 65 ? 7.742 -3.594 24.703 1 57.75 65 GLN B C 1
ATOM 2723 O O . GLN B 1 65 ? 8.227 -3.639 25.844 1 57.75 65 GLN B O 1
ATOM 2728 N N . ARG B 1 66 ? 7.871 -2.48 24.109 1 57.59 66 ARG B N 1
ATOM 2729 C CA . ARG B 1 66 ? 7.957 -1.224 24.844 1 57.59 66 ARG B CA 1
ATOM 2730 C C . ARG B 1 66 ? 6.625 -0.483 24.828 1 57.59 66 ARG B C 1
ATOM 2732 O O . ARG B 1 66 ? 6.191 -0.006 23.781 1 57.59 66 ARG B O 1
ATOM 2739 N N . PRO B 1 67 ? 5.969 -0.722 26 1 59.72 67 PRO B N 1
ATOM 2740 C CA . PRO B 1 67 ? 4.738 0.069 26.062 1 59.72 67 PRO B CA 1
ATOM 2741 C C . PRO B 1 67 ? 5 1.572 26.016 1 59.72 67 PRO B C 1
ATOM 2743 O O . PRO B 1 67 ? 5.965 2.055 26.609 1 59.72 67 PRO B O 1
ATOM 2746 N N . HIS B 1 68 ? 4.547 2.223 24.969 1 65.25 68 HIS B N 1
ATOM 2747 C CA . HIS B 1 68 ? 4.57 3.68 25 1 65.25 68 HIS B CA 1
ATOM 2748 C C . HIS B 1 68 ? 3.234 4.246 25.469 1 65.25 68 HIS B C 1
ATOM 2750 O O . HIS B 1 68 ? 2.176 3.789 25.031 1 65.25 68 HIS B O 1
ATOM 2756 N N . ARG B 1 69 ? 3.395 4.965 26.594 1 76.25 69 ARG B N 1
ATOM 2757 C CA . ARG B 1 69 ? 2.195 5.664 27.031 1 76.25 69 ARG B CA 1
ATOM 2758 C C . ARG B 1 69 ? 2.023 6.984 26.297 1 76.25 69 ARG B C 1
ATOM 2760 O O . ARG B 1 69 ? 3.004 7.68 26.016 1 76.25 69 ARG B O 1
ATOM 2767 N N . GLY B 1 70 ? 0.821 7.098 25.703 1 90.62 70 GLY B N 1
ATOM 2768 C CA . GLY B 1 70 ? 0.499 8.359 25.047 1 90.62 70 GLY B CA 1
ATOM 2769 C C . GLY B 1 70 ? -0.474 9.203 25.844 1 90.62 70 GLY B C 1
ATOM 2770 O O . GLY B 1 70 ? -0.724 8.938 27.031 1 90.62 70 GLY B O 1
ATOM 2771 N N . LEU B 1 71 ? -0.734 10.398 25.484 1 94.81 71 LEU B N 1
ATOM 2772 C CA . LEU B 1 71 ? -1.688 11.359 26.016 1 94.81 71 LEU B CA 1
ATOM 2773 C C . LEU B 1 71 ? -2.582 11.914 24.922 1 94.81 71 LEU B C 1
ATOM 2775 O O . LEU B 1 71 ? -2.092 12.305 23.859 1 94.81 71 LEU B O 1
ATOM 2779 N N . GLU B 1 72 ? -3.883 11.773 25.172 1 96.19 72 GLU B N 1
ATOM 2780 C CA . GLU B 1 72 ? -4.84 12.273 24.188 1 96.19 72 GLU B CA 1
ATOM 2781 C C . GLU B 1 72 ? -5.883 13.18 24.844 1 96.19 72 GLU B C 1
ATOM 2783 O O . GLU B 1 72 ? -6.461 12.828 25.875 1 96.19 72 GLU B O 1
ATOM 2788 N N . PHE B 1 73 ? -6.102 14.328 24.25 1 97.75 73 PHE B N 1
ATOM 2789 C CA . PHE B 1 73 ? -7.211 15.219 24.562 1 97.75 73 PHE B CA 1
ATOM 2790 C C . PHE B 1 73 ? -8.211 15.258 23.406 1 97.75 73 PHE B C 1
ATOM 2792 O O . PHE B 1 73 ? -7.82 15.312 22.234 1 97.75 73 PHE B O 1
ATOM 2799 N N . SER B 1 74 ? -9.484 15.18 23.734 1 97.62 74 SER B N 1
ATOM 2800 C CA . SER B 1 74 ? -10.414 15.117 22.609 1 97.62 74 SER B CA 1
ATOM 2801 C C . SER B 1 74 ? -11.75 15.766 22.953 1 97.62 74 SER B C 1
ATOM 2803 O O . SER B 1 74 ? -12.055 15.984 24.141 1 97.62 74 SER B O 1
ATOM 2805 N N . PHE B 1 75 ? -12.398 16.266 21.953 1 97.19 75 PHE B N 1
ATOM 2806 C CA . PHE B 1 75 ? -13.82 16.578 21.953 1 97.19 75 PHE B CA 1
ATOM 2807 C C . PHE B 1 75 ? -14.617 15.453 21.297 1 97.19 75 PHE B C 1
ATOM 2809 O O . PHE B 1 75 ? -14.508 15.227 20.094 1 97.19 75 PHE B O 1
ATOM 2816 N N . ARG B 1 76 ? -15.398 14.805 22.078 1 94.5 76 ARG B N 1
ATOM 2817 C CA . ARG B 1 76 ? -16.062 13.594 21.609 1 94.5 76 ARG B CA 1
ATOM 2818 C C . ARG B 1 76 ? -17.562 13.82 21.422 1 94.5 76 ARG B C 1
ATOM 2820 O O . ARG B 1 76 ? -18.156 14.648 22.109 1 94.5 76 ARG B O 1
ATOM 2827 N N . ARG B 1 77 ? -18.016 13.008 20.453 1 90.75 77 ARG B N 1
ATOM 2828 C CA . ARG B 1 77 ? -19.453 12.898 20.312 1 90.75 77 ARG B CA 1
ATOM 2829 C C . ARG B 1 77 ? -20.031 11.914 21.312 1 90.75 77 ARG B C 1
ATOM 2831 O O . ARG B 1 77 ? -19.297 11.195 21.984 1 90.75 77 ARG B O 1
ATOM 2838 N N . PRO B 1 78 ? -21.359 11.938 21.312 1 89.69 78 PRO B N 1
ATOM 2839 C CA . PRO B 1 78 ? -22 11 22.234 1 89.69 78 PRO B CA 1
ATOM 2840 C C . PRO B 1 78 ? -21.688 9.539 21.906 1 89.69 78 PRO B C 1
ATOM 2842 O O . PRO B 1 78 ? -21.719 8.68 22.781 1 89.69 78 PRO B O 1
ATOM 2845 N N . ASP B 1 79 ? -21.391 9.336 20.688 1 87.69 79 ASP B N 1
ATOM 2846 C CA . ASP B 1 79 ? -21.078 7.969 20.312 1 87.69 79 ASP B CA 1
ATOM 2847 C C . ASP B 1 79 ? -19.609 7.645 20.578 1 87.69 79 ASP B C 1
ATOM 2849 O O . ASP B 1 79 ? -19.094 6.621 20.125 1 87.69 79 ASP B O 1
ATOM 2853 N N . ASN B 1 80 ? -18.875 8.523 21.125 1 88.25 80 ASN B N 1
ATOM 2854 C CA . ASN B 1 80 ? -17.516 8.383 21.609 1 88.25 80 ASN B CA 1
ATOM 2855 C C . ASN B 1 80 ? -16.5 8.578 20.484 1 88.25 80 ASN B C 1
ATOM 2857 O O . ASN B 1 80 ? -15.305 8.328 20.672 1 88.25 80 ASN B O 1
ATOM 2861 N N . THR B 1 81 ? -17.047 8.984 19.312 1 88.88 81 THR B N 1
ATOM 2862 C CA . THR B 1 81 ? -16.094 9.359 18.266 1 88.88 81 THR B CA 1
ATOM 2863 C C . THR B 1 81 ? -15.586 10.781 18.469 1 88.88 81 THR B C 1
ATOM 2865 O O . THR B 1 81 ? -16.328 11.648 18.938 1 88.88 81 THR B O 1
ATOM 2868 N N . SER B 1 82 ? -14.352 10.922 18.219 1 92.94 82 SER B N 1
ATOM 2869 C CA . SER B 1 82 ? -13.75 12.234 18.422 1 92.94 82 SER B CA 1
ATOM 2870 C C . SER B 1 82 ? -13.938 13.117 17.188 1 92.94 82 SER B C 1
ATOM 2872 O O . SER B 1 82 ? -13.703 12.688 16.062 1 92.94 82 SER B O 1
ATOM 2874 N N . VAL B 1 83 ? -14.367 14.289 17.453 1 95 83 VAL B N 1
ATOM 2875 C CA . VAL B 1 83 ? -14.469 15.305 16.406 1 95 83 VAL B CA 1
ATOM 2876 C C . VAL B 1 83 ? -13.125 16.016 16.25 1 95 83 VAL B C 1
ATOM 2878 O O . VAL B 1 83 ? -12.68 16.266 15.125 1 95 83 VAL B O 1
ATOM 2881 N N . TRP B 1 84 ? -12.57 16.344 17.375 1 97.19 84 TRP B N 1
ATOM 2882 C CA . TRP B 1 84 ? -11.219 16.891 17.484 1 97.19 84 TRP B CA 1
ATOM 2883 C C . TRP B 1 84 ? -10.391 16.062 18.469 1 97.19 84 TRP B C 1
ATOM 2885 O O . TRP B 1 84 ? -10.898 15.594 19.484 1 97.19 84 TRP B O 1
ATOM 2895 N N . SER B 1 85 ? -9.188 15.891 18.156 1 97.69 85 SER B N 1
ATOM 2896 C CA . SER B 1 85 ? -8.281 15.266 19.109 1 97.69 85 SER B CA 1
ATOM 2897 C C . SER B 1 85 ? -6.867 15.82 18.969 1 97.69 85 SER B C 1
ATOM 2899 O O . SER B 1 85 ? -6.453 16.219 17.891 1 97.69 85 SER B O 1
ATOM 2901 N N . ALA B 1 86 ? -6.152 15.938 20.016 1 98.06 86 ALA B N 1
ATOM 2902 C CA . ALA B 1 86 ? -4.734 16.266 20.125 1 98.06 86 ALA B CA 1
ATOM 2903 C C . ALA B 1 86 ? -3.992 15.211 20.938 1 98.06 86 ALA B C 1
ATOM 2905 O O . ALA B 1 86 ? -4.324 14.969 22.109 1 98.06 86 ALA B O 1
ATOM 2906 N N . LYS B 1 87 ? -3.029 14.648 20.297 1 96.69 87 LYS B N 1
ATOM 2907 C CA . LYS B 1 87 ? -2.387 13.508 20.953 1 96.69 87 LYS B CA 1
ATOM 2908 C C . LYS B 1 87 ? -0.867 13.633 20.906 1 96.69 87 LYS B C 1
ATOM 2910 O O . LYS B 1 87 ? -0.323 14.289 20.016 1 96.69 87 LYS B O 1
ATOM 2915 N N . ILE B 1 88 ? -0.274 13.102 21.891 1 95.94 88 ILE B N 1
ATOM 2916 C CA . ILE B 1 88 ? 1.165 12.859 21.922 1 95.94 88 ILE B CA 1
ATOM 2917 C C . ILE B 1 88 ? 1.438 11.367 22.094 1 95.94 88 ILE B C 1
ATOM 2919 O O . ILE B 1 88 ? 1.02 10.773 23.094 1 95.94 88 ILE B O 1
ATOM 2923 N N . ILE B 1 89 ? 2.016 10.781 21.156 1 92.69 89 ILE B N 1
ATOM 2924 C CA . ILE B 1 89 ? 2.354 9.367 21.188 1 92.69 89 ILE B CA 1
ATOM 2925 C C . ILE B 1 89 ? 3.795 9.172 20.719 1 92.69 89 ILE B C 1
ATOM 2927 O O . ILE B 1 89 ? 4.129 9.469 19.578 1 92.69 89 ILE B O 1
ATOM 2931 N N . GLY B 1 90 ? 4.602 8.602 21.609 1 90.62 90 GLY B N 1
ATOM 2932 C CA . GLY B 1 90 ? 6.008 8.5 21.266 1 90.62 90 GLY B CA 1
ATOM 2933 C C . GLY B 1 90 ? 6.645 9.852 20.969 1 90.62 90 GLY B C 1
ATOM 2934 O O . GLY B 1 90 ? 6.676 10.727 21.844 1 90.62 90 GLY B O 1
ATOM 2935 N N . SER B 1 91 ? 7.094 10.031 19.734 1 93.75 91 SER B N 1
ATOM 2936 C CA . SER B 1 91 ? 7.734 11.281 19.328 1 93.75 91 SER B CA 1
ATOM 2937 C C . SER B 1 91 ? 6.785 12.148 18.516 1 93.75 91 SER B C 1
ATOM 2939 O O . SER B 1 91 ? 7.188 13.195 17.984 1 93.75 91 SER B O 1
ATOM 2941 N N . ASP B 1 92 ? 5.57 11.656 18.453 1 95.12 92 ASP B N 1
ATOM 2942 C CA . ASP B 1 92 ? 4.656 12.32 17.516 1 95.12 92 ASP B CA 1
ATOM 2943 C C . ASP B 1 92 ? 3.645 13.188 18.266 1 95.12 92 ASP B C 1
ATOM 2945 O O . ASP B 1 92 ? 3.084 12.758 19.281 1 95.12 92 ASP B O 1
ATOM 2949 N N . ILE B 1 93 ? 3.406 14.359 17.781 1 97.75 93 ILE B N 1
ATOM 2950 C CA . ILE B 1 93 ? 2.246 15.188 18.094 1 97.75 93 ILE B CA 1
ATOM 2951 C C . ILE B 1 93 ? 1.25 15.141 16.938 1 97.75 93 ILE B C 1
ATOM 2953 O O . ILE B 1 93 ? 1.607 15.406 15.789 1 97.75 93 ILE B O 1
ATOM 2957 N N . ILE B 1 94 ? 0.036 14.805 17.281 1 98.12 94 ILE B N 1
ATOM 2958 C CA . ILE B 1 94 ? -0.971 14.602 16.25 1 98.12 94 ILE B CA 1
ATOM 2959 C C . ILE B 1 94 ? -2.234 15.383 16.594 1 98.12 94 ILE B C 1
ATOM 2961 O O . ILE B 1 94 ? -2.791 15.227 17.688 1 98.12 94 ILE B O 1
ATOM 2965 N N . ILE B 1 95 ? -2.662 16.25 15.695 1 98.62 95 ILE B N 1
ATOM 2966 C CA . ILE B 1 95 ? -3.949 16.922 15.805 1 98.62 95 ILE B CA 1
ATOM 2967 C C . ILE B 1 95 ? -4.883 16.438 14.703 1 98.62 95 ILE B C 1
ATOM 2969 O O . ILE B 1 95 ? -4.535 16.469 13.516 1 98.62 95 ILE B O 1
ATOM 2973 N N . GLU B 1 96 ? -6.051 15.992 15.109 1 98 96 GLU B N 1
ATOM 2974 C CA . GLU B 1 96 ? -7 15.453 14.141 1 98 96 GLU B CA 1
ATOM 2975 C C . GLU B 1 96 ? -8.344 16.172 14.219 1 98 96 GLU B C 1
ATOM 2977 O O . GLU B 1 96 ? -8.805 16.516 15.312 1 98 96 GLU B O 1
ATOM 2982 N N . CYS B 1 97 ? -8.906 16.391 13.078 1 97.19 97 CYS B N 1
ATOM 2983 C CA . CYS B 1 97 ? -10.234 16.984 12.969 1 97.19 97 CYS B CA 1
ATOM 2984 C C . CYS B 1 97 ? -11.109 16.188 12 1 97.19 97 CYS B C 1
ATOM 2986 O O . CYS B 1 97 ? -10.758 16.031 10.836 1 97.19 97 CYS B O 1
ATOM 2988 N N . SER B 1 98 ? -12.242 15.672 12.445 1 94 98 SER B N 1
ATOM 2989 C CA . SER B 1 98 ? -13.164 14.93 11.602 1 94 98 SER B CA 1
ATOM 2990 C C . SER B 1 98 ? -14.391 15.766 11.242 1 94 98 SER B C 1
ATOM 2992 O O . SER B 1 98 ? -15.32 15.273 10.602 1 94 98 SER B O 1
ATOM 2994 N N . ARG B 1 99 ? -14.43 16.984 11.68 1 87.62 99 ARG B N 1
ATOM 2995 C CA . ARG B 1 99 ? -15.445 17.969 11.289 1 87.62 99 ARG B CA 1
ATOM 2996 C C . ARG B 1 99 ? -14.812 19.156 10.586 1 87.62 99 ARG B C 1
ATOM 2998 O O . ARG B 1 99 ? -14.828 20.281 11.109 1 87.62 99 ARG B O 1
ATOM 3005 N N . TYR B 1 100 ? -14.398 18.844 9.43 1 89.44 100 TYR B N 1
ATOM 3006 C CA . TYR B 1 100 ? -13.695 19.875 8.672 1 89.44 100 TYR B CA 1
ATOM 3007 C C . TYR B 1 100 ? -14.68 20.844 8.023 1 89.44 100 TYR B C 1
ATOM 3009 O O . TYR B 1 100 ? -15.656 20.422 7.406 1 89.44 100 TYR B O 1
ATOM 3017 N N . THR B 1 101 ? -14.406 22.094 8.164 1 88.31 101 THR B N 1
ATOM 3018 C CA . THR B 1 101 ? -15.219 23.109 7.504 1 88.31 101 THR B CA 1
ATOM 3019 C C . THR B 1 101 ? -14.406 23.844 6.441 1 88.31 101 THR B C 1
ATOM 3021 O O . THR B 1 101 ? -14.516 23.547 5.254 1 88.31 101 THR B O 1
ATOM 3024 N N . ARG B 1 102 ? -13.469 24.625 6.793 1 90.94 102 ARG B N 1
ATOM 3025 C CA . ARG B 1 102 ? -12.539 25.312 5.902 1 90.94 102 ARG B CA 1
ATOM 3026 C C . ARG B 1 102 ? -11.18 25.5 6.562 1 90.94 102 ARG B C 1
ATOM 3028 O O . ARG B 1 102 ? -11.086 25.578 7.789 1 90.94 102 ARG B O 1
ATOM 3035 N N . TRP B 1 103 ? -10.258 25.672 5.766 1 94.88 103 TRP B N 1
ATOM 3036 C CA . TRP B 1 103 ? -8.883 25.797 6.219 1 94.88 103 TRP B CA 1
ATOM 3037 C C . TRP B 1 103 ? -8.734 26.969 7.188 1 94.88 103 TRP B C 1
ATOM 3039 O O . TRP B 1 103 ? -8.07 26.859 8.219 1 94.88 103 TRP B O 1
ATOM 3049 N N . ALA B 1 104 ? -9.383 28.078 6.934 1 94.69 104 ALA B N 1
ATOM 3050 C CA . ALA B 1 104 ? -9.258 29.312 7.691 1 94.69 104 ALA B CA 1
ATOM 3051 C C . ALA B 1 104 ? -9.75 29.141 9.125 1 94.69 104 ALA B C 1
ATOM 3053 O O . ALA B 1 104 ? -9.414 29.938 10.008 1 94.69 104 ALA B O 1
ATOM 3054 N N . LYS B 1 105 ? -10.531 28.125 9.344 1 94.94 105 LYS B N 1
ATOM 3055 C CA . LYS B 1 105 ? -11.047 27.859 10.68 1 94.94 105 LYS B CA 1
ATOM 3056 C C . LYS B 1 105 ? -10.297 26.719 11.352 1 94.94 105 LYS B C 1
ATOM 3058 O O . LYS B 1 105 ? -10 26.781 12.547 1 94.94 105 LYS B O 1
ATOM 3063 N N . VAL B 1 106 ? -9.969 25.719 10.625 1 96.81 106 VAL B N 1
ATOM 3064 C CA . VAL B 1 106 ? -9.43 24.484 11.172 1 96.81 106 VAL B CA 1
ATOM 3065 C C . VAL B 1 106 ? -7.953 24.672 11.508 1 96.81 106 VAL B C 1
ATOM 3067 O O . VAL B 1 106 ? -7.504 24.266 12.586 1 96.81 106 VAL B O 1
ATOM 3070 N N . TRP B 1 107 ? -7.195 25.328 10.633 1 97.88 107 TRP B N 1
ATOM 3071 C CA . TRP B 1 107 ? -5.75 25.422 10.812 1 97.88 107 TRP B CA 1
ATOM 3072 C C . TRP B 1 107 ? -5.406 26.234 12.055 1 97.88 107 TRP B C 1
ATOM 3074 O O . TRP B 1 107 ? -4.602 25.812 12.883 1 97.88 107 TRP B O 1
ATOM 3084 N N . PRO B 1 108 ? -5.969 27.438 12.25 1 97.5 108 PRO B N 1
ATOM 3085 C CA . PRO B 1 108 ? -5.625 28.203 13.445 1 97.5 108 PRO B CA 1
ATOM 3086 C C . PRO B 1 108 ? -5.859 27.422 14.734 1 97.5 108 PRO B C 1
ATOM 3088 O O . PRO B 1 108 ? -5.094 27.562 15.695 1 97.5 108 PRO B O 1
ATOM 3091 N N . ARG B 1 109 ? -6.914 26.656 14.742 1 97.12 109 ARG B N 1
ATOM 3092 C CA . ARG B 1 109 ? -7.203 25.844 15.914 1 97.12 109 ARG B CA 1
ATOM 3093 C C . ARG B 1 109 ? -6.148 24.75 16.109 1 97.12 109 ARG B C 1
ATOM 3095 O O . ARG B 1 109 ? -5.66 24.547 17.219 1 97.12 109 ARG B O 1
ATOM 3102 N N . ALA B 1 110 ? -5.777 24.078 15.07 1 98.31 110 ALA B N 1
ATOM 3103 C CA . ALA B 1 110 ? -4.73 23.062 15.125 1 98.31 110 ALA B CA 1
ATOM 3104 C C . ALA B 1 110 ? -3.396 23.656 15.555 1 98.31 110 ALA B C 1
ATOM 3106 O O . ALA B 1 110 ? -2.705 23.109 16.406 1 98.31 110 ALA B O 1
ATOM 3107 N N . GLU B 1 111 ? -3.076 24.781 14.93 1 98.12 111 GLU B N 1
ATOM 3108 C CA . GLU B 1 111 ? -1.823 25.453 15.242 1 98.12 111 GLU B CA 1
ATOM 3109 C C . GLU B 1 111 ? -1.733 25.797 16.719 1 98.12 111 GLU B C 1
ATOM 3111 O O . GLU B 1 111 ? -0.673 25.641 17.344 1 98.12 111 GLU B O 1
ATOM 3116 N N . LYS B 1 112 ? -2.84 26.281 17.219 1 97.06 112 LYS B N 1
ATOM 3117 C CA . LYS B 1 112 ? -2.9 26.625 18.641 1 97.06 112 LYS B CA 1
ATOM 3118 C C . LYS B 1 112 ? -2.502 25.453 19.516 1 97.06 112 LYS B C 1
ATOM 3120 O O . LYS B 1 112 ? -1.688 25.594 20.422 1 97.06 112 LYS B O 1
ATOM 3125 N N . TYR B 1 113 ? -3.064 24.266 19.234 1 98 113 TYR B N 1
ATOM 3126 C CA . TYR B 1 113 ? -2.75 23.078 20.031 1 98 113 TYR B CA 1
ATOM 3127 C C . TYR B 1 113 ? -1.284 22.688 19.875 1 98 113 TYR B C 1
ATOM 3129 O O . TYR B 1 113 ? -0.603 22.391 20.844 1 98 113 TYR B O 1
ATOM 3137 N N . ILE B 1 114 ? -0.8 22.703 18.641 1 98.31 114 ILE B N 1
ATOM 3138 C CA . ILE B 1 114 ? 0.585 22.344 18.359 1 98.31 114 ILE B CA 1
ATOM 3139 C C . ILE B 1 114 ? 1.525 23.266 19.141 1 98.31 114 ILE B C 1
ATOM 3141 O O . ILE B 1 114 ? 2.467 22.797 19.781 1 98.31 114 ILE B O 1
ATOM 3145 N N . ARG B 1 115 ? 1.27 24.547 19.094 1 97.5 115 ARG B N 1
ATOM 3146 C CA . ARG B 1 115 ? 2.107 25.531 19.766 1 97.5 115 ARG B CA 1
ATOM 3147 C C . ARG B 1 115 ? 2.119 25.297 21.281 1 97.5 115 ARG B C 1
ATOM 3149 O O . ARG B 1 115 ? 3.178 25.328 21.906 1 97.5 115 ARG B O 1
ATOM 3156 N N . HIS B 1 116 ? 0.936 25.078 21.859 1 97.06 116 HIS B N 1
ATOM 3157 C CA . HIS B 1 116 ? 0.865 24.812 23.297 1 97.06 116 HIS B CA 1
ATOM 3158 C C . HIS B 1 116 ? 1.736 23.625 23.688 1 97.06 116 HIS B C 1
ATOM 3160 O O . HIS B 1 116 ? 2.523 23.703 24.625 1 97.06 116 HIS B O 1
ATOM 3166 N N . PHE B 1 117 ? 1.583 22.547 22.938 1 98 117 PHE B N 1
ATOM 3167 C CA . PHE B 1 117 ? 2.348 21.344 23.25 1 98 117 PHE B CA 1
ATOM 3168 C C . PHE B 1 117 ? 3.842 21.609 23.109 1 98 117 PHE B C 1
ATOM 3170 O O . PHE B 1 117 ? 4.621 21.266 24 1 98 117 PHE B O 1
ATOM 3177 N N . LEU B 1 118 ? 4.23 22.25 22.016 1 97.62 118 LEU B N 1
ATOM 3178 C CA . LEU B 1 118 ? 5.648 22.469 21.75 1 97.62 118 LEU B CA 1
ATOM 3179 C C . LEU B 1 118 ? 6.258 23.406 22.781 1 97.62 118 LEU B C 1
ATOM 3181 O O . LEU B 1 118 ? 7.418 23.25 23.172 1 97.62 118 LEU B O 1
ATOM 3185 N N . GLU B 1 119 ? 5.52 24.391 23.203 1 96.62 119 GLU B N 1
ATOM 3186 C CA . GLU B 1 119 ? 6 25.312 24.219 1 96.62 119 GLU B CA 1
ATOM 3187 C C . GLU B 1 119 ? 6.32 24.578 25.516 1 96.62 119 GLU B C 1
ATOM 3189 O O . GLU B 1 119 ? 7.348 24.828 26.156 1 96.62 119 GLU B O 1
ATOM 3194 N N . ILE B 1 120 ? 5.457 23.688 25.906 1 96.75 120 ILE B N 1
ATOM 3195 C CA . ILE B 1 120 ? 5.656 22.922 27.125 1 96.75 120 ILE B CA 1
ATOM 3196 C C . ILE B 1 120 ? 6.852 21.984 26.969 1 96.75 120 ILE B C 1
ATOM 3198 O O . ILE B 1 120 ? 7.699 21.891 27.859 1 96.75 120 ILE B O 1
ATOM 3202 N N . ILE B 1 121 ? 6.934 21.359 25.828 1 96.12 121 ILE B N 1
ATOM 3203 C CA . ILE B 1 121 ? 7.941 20.344 25.547 1 96.12 121 ILE B CA 1
ATOM 3204 C C . ILE B 1 121 ? 9.32 20.984 25.438 1 96.12 121 ILE B C 1
ATOM 3206 O O . ILE B 1 121 ? 10.336 20.344 25.688 1 96.12 121 ILE B O 1
ATOM 3210 N N . SER B 1 122 ? 9.352 22.25 25.141 1 95.25 122 SER B N 1
ATOM 3211 C CA . SER B 1 122 ? 10.602 22.969 24.906 1 95.25 122 SER B CA 1
ATOM 3212 C C . SER B 1 122 ? 11.266 23.375 26.219 1 95.25 122 SER B C 1
ATOM 3214 O O . SER B 1 122 ? 12.422 23.797 26.234 1 95.25 122 SER B O 1
ATOM 3216 N N . VAL B 1 123 ? 10.68 23.172 27.344 1 93.44 123 VAL B N 1
ATOM 3217 C CA . VAL B 1 123 ? 11.141 23.703 28.625 1 93.44 123 VAL B CA 1
ATOM 3218 C C . VAL B 1 123 ? 12.328 22.891 29.125 1 93.44 123 VAL B C 1
ATOM 3220 O O . VAL B 1 123 ? 13.383 23.453 29.438 1 93.44 123 VAL B O 1
ATOM 3223 N N . PRO B 1 124 ? 12.109 21.594 29.188 1 90.44 124 PRO B N 1
ATOM 3224 C CA . PRO B 1 124 ? 13.273 20.844 29.656 1 90.44 124 PRO B CA 1
ATOM 3225 C C . PRO B 1 124 ? 14.414 20.828 28.641 1 90.44 124 PRO B C 1
ATOM 3227 O O . PRO B 1 124 ? 14.164 20.859 27.422 1 90.44 124 PRO B O 1
ATOM 3230 N N . LYS B 1 125 ? 15.68 20.828 29.25 1 89.75 125 LYS B N 1
ATOM 3231 C CA . LYS B 1 125 ? 16.844 20.766 28.375 1 89.75 125 LYS B CA 1
ATOM 3232 C C . LYS B 1 125 ? 17.562 19.422 28.516 1 89.75 125 LYS B C 1
ATOM 3234 O O . LYS B 1 125 ? 17.625 18.859 29.609 1 89.75 125 LYS B O 1
ATOM 3239 N N . PRO B 1 126 ? 18.156 18.797 27.516 1 90.81 126 PRO B N 1
ATOM 3240 C CA . PRO B 1 126 ? 18.141 19.344 26.156 1 90.81 126 PRO B CA 1
ATOM 3241 C C . PRO B 1 126 ? 16.781 19.234 25.484 1 90.81 126 PRO B C 1
ATOM 3243 O O . PRO B 1 126 ? 16.078 18.234 25.688 1 90.81 126 PRO B O 1
ATOM 3246 N N . GLU B 1 127 ? 16.406 20.219 24.688 1 91.5 127 GLU B N 1
ATOM 3247 C CA . GLU B 1 127 ? 15.133 20.281 23.984 1 91.5 127 GLU B CA 1
ATOM 3248 C C . GLU B 1 127 ? 15.164 19.391 22.734 1 91.5 127 GLU B C 1
ATOM 3250 O O . GLU B 1 127 ? 16.172 19.344 22.016 1 91.5 127 GLU B O 1
ATOM 3255 N N . PRO B 1 128 ? 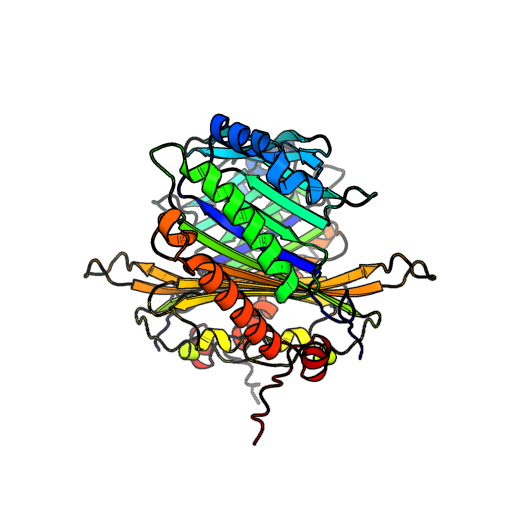14.117 18.641 22.516 1 95 128 PRO B N 1
ATOM 3256 C CA . PRO B 1 128 ? 14.062 17.922 21.25 1 95 128 PRO B CA 1
ATOM 3257 C C . PRO B 1 128 ? 13.906 18.844 20.047 1 95 128 PRO B C 1
ATOM 3259 O O . PRO B 1 128 ? 13.453 19.984 20.188 1 95 128 PRO B O 1
ATOM 3262 N N . THR B 1 129 ? 14.359 18.375 18.906 1 96.69 129 THR B N 1
ATOM 3263 C CA . THR B 1 129 ? 14.164 19.109 17.656 1 96.69 129 THR B CA 1
ATOM 3264 C C . THR B 1 129 ? 13 18.516 16.859 1 96.69 129 THR B C 1
ATOM 3266 O O . THR B 1 129 ? 12.562 17.391 17.141 1 96.69 129 THR B O 1
ATOM 3269 N N . VAL B 1 130 ? 12.477 19.297 15.961 1 97 130 VAL B N 1
ATOM 3270 C CA . VAL B 1 130 ? 11.453 18.828 15.039 1 97 130 VAL B CA 1
ATOM 3271 C C . VAL B 1 130 ? 12.102 18.281 13.773 1 97 130 VAL B C 1
ATOM 3273 O O . VAL B 1 130 ? 12.914 18.953 13.141 1 97 130 VAL B O 1
ATOM 3276 N N . VAL B 1 131 ? 11.672 17.062 13.398 1 96.06 131 VAL B N 1
ATOM 3277 C CA . VAL B 1 131 ? 12.391 16.438 12.297 1 96.06 131 VAL B CA 1
ATOM 3278 C C . VAL B 1 131 ? 11.453 16.25 11.109 1 96.06 131 VAL B C 1
ATOM 3280 O O . VAL B 1 131 ? 11.906 16.016 9.984 1 96.06 131 VAL B O 1
ATOM 3283 N N . LEU B 1 132 ? 10.164 16.359 11.359 1 96.81 132 LEU B N 1
ATOM 3284 C CA . LEU B 1 132 ? 9.211 16.094 10.281 1 96.81 132 LEU B CA 1
ATOM 3285 C C . LEU B 1 132 ? 7.875 16.781 10.57 1 96.81 132 LEU B C 1
ATOM 3287 O O . LEU B 1 132 ? 7.395 16.766 11.703 1 96.81 132 LEU B O 1
ATOM 3291 N N . LEU B 1 133 ? 7.301 17.422 9.578 1 97.88 133 LEU B N 1
ATOM 3292 C CA . LEU B 1 133 ? 5.922 17.891 9.57 1 97.88 133 LEU B CA 1
ATOM 3293 C C . LEU B 1 133 ? 5.098 17.156 8.523 1 97.88 133 LEU B C 1
ATOM 3295 O O . LEU B 1 133 ? 5.582 16.891 7.418 1 97.88 133 LEU B O 1
ATOM 3299 N N . SER B 1 134 ? 3.895 16.781 8.922 1 98.31 134 SER B N 1
ATOM 3300 C CA . SER B 1 134 ? 3.066 16.078 7.945 1 98.31 134 SER B CA 1
ATOM 3301 C C . SER B 1 134 ? 1.627 16.578 7.98 1 98.31 134 SER B C 1
ATOM 3303 O O . SER B 1 134 ? 1.145 17.031 9.023 1 98.31 134 SER B O 1
ATOM 3305 N N . LEU B 1 135 ? 1.006 16.547 6.863 1 98.62 135 LEU B N 1
ATOM 3306 C CA . LEU B 1 135 ? -0.418 16.812 6.691 1 98.62 135 LEU B CA 1
ATOM 3307 C C . LEU B 1 135 ? -1.106 15.656 5.973 1 98.62 135 LEU B C 1
ATOM 3309 O O . LEU B 1 135 ? -0.629 15.195 4.938 1 98.62 135 LEU B O 1
ATOM 3313 N N . ILE B 1 136 ? -2.15 15.148 6.566 1 98.62 136 ILE B N 1
ATOM 3314 C CA . ILE B 1 136 ? -2.984 14.133 5.934 1 98.62 136 ILE B CA 1
ATOM 3315 C C . ILE B 1 136 ? -4.379 14.703 5.668 1 98.62 136 ILE B C 1
ATOM 3317 O O . ILE B 1 136 ? -4.984 15.312 6.555 1 98.62 136 ILE B O 1
ATOM 3321 N N . THR B 1 137 ? -4.844 14.602 4.504 1 97.88 137 THR B N 1
ATOM 3322 C CA . THR B 1 137 ? -6.219 14.93 4.152 1 97.88 137 THR B CA 1
ATOM 3323 C C . THR B 1 137 ? -6.938 13.711 3.586 1 97.88 137 THR B C 1
ATOM 3325 O O . THR B 1 137 ? -6.398 13 2.734 1 97.88 137 THR B O 1
ATOM 3328 N N . ILE B 1 138 ? -8.156 13.477 4.062 1 97.81 138 ILE B N 1
ATOM 3329 C CA . ILE B 1 138 ? -8.977 12.375 3.576 1 97.81 138 ILE B CA 1
ATOM 3330 C C . ILE B 1 138 ? -10.289 12.914 3.012 1 97.81 138 ILE B C 1
ATOM 3332 O O . ILE B 1 138 ? -11.102 13.477 3.748 1 97.81 138 ILE B O 1
ATOM 3336 N N . ASP B 1 139 ? -10.5 12.758 1.777 1 96.88 139 ASP B N 1
ATOM 3337 C CA . ASP B 1 139 ? -11.742 13.109 1.1 1 96.88 139 ASP B CA 1
ATOM 3338 C C . ASP B 1 139 ? -12.57 11.867 0.795 1 96.88 139 ASP B C 1
ATOM 3340 O O . ASP B 1 139 ? -12.031 10.828 0.411 1 96.88 139 ASP B O 1
ATOM 3344 N N . VAL B 1 140 ? -13.875 12.023 0.934 1 96.19 140 VAL B N 1
ATOM 3345 C CA . VAL B 1 140 ? -14.766 10.898 0.684 1 96.19 140 VAL B CA 1
ATOM 3346 C C . VAL B 1 140 ? -15.906 11.336 -0.233 1 96.19 140 VAL B C 1
ATOM 3348 O O . VAL B 1 140 ? -16.5 12.391 -0.027 1 96.19 140 VAL B O 1
ATOM 3351 N N . PHE B 1 141 ? -16.125 10.531 -1.221 1 94.88 141 PHE B N 1
ATOM 3352 C CA . PHE B 1 141 ? -17.219 10.719 -2.17 1 94.88 141 PHE B CA 1
ATOM 3353 C C . PHE B 1 141 ? -18.109 9.477 -2.221 1 94.88 141 PHE B C 1
ATOM 33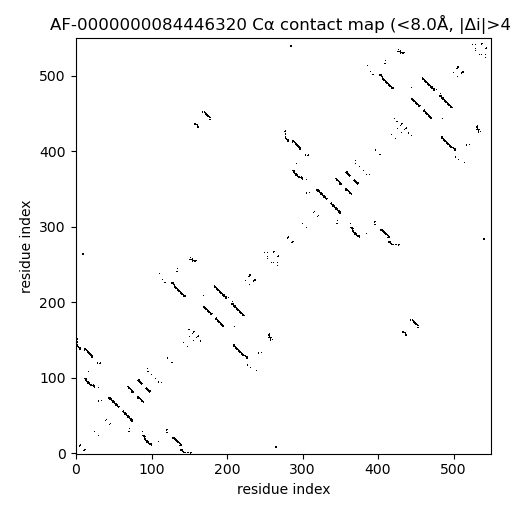55 O O . PHE B 1 141 ? -17.609 8.352 -2.178 1 94.88 141 PHE B O 1
ATOM 3362 N N . LYS B 1 142 ? -19.406 9.727 -2.395 1 92.12 142 LYS B N 1
ATOM 3363 C CA . LYS B 1 142 ? -20.344 8.609 -2.4 1 92.12 142 LYS B CA 1
ATOM 3364 C C . LYS B 1 142 ? -21.266 8.672 -3.613 1 92.12 142 LYS B C 1
ATOM 3366 O O . LYS B 1 142 ? -21.594 9.758 -4.098 1 92.12 142 LYS B O 1
ATOM 3371 N N . SER B 1 143 ? -21.594 7.496 -4.047 1 90.19 143 SER B N 1
ATOM 3372 C CA . SER B 1 143 ? -22.578 7.363 -5.117 1 90.19 143 SER B CA 1
ATOM 3373 C C . SER B 1 143 ? -23.531 6.199 -4.859 1 90.19 143 SER B C 1
ATOM 3375 O O . SER B 1 143 ? -23.094 5.078 -4.586 1 90.19 143 SER B O 1
ATOM 3377 N N . SER B 1 144 ? -24.781 6.477 -4.965 1 81.44 144 SER B N 1
ATOM 3378 C CA . SER B 1 144 ? -25.781 5.422 -4.812 1 81.44 144 SER B CA 1
ATOM 3379 C C . SER B 1 144 ? -25.969 4.652 -6.117 1 81.44 144 SER B C 1
ATOM 3381 O O . SER B 1 144 ? -26.578 3.576 -6.121 1 81.44 144 SER B O 1
ATOM 3383 N N . GLU B 1 145 ? -25.484 5.238 -7.09 1 73.94 145 GLU B N 1
ATOM 3384 C CA . GLU B 1 145 ? -25.594 4.543 -8.367 1 73.94 145 GLU B CA 1
ATOM 3385 C C . GLU B 1 145 ? -24.406 3.619 -8.602 1 73.94 145 GLU B C 1
ATOM 3387 O O . GLU B 1 145 ? -23.25 4.035 -8.461 1 73.94 145 GLU B O 1
ATOM 3392 N N . LEU B 1 146 ? -24.656 2.303 -8.625 1 62.12 146 LEU B N 1
ATOM 3393 C CA . LEU B 1 146 ? -23.609 1.318 -8.812 1 62.12 146 LEU B CA 1
ATOM 3394 C C . LEU B 1 146 ? -22.859 1.557 -10.117 1 62.12 146 LEU B C 1
ATOM 3396 O O . LEU B 1 146 ? -21.688 1.198 -10.242 1 62.12 146 LEU B O 1
ATOM 3400 N N . VAL B 1 147 ? -23.672 2.152 -11.047 1 58.12 147 VAL B N 1
ATOM 3401 C CA . VAL B 1 147 ? -23.062 2.334 -12.367 1 58.12 147 VAL B CA 1
ATOM 3402 C C . VAL B 1 147 ? -22.641 3.791 -12.547 1 58.12 147 VAL B C 1
ATOM 3404 O O . VAL B 1 147 ? -22.406 4.238 -13.664 1 58.12 147 VAL B O 1
ATOM 3407 N N . GLY B 1 148 ? -22.609 4.5 -11.406 1 59.5 148 GLY B N 1
ATOM 3408 C CA . GLY B 1 148 ? -22.219 5.883 -11.625 1 59.5 148 GLY B CA 1
ATOM 3409 C C . GLY B 1 148 ? -20.906 6.02 -12.375 1 59.5 148 GLY B C 1
ATOM 3410 O O . GLY B 1 148 ? -19.969 5.254 -12.141 1 59.5 148 GLY B O 1
ATOM 3411 N N . GLU B 1 149 ? -20.922 6.883 -13.414 1 80.38 149 GLU B N 1
ATOM 3412 C CA . GLU B 1 149 ? -19.781 7.105 -14.297 1 80.38 149 GLU B CA 1
ATOM 3413 C C . GLU B 1 149 ? -18.641 7.812 -13.555 1 80.38 149 GLU B C 1
ATOM 3415 O O . GLU B 1 149 ? -18.812 8.945 -13.086 1 80.38 149 GLU B O 1
ATOM 3420 N N . LEU B 1 150 ? -17.594 7.129 -13.188 1 89.06 150 LEU B N 1
ATOM 3421 C CA . LEU B 1 150 ? -16.422 7.641 -12.484 1 89.06 150 LEU B CA 1
ATOM 3422 C C . LEU B 1 150 ? -15.953 8.961 -13.094 1 89.06 150 LEU B C 1
ATOM 3424 O O . LEU B 1 150 ? -15.273 9.75 -12.43 1 89.06 150 LEU B O 1
ATOM 3428 N N . ASN B 1 151 ? -16.5 9.242 -14.258 1 89.69 151 ASN B N 1
ATOM 3429 C CA . ASN B 1 151 ? -16.094 10.461 -14.953 1 89.69 151 ASN B CA 1
ATOM 3430 C C . ASN B 1 151 ? -16.75 11.695 -14.344 1 89.69 151 ASN B C 1
ATOM 3432 O O . ASN B 1 151 ? -16.328 12.828 -14.602 1 89.69 151 ASN B O 1
ATOM 3436 N N . THR B 1 152 ? -17.781 11.516 -13.555 1 91.19 152 THR B N 1
ATOM 3437 C CA . THR B 1 152 ? -18.391 12.633 -12.859 1 91.19 152 THR B CA 1
ATOM 3438 C C . THR B 1 152 ? -17.578 13.023 -11.633 1 91.19 152 THR B C 1
ATOM 3440 O O . THR B 1 152 ? -17.75 14.117 -11.078 1 91.19 152 THR B O 1
ATOM 3443 N N . LEU B 1 153 ? -16.75 12.141 -11.227 1 94.06 153 LEU B N 1
ATOM 3444 C CA . LEU B 1 153 ? -15.922 12.406 -10.055 1 94.06 153 LEU B CA 1
ATOM 3445 C C . LEU B 1 153 ? -14.5 12.781 -10.461 1 94.06 153 LEU B C 1
ATOM 3447 O O . LEU B 1 153 ? -13.961 13.789 -9.984 1 94.06 153 LEU B O 1
ATOM 3451 N N . PHE B 1 154 ? -13.992 11.922 -11.344 1 95 154 PHE B N 1
ATOM 3452 C CA . PHE B 1 154 ? -12.594 12.094 -11.711 1 95 154 PHE B CA 1
ATOM 3453 C C . PHE B 1 154 ? -12.453 12.469 -13.18 1 95 154 PHE B C 1
ATOM 3455 O O . PHE B 1 154 ? -13.344 12.188 -13.984 1 95 154 PHE B O 1
ATOM 3462 N N . ARG B 1 155 ? -11.336 13.141 -13.453 1 92.31 155 ARG B N 1
ATOM 3463 C CA . ARG B 1 155 ? -10.93 13.297 -14.844 1 92.31 155 ARG B CA 1
ATOM 3464 C C . ARG B 1 155 ? -9.672 12.492 -15.141 1 92.31 155 ARG B C 1
ATOM 3466 O O . ARG B 1 155 ? -8.805 12.328 -14.273 1 92.31 155 ARG B O 1
ATOM 3473 N N . LYS B 1 156 ? -9.656 12.016 -16.344 1 89.25 156 LYS B N 1
ATOM 3474 C CA . LYS B 1 156 ? -8.43 11.359 -16.781 1 89.25 156 LYS B CA 1
ATOM 3475 C C . LYS B 1 156 ? -7.273 12.344 -16.859 1 89.25 156 LYS B C 1
ATOM 3477 O O . LYS B 1 156 ? -7.445 13.484 -17.312 1 89.25 156 LYS B O 1
ATOM 3482 N N . GLY B 1 157 ? -6.16 11.945 -16.328 1 88.75 157 GLY B N 1
ATOM 3483 C CA . GLY B 1 157 ? -5.016 12.836 -16.312 1 88.75 157 GLY B CA 1
ATOM 3484 C C . GLY B 1 157 ? -3.762 12.195 -15.742 1 88.75 157 GLY B C 1
ATOM 3485 O O . GLY B 1 157 ? -3.658 10.969 -15.68 1 88.75 157 GLY B O 1
ATOM 3486 N N . ALA B 1 158 ? -2.9 13.023 -15.391 1 90.62 158 ALA B N 1
ATOM 3487 C CA . ALA B 1 158 ? -1.563 12.578 -15.008 1 90.62 158 ALA B CA 1
ATOM 3488 C C . ALA B 1 158 ? -1.619 11.68 -13.773 1 90.62 158 ALA B C 1
ATOM 3490 O O . ALA B 1 158 ? -0.827 10.742 -13.641 1 90.62 158 ALA B O 1
ATOM 3491 N N . TYR B 1 159 ? -2.578 11.93 -12.891 1 93.56 159 TYR B N 1
ATOM 3492 C CA . TYR B 1 159 ? -2.588 11.234 -11.609 1 93.56 159 TYR B CA 1
ATOM 3493 C C . TYR B 1 159 ? -3.707 10.203 -11.562 1 93.56 159 TYR B C 1
ATOM 3495 O O . TYR B 1 159 ? -3.822 9.453 -10.586 1 93.56 159 TYR B O 1
ATOM 3503 N N . THR B 1 160 ? -4.496 10.203 -12.586 1 92.38 160 THR B N 1
ATOM 3504 C CA . THR B 1 160 ? -5.645 9.305 -12.633 1 92.38 160 THR B CA 1
ATOM 3505 C C . THR B 1 160 ? -5.531 8.344 -13.812 1 92.38 160 THR B C 1
ATOM 3507 O O . THR B 1 160 ? -5.934 8.672 -14.93 1 92.38 160 THR B O 1
ATOM 3510 N N . PRO B 1 161 ? -5.066 7.211 -13.461 1 90.19 161 PRO B N 1
ATOM 3511 C CA . PRO B 1 161 ? -4.945 6.262 -14.57 1 90.19 161 PRO B CA 1
ATOM 3512 C C . PRO B 1 161 ? -6.297 5.883 -15.172 1 90.19 161 PRO B C 1
ATOM 3514 O O . PRO B 1 161 ? -7.293 5.781 -14.453 1 90.19 161 PRO B O 1
ATOM 3517 N N . SER B 1 162 ? -6.281 5.559 -16.438 1 89.06 162 SER B N 1
ATOM 3518 C CA . SER B 1 162 ? -7.547 5.395 -17.156 1 89.06 162 SER B CA 1
ATOM 3519 C C . SER B 1 162 ? -8.195 4.051 -16.828 1 89.06 162 SER B C 1
ATOM 3521 O O . SER B 1 162 ? -9.398 3.877 -17.016 1 89.06 162 SER B O 1
ATOM 3523 N N . PHE B 1 163 ? -7.461 3.102 -16.344 1 88.12 163 PHE B N 1
ATOM 3524 C CA . PHE B 1 163 ? -8.031 1.778 -16.109 1 88.12 163 PHE B CA 1
ATOM 3525 C C . PHE B 1 163 ? -9.156 1.846 -15.078 1 88.12 163 PHE B C 1
ATOM 3527 O O . PHE B 1 163 ? -10.07 1.023 -15.102 1 88.12 163 PHE B O 1
ATOM 3534 N N . ILE B 1 164 ? -9.07 2.855 -14.172 1 90.44 164 ILE B N 1
ATOM 3535 C CA . ILE B 1 164 ? -10.039 2.889 -13.078 1 90.44 164 ILE B CA 1
ATOM 3536 C C . ILE B 1 164 ? -11.438 3.166 -13.641 1 90.44 164 ILE B C 1
ATOM 3538 O O . ILE B 1 164 ? -12.438 2.885 -12.984 1 90.44 164 ILE B O 1
ATOM 3542 N N . PHE B 1 165 ? -11.461 3.717 -14.852 1 89.88 165 PHE B N 1
ATOM 3543 C CA . PHE B 1 165 ? -12.742 4.047 -15.469 1 89.88 165 PHE B CA 1
ATOM 3544 C C . PHE B 1 165 ? -13.352 2.824 -16.141 1 89.88 165 PHE B C 1
ATOM 3546 O O . PHE B 1 165 ? -14.523 2.838 -16.516 1 89.88 165 PHE B O 1
ATOM 3553 N N . GLU B 1 166 ? -12.5 1.861 -16.266 1 85.62 166 GLU B N 1
ATOM 3554 C CA . GLU B 1 166 ? -12.938 0.701 -17.031 1 85.62 166 GLU B CA 1
ATOM 3555 C C . GLU B 1 166 ? -12.984 -0.552 -16.156 1 85.62 166 GLU B C 1
ATOM 3557 O O . GLU B 1 166 ? -13.461 -1.6 -16.594 1 85.62 166 GLU B O 1
ATOM 3562 N N . CYS B 1 167 ? -12.555 -0.226 -15.039 1 83.75 167 CYS B N 1
ATOM 3563 C CA . CYS B 1 167 ? -12.516 -1.401 -14.172 1 83.75 167 CYS B CA 1
ATOM 3564 C C . CYS B 1 167 ? -13.773 -1.496 -13.32 1 83.75 167 CYS B C 1
ATOM 3566 O O . CYS B 1 167 ? -14.648 -0.631 -13.398 1 83.75 167 CYS B O 1
ATOM 3568 N N . GLY B 1 168 ? -14.32 -2.471 -12.727 1 83.12 168 GLY B N 1
ATOM 3569 C CA . GLY B 1 168 ? -15.469 -2.688 -11.859 1 83.12 168 GLY B CA 1
ATOM 3570 C C . GLY B 1 168 ? -15.539 -1.703 -10.711 1 83.12 168 GLY B C 1
ATOM 3571 O O . GLY B 1 168 ? -14.781 -0.734 -10.664 1 83.12 168 GLY B O 1
ATOM 3572 N N . PRO B 1 169 ? -16.438 -1.761 -9.844 1 87.06 169 PRO B N 1
ATOM 3573 C CA . PRO B 1 169 ? -16.719 -0.778 -8.797 1 87.06 169 PRO B CA 1
ATOM 3574 C C . PRO B 1 169 ? -15.688 -0.787 -7.676 1 87.06 169 PRO B C 1
ATOM 3576 O O . PRO B 1 169 ? -15.617 0.161 -6.891 1 87.06 169 PRO B O 1
ATOM 3579 N N . ALA B 1 170 ? -14.93 -1.832 -7.598 1 90.69 170 ALA B N 1
ATOM 3580 C CA . ALA B 1 170 ? -13.93 -1.915 -6.539 1 90.69 170 ALA B CA 1
ATOM 3581 C C . ALA B 1 170 ? -12.516 -1.915 -7.113 1 90.69 170 ALA B C 1
ATOM 3583 O O . ALA B 1 170 ? -12.172 -2.768 -7.938 1 90.69 170 ALA B O 1
ATOM 3584 N N . TRP B 1 171 ? -11.719 -0.961 -6.645 1 94.44 171 TRP B N 1
ATOM 3585 C CA . TRP B 1 171 ? -10.336 -0.818 -7.09 1 94.44 171 TRP B CA 1
ATOM 3586 C C . TRP B 1 171 ? -9.539 0.049 -6.125 1 94.44 171 TRP B C 1
ATOM 3588 O O . TRP B 1 171 ? -10.117 0.738 -5.277 1 94.44 171 TRP B O 1
ATOM 3598 N N . HIS B 1 172 ? -8.273 -0.025 -6.141 1 95.94 172 HIS B N 1
ATOM 3599 C CA . HIS B 1 172 ? -7.395 0.906 -5.445 1 95.94 172 HIS B CA 1
ATOM 3600 C C . HIS B 1 172 ? -6.289 1.412 -6.363 1 95.94 172 HIS B C 1
ATOM 3602 O O . HIS B 1 172 ? -5.898 0.724 -7.309 1 95.94 172 HIS B O 1
ATOM 3608 N N . HIS B 1 173 ? -5.922 2.609 -6.203 1 96.94 173 HIS B N 1
ATOM 3609 C CA . HIS B 1 173 ? -4.836 3.311 -6.875 1 96.94 173 HIS B CA 1
ATOM 3610 C C . HIS B 1 173 ? -4.012 4.129 -5.887 1 96.94 173 HIS B C 1
ATOM 3612 O O . HIS B 1 173 ? -4.438 5.199 -5.453 1 96.94 173 HIS B O 1
ATOM 3618 N N . HIS B 1 174 ? -2.818 3.553 -5.512 1 98 174 HIS B N 1
ATOM 3619 C CA . HIS B 1 174 ? -1.904 4.18 -4.562 1 98 174 HIS B CA 1
ATOM 3620 C C . HIS B 1 174 ? -0.603 4.59 -5.242 1 98 174 HIS B C 1
ATOM 3622 O O . HIS B 1 174 ? 0.018 3.789 -5.941 1 98 174 HIS B O 1
ATOM 3628 N N . PHE B 1 175 ? -0.225 5.82 -5.047 1 97.12 175 PHE B N 1
ATOM 3629 C CA . PHE B 1 175 ? 1.004 6.277 -5.684 1 97.12 175 PHE B CA 1
ATOM 3630 C C . PHE B 1 175 ? 1.692 7.34 -4.836 1 97.12 175 PHE B C 1
ATOM 3632 O O .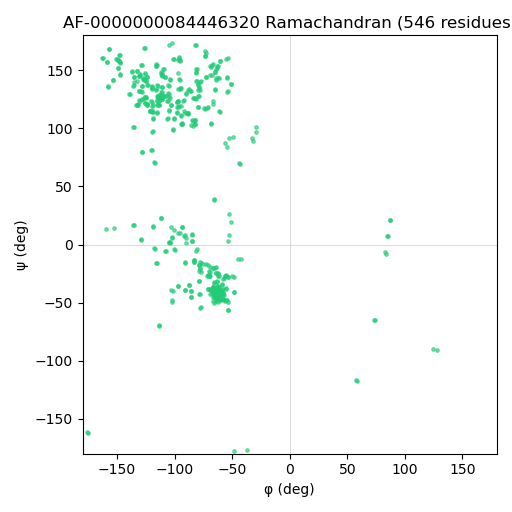 PHE B 1 175 ? 1.065 7.949 -3.969 1 97.12 175 PHE B O 1
ATOM 3639 N N . GLY B 1 176 ? 2.994 7.527 -5.047 1 96.69 176 GLY B N 1
ATOM 3640 C CA . GLY B 1 176 ? 3.77 8.5 -4.297 1 96.69 176 GLY B CA 1
ATOM 3641 C C . GLY B 1 176 ? 5.047 8.914 -4.996 1 96.69 176 GLY B C 1
ATOM 3642 O O . GLY B 1 176 ? 5.504 8.234 -5.918 1 96.69 176 GLY B O 1
ATOM 3643 N N . TRP B 1 177 ? 5.512 10.039 -4.652 1 94.75 177 TRP B N 1
ATOM 3644 C CA . TRP B 1 177 ? 6.715 10.625 -5.227 1 94.75 177 TRP B CA 1
ATOM 3645 C C . TRP B 1 177 ? 7.328 11.648 -4.277 1 94.75 177 TRP B C 1
ATOM 3647 O O . TRP B 1 177 ? 6.738 11.984 -3.248 1 94.75 177 TRP B O 1
ATOM 3657 N N . PHE B 1 178 ? 8.578 12.07 -4.617 1 92.56 178 PHE B N 1
ATOM 3658 C CA . PHE B 1 178 ? 9.242 13.141 -3.891 1 92.56 178 PHE B CA 1
ATOM 3659 C C . PHE B 1 178 ? 9.305 14.414 -4.73 1 92.56 178 PHE B C 1
ATOM 3661 O O . PHE B 1 178 ? 9.656 14.367 -5.914 1 92.56 178 PHE B O 1
ATOM 3668 N N . ASP B 1 179 ? 8.836 15.445 -4.098 1 89.62 179 ASP B N 1
ATOM 3669 C CA . ASP B 1 179 ? 9.109 16.766 -4.652 1 89.62 179 ASP B CA 1
ATOM 3670 C C . ASP B 1 179 ? 10.32 17.406 -3.971 1 89.62 179 ASP B C 1
ATOM 3672 O O . ASP B 1 179 ? 10.445 17.375 -2.744 1 89.62 179 ASP B O 1
ATOM 3676 N N . GLU B 1 180 ? 11.25 17.734 -4.883 1 80.19 180 GLU B N 1
ATOM 3677 C CA . GLU B 1 180 ? 12.391 18.453 -4.316 1 80.19 180 GLU B CA 1
ATOM 3678 C C . GLU B 1 180 ? 12.203 19.969 -4.445 1 80.19 180 GLU B C 1
ATOM 3680 O O . GLU B 1 180 ? 12 20.484 -5.551 1 80.19 180 GLU B O 1
ATOM 3685 N N . LEU B 1 181 ? 12.023 20.594 -3.342 1 71.38 181 LEU B N 1
ATOM 3686 C CA . LEU B 1 181 ? 11.945 22.062 -3.289 1 71.38 181 LEU B CA 1
ATOM 3687 C C . LEU B 1 181 ? 13.289 22.656 -2.908 1 71.38 181 LEU B C 1
ATOM 3689 O O . LEU B 1 181 ? 14.242 21.938 -2.613 1 71.38 181 LEU B O 1
ATOM 3693 N N . GLU B 1 182 ? 13.422 23.969 -3.27 1 75.5 182 GLU B N 1
ATOM 3694 C CA . GLU B 1 182 ? 14.617 24.641 -2.77 1 75.5 182 GLU B CA 1
ATOM 3695 C C . GLU B 1 182 ? 14.703 24.547 -1.249 1 75.5 182 GLU B C 1
ATOM 3697 O O . GLU B 1 182 ? 14.047 25.312 -0.537 1 75.5 182 GLU B O 1
ATOM 3702 N N . GLY B 1 183 ? 15.328 23.406 -0.736 1 76.38 183 GLY B N 1
ATOM 3703 C CA . GLY B 1 183 ? 15.43 23.172 0.695 1 76.38 183 GLY B CA 1
ATOM 3704 C C . GLY B 1 183 ? 14.836 21.844 1.12 1 76.38 183 GLY B C 1
ATOM 3705 O O . GLY B 1 183 ? 15.43 20.781 0.884 1 76.38 183 GLY B O 1
ATOM 3706 N N . PRO B 1 184 ? 13.43 21.969 1.456 1 82.88 184 PRO B N 1
ATOM 3707 C CA . PRO B 1 184 ? 12.828 20.734 1.968 1 82.88 184 PRO B CA 1
ATOM 3708 C C . PRO B 1 184 ? 12.414 19.766 0.855 1 82.88 184 PRO B C 1
ATOM 3710 O O . PRO B 1 184 ? 12.195 20.188 -0.282 1 82.88 184 PRO B O 1
ATOM 3713 N N . ARG B 1 185 ? 12.516 18.547 1.232 1 90.38 185 ARG B N 1
ATOM 3714 C CA . ARG B 1 185 ? 11.922 17.5 0.407 1 90.38 185 ARG B CA 1
ATOM 3715 C C . ARG B 1 185 ? 10.539 17.109 0.92 1 90.38 185 ARG B C 1
ATOM 3717 O O . ARG B 1 185 ? 10.328 17.016 2.131 1 90.38 185 ARG B O 1
ATOM 3724 N N . ILE B 1 186 ? 9.617 17.016 -0.07 1 94.06 186 ILE B N 1
ATOM 3725 C CA . ILE B 1 186 ? 8.266 16.656 0.336 1 94.06 186 ILE B CA 1
ATOM 3726 C C . ILE B 1 186 ? 7.902 15.289 -0.25 1 94.06 186 ILE B C 1
ATOM 3728 O O . ILE B 1 186 ? 7.914 15.109 -1.47 1 94.06 186 ILE B O 1
ATOM 3732 N N . LEU B 1 187 ? 7.609 14.406 0.625 1 95.62 187 LEU B N 1
ATOM 3733 C CA . LEU B 1 187 ? 7.031 13.141 0.194 1 95.62 187 LEU B CA 1
ATOM 3734 C C . LEU B 1 187 ? 5.527 13.273 -0.03 1 95.62 187 LEU B C 1
ATOM 3736 O O . LEU B 1 187 ? 4.812 13.812 0.822 1 95.62 187 LEU B O 1
ATOM 3740 N N . ASN B 1 188 ? 5.07 12.914 -1.156 1 96.62 188 ASN B N 1
ATOM 3741 C CA . ASN B 1 188 ? 3.648 12.789 -1.449 1 96.62 188 ASN B CA 1
ATOM 3742 C C . ASN B 1 188 ? 3.223 11.328 -1.537 1 96.62 188 ASN B C 1
ATOM 3744 O O . ASN B 1 188 ? 3.816 10.547 -2.281 1 96.62 188 ASN B O 1
ATOM 3748 N N . ASN B 1 189 ? 2.287 10.953 -0.771 1 97.69 189 ASN B N 1
ATOM 3749 C CA . ASN B 1 189 ? 1.642 9.648 -0.844 1 97.69 189 ASN B CA 1
ATOM 3750 C C . ASN B 1 189 ? 0.131 9.773 -1.014 1 97.69 189 ASN B C 1
ATOM 3752 O O . ASN B 1 189 ? -0.55 10.336 -0.153 1 97.69 189 ASN B O 1
ATOM 3756 N N . VAL B 1 190 ? -0.348 9.227 -2.115 1 98.19 190 VAL B N 1
ATOM 3757 C CA . VAL B 1 190 ? -1.767 9.352 -2.43 1 98.19 190 VAL B CA 1
ATOM 3758 C C . VAL B 1 190 ? -2.402 7.965 -2.516 1 98.19 190 VAL B C 1
ATOM 3760 O O . VAL B 1 190 ? -1.923 7.102 -3.254 1 98.19 190 VAL B O 1
ATOM 3763 N N . ASN B 1 191 ? -3.402 7.754 -1.729 1 97.88 191 ASN B N 1
ATOM 3764 C CA . ASN B 1 191 ? -4.203 6.535 -1.788 1 97.88 191 ASN B CA 1
ATOM 3765 C C . ASN B 1 191 ? -5.629 6.824 -2.254 1 97.88 191 ASN B C 1
ATOM 3767 O O . ASN B 1 191 ? -6.34 7.617 -1.633 1 97.88 191 ASN B O 1
ATOM 3771 N N . CYS B 1 192 ? -5.992 6.254 -3.297 1 97.56 192 CYS B N 1
ATOM 3772 C CA . CYS B 1 192 ? -7.352 6.348 -3.818 1 97.56 192 CYS B CA 1
ATOM 3773 C C . CYS B 1 192 ? -8.008 4.973 -3.885 1 97.56 192 CYS B C 1
ATOM 3775 O O . CYS B 1 192 ? -7.555 4.102 -4.625 1 97.56 192 CYS B O 1
ATOM 3777 N N . ASP B 1 193 ? -9.102 4.828 -3.172 1 96.31 193 ASP B N 1
ATOM 3778 C CA . ASP B 1 193 ? -9.773 3.537 -3.062 1 96.31 193 ASP B CA 1
ATOM 3779 C C . ASP B 1 193 ? -11.258 3.66 -3.393 1 96.31 193 ASP B C 1
ATOM 3781 O O . ASP B 1 193 ? -11.914 4.617 -2.973 1 96.31 193 ASP B O 1
ATOM 3785 N N . ALA B 1 194 ? -11.734 2.73 -4.145 1 94.94 194 ALA B N 1
ATOM 3786 C CA . ALA B 1 194 ? -13.164 2.596 -4.383 1 94.94 194 ALA B CA 1
ATOM 3787 C C . ALA B 1 194 ? -13.68 1.243 -3.898 1 94.94 194 ALA B C 1
ATOM 37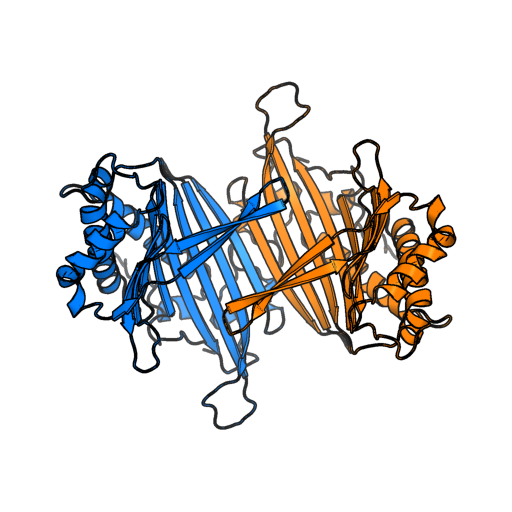89 O O . ALA B 1 194 ? -13.047 0.211 -4.137 1 94.94 194 ALA B O 1
ATOM 3790 N N . LYS B 1 195 ? -14.805 1.29 -3.23 1 93.44 195 LYS B N 1
ATOM 3791 C CA . LYS B 1 195 ? -15.422 0.059 -2.74 1 93.44 195 LYS B CA 1
ATOM 3792 C C . LYS B 1 195 ? -16.938 0.167 -2.736 1 93.44 195 LYS B C 1
ATOM 3794 O O . LYS B 1 195 ? -17.5 1.269 -2.803 1 93.44 195 LYS B O 1
ATOM 3799 N N . LEU B 1 196 ? -17.531 -0.991 -2.652 1 89.81 196 LEU B N 1
ATOM 3800 C CA . LEU B 1 196 ? -18.969 -1.071 -2.414 1 89.81 196 LEU B CA 1
ATOM 3801 C C . LEU B 1 196 ? -19.266 -1.244 -0.928 1 89.81 196 LEU B C 1
ATOM 3803 O O . LEU B 1 196 ? -18.562 -1.975 -0.231 1 89.81 196 LEU B O 1
ATOM 3807 N N . ALA B 1 197 ? -20.203 -0.477 -0.5 1 88.69 197 ALA B N 1
ATOM 3808 C CA . ALA B 1 197 ? -20.625 -0.584 0.894 1 88.69 197 ALA B CA 1
ATOM 3809 C C . ALA B 1 197 ? -22.141 -0.57 1.007 1 88.69 197 ALA B C 1
ATOM 3811 O O . ALA B 1 197 ? -22.828 0.047 0.187 1 88.69 197 ALA B O 1
ATOM 3812 N N . PRO B 1 198 ? -22.625 -1.365 1.976 1 85.88 198 PRO B N 1
ATOM 3813 C CA . PRO B 1 198 ? -24.078 -1.303 2.195 1 85.88 198 PRO B CA 1
ATOM 3814 C C . PRO B 1 198 ? -24.547 0.083 2.629 1 85.88 198 PRO B C 1
ATOM 3816 O O . PRO B 1 198 ? -23.844 0.784 3.352 1 85.88 198 PRO B O 1
ATOM 3819 N N . ILE B 1 199 ? -25.75 0.405 2.092 1 78.38 199 ILE B N 1
ATOM 3820 C CA . ILE B 1 199 ? -26.344 1.663 2.527 1 78.38 199 ILE B CA 1
ATOM 3821 C C . ILE B 1 199 ? -27.062 1.461 3.859 1 78.38 199 ILE B C 1
ATOM 3823 O O . ILE B 1 199 ? -27.953 0.616 3.969 1 78.38 199 ILE B O 1
ATOM 3827 N N . GLU B 1 200 ? -26.516 1.883 4.918 1 65.81 200 GLU B N 1
ATOM 3828 C CA . GLU B 1 200 ? -27.094 1.684 6.25 1 65.81 200 GLU B CA 1
ATOM 3829 C C . GLU B 1 200 ? -28.531 2.184 6.312 1 65.81 200 GLU B C 1
ATOM 3831 O O . GLU B 1 200 ? -29.391 1.54 6.918 1 65.81 200 GLU B O 1
ATOM 3836 N N . ASP B 1 201 ? -28.797 3.424 5.992 1 60.78 201 ASP B N 1
ATOM 3837 C CA . ASP B 1 201 ? -30.109 4.012 6.242 1 60.78 201 ASP B CA 1
ATOM 3838 C C . ASP B 1 201 ? -31.078 3.697 5.105 1 60.78 201 ASP B C 1
ATOM 3840 O O . ASP B 1 201 ? -32.156 4.273 5.035 1 60.78 201 ASP B O 1
ATOM 3844 N N . GLY B 1 202 ? -30.672 2.877 4.281 1 55.09 202 GLY B N 1
ATOM 3845 C CA . GLY B 1 202 ? -31.578 2.74 3.156 1 55.09 202 GLY B CA 1
ATOM 3846 C C . GLY B 1 202 ? -32.781 1.845 3.455 1 55.09 202 GLY B C 1
ATOM 3847 O O . GLY B 1 202 ? -32.719 1.008 4.359 1 55.09 202 GLY B O 1
ATOM 3848 N N . VAL B 1 203 ? -33.812 2.293 3.025 1 56.03 203 VAL B N 1
ATOM 3849 C CA . VAL B 1 203 ? -35.125 1.642 3.139 1 56.03 203 VAL B CA 1
ATOM 3850 C C . VAL B 1 203 ? -35 0.183 2.701 1 56.03 203 VAL B C 1
ATOM 3852 O O . VAL B 1 203 ? -35.594 -0.705 3.322 1 56.03 203 VAL B O 1
ATOM 3855 N N . GLU B 1 204 ? -34.281 -0.031 1.704 1 59.28 204 GLU B N 1
ATOM 3856 C CA . GLU B 1 204 ? -34.281 -1.394 1.181 1 59.28 204 GLU B CA 1
ATOM 3857 C C . GLU B 1 204 ? -33 -2.117 1.542 1 59.28 204 GLU B C 1
ATOM 3859 O O . GLU B 1 204 ? -31.906 -1.598 1.312 1 59.28 204 GLU B O 1
ATOM 3864 N N . LYS B 1 205 ? -33.031 -3.178 2.346 1 62.44 205 LYS B N 1
ATOM 3865 C CA . LYS B 1 205 ? -32.062 -4.051 3.004 1 62.44 205 LYS B CA 1
ATOM 3866 C C . LYS B 1 205 ? -31.062 -4.594 2.004 1 62.44 205 LYS B C 1
ATOM 3868 O O . LYS B 1 205 ? -30 -5.09 2.396 1 62.44 205 LYS B O 1
ATOM 3873 N N . ASN B 1 206 ? -30.734 -3.902 0.805 1 68 206 ASN B N 1
ATOM 3874 C CA . ASN B 1 206 ? -29.828 -4.551 -0.141 1 68 206 ASN B CA 1
ATOM 3875 C C . ASN B 1 206 ? -29.188 -3.541 -1.088 1 68 206 ASN B C 1
ATOM 3877 O O . ASN B 1 206 ? -28.562 -3.922 -2.084 1 68 206 ASN B O 1
ATOM 3881 N N . GLN B 1 207 ? -29.406 -2.301 -0.604 1 80.81 207 GLN B N 1
ATOM 3882 C CA . GLN B 1 207 ? -28.812 -1.312 -1.505 1 80.81 207 GLN B CA 1
ATOM 3883 C C . GLN B 1 207 ? -27.359 -1.045 -1.157 1 80.81 207 GLN B C 1
ATOM 3885 O O . GLN B 1 207 ? -26.984 -1.074 0.015 1 80.81 207 GLN B O 1
ATOM 3890 N N . GLN B 1 208 ? -26.531 -1.04 -2.188 1 86.25 208 GLN B N 1
ATOM 3891 C CA . GLN B 1 208 ? -25.109 -0.749 -2.033 1 86.25 208 GLN B CA 1
ATOM 3892 C C . GLN B 1 208 ? -24.766 0.62 -2.613 1 86.25 208 GLN B C 1
ATOM 3894 O O . GLN B 1 208 ? -25.469 1.118 -3.502 1 86.25 208 GLN B O 1
ATOM 3899 N N . GLU B 1 209 ? -23.875 1.248 -1.97 1 89.56 209 GLU B N 1
ATOM 3900 C CA . GLU B 1 209 ? -23.312 2.484 -2.51 1 89.56 209 GLU B CA 1
ATOM 3901 C C . GLU B 1 209 ? -21.828 2.334 -2.801 1 89.56 209 GLU B C 1
ATOM 3903 O O . GLU B 1 209 ? -21.172 1.457 -2.24 1 89.56 209 GLU B O 1
ATOM 3908 N N . ARG B 1 210 ? -21.375 3.104 -3.705 1 91.56 210 ARG B N 1
ATOM 3909 C CA . ARG B 1 210 ? -19.953 3.188 -3.996 1 91.56 210 ARG B CA 1
ATOM 3910 C C . ARG B 1 210 ? -19.297 4.305 -3.193 1 91.56 210 ARG B C 1
ATOM 3912 O O . ARG B 1 210 ? -19.781 5.441 -3.188 1 91.56 210 ARG B O 1
ATOM 3919 N N . ILE B 1 211 ? -18.328 3.943 -2.473 1 94.06 211 ILE B N 1
ATOM 3920 C CA . ILE B 1 211 ? -17.578 4.914 -1.687 1 94.06 211 ILE B CA 1
ATOM 3921 C C . ILE B 1 211 ? -16.156 5.047 -2.246 1 94.06 211 ILE B C 1
ATOM 3923 O O . ILE B 1 211 ? -15.453 4.047 -2.412 1 94.06 211 ILE B O 1
ATOM 3927 N N . VAL B 1 212 ? -15.781 6.23 -2.574 1 95.69 212 VAL B N 1
ATOM 3928 C CA . VAL B 1 212 ? -14.422 6.527 -3.004 1 95.69 212 VAL B CA 1
ATOM 3929 C C . VAL B 1 212 ? -13.719 7.367 -1.944 1 95.69 212 VAL B C 1
ATOM 3931 O O . VAL B 1 212 ? -14.227 8.414 -1.53 1 95.69 212 VAL B O 1
ATOM 3934 N N . THR B 1 213 ? -12.609 6.891 -1.509 1 97.31 213 THR B N 1
ATOM 3935 C CA . THR B 1 213 ? -11.805 7.598 -0.522 1 97.31 213 THR B CA 1
ATOM 3936 C C . THR B 1 213 ? -10.469 8.031 -1.124 1 97.31 213 THR B C 1
ATOM 3938 O O . THR B 1 213 ? -9.766 7.223 -1.74 1 97.31 213 THR B O 1
ATOM 3941 N N . LEU B 1 214 ? -10.156 9.273 -1.021 1 97.69 214 LEU B N 1
ATOM 3942 C CA . LEU B 1 214 ? -8.891 9.844 -1.455 1 97.69 214 LEU B CA 1
ATOM 3943 C C . LEU B 1 214 ? -8.102 10.391 -0.266 1 97.69 214 LEU B C 1
ATOM 3945 O O . LEU B 1 214 ? -8.531 11.352 0.375 1 97.69 214 LEU B O 1
ATOM 3949 N N . GLN B 1 215 ? -7 9.766 0.005 1 98.38 215 GLN B N 1
ATOM 3950 C CA . GLN B 1 215 ? -6.109 10.195 1.08 1 98.38 215 GLN B CA 1
ATOM 3951 C C . GLN B 1 215 ? -4.809 10.766 0.523 1 98.38 215 GLN B C 1
ATOM 3953 O O . GLN B 1 215 ? -4.156 10.133 -0.312 1 98.38 215 GLN B O 1
ATOM 3958 N N . HIS B 1 216 ? -4.438 11.945 0.95 1 98.5 216 HIS B N 1
ATOM 3959 C CA . HIS B 1 216 ? -3.164 12.555 0.599 1 98.5 216 HIS B CA 1
ATOM 3960 C C . HIS B 1 216 ? -2.311 12.805 1.839 1 98.5 216 HIS B C 1
ATOM 3962 O O . HIS B 1 216 ? -2.658 13.633 2.684 1 98.5 216 HIS B O 1
ATOM 3968 N N . LEU B 1 217 ? -1.267 12.047 1.987 1 98.56 217 LEU B N 1
ATOM 3969 C CA . LEU B 1 217 ? -0.26 12.258 3.021 1 98.56 217 LEU B CA 1
ATOM 3970 C C . LEU B 1 217 ? 0.946 13.008 2.461 1 98.56 217 LEU B C 1
ATOM 3972 O O . LEU B 1 217 ? 1.533 12.586 1.463 1 98.56 217 LEU B O 1
ATOM 3976 N N . GLN B 1 218 ? 1.24 14.086 3.033 1 97.88 218 GLN B N 1
ATOM 3977 C CA . GLN B 1 218 ? 2.447 14.836 2.717 1 97.88 218 GLN B CA 1
ATOM 3978 C C . GLN B 1 218 ? 3.385 14.906 3.918 1 97.88 218 GLN B C 1
ATOM 3980 O O . GLN B 1 218 ? 2.943 15.148 5.043 1 97.88 218 GLN B O 1
ATOM 3985 N N . GLU B 1 219 ? 4.648 14.648 3.643 1 96.81 219 GLU B N 1
ATOM 3986 C CA . GLU B 1 219 ? 5.68 14.789 4.664 1 96.81 219 GLU B CA 1
ATOM 3987 C C . GLU B 1 219 ? 6.723 15.828 4.254 1 96.81 219 GLU B C 1
ATOM 3989 O O . GLU B 1 219 ? 7.422 15.648 3.254 1 96.81 219 GLU B O 1
ATOM 3994 N N . TRP B 1 220 ? 6.719 16.828 4.984 1 94.31 220 TRP B N 1
ATOM 3995 C CA . TRP B 1 220 ? 7.691 17.906 4.832 1 94.31 220 TRP B CA 1
ATOM 3996 C C . TRP B 1 220 ? 8.984 17.578 5.574 1 94.31 220 TRP B C 1
ATOM 3998 O O . TRP B 1 220 ? 9.055 17.719 6.797 1 94.31 220 TRP B O 1
ATOM 4008 N N . GLN B 1 221 ? 9.953 17.156 4.727 1 87.62 221 GLN B N 1
ATOM 4009 C CA . GLN B 1 221 ? 11.227 16.734 5.293 1 87.62 221 GLN B CA 1
ATOM 4010 C C . GLN B 1 221 ? 12.281 17.828 5.168 1 87.62 221 GLN B C 1
ATOM 4012 O O . GLN B 1 221 ? 12.664 18.203 4.059 1 87.62 221 GLN B O 1
ATOM 4017 N N . ALA B 1 222 ? 12.586 18.375 6.23 1 83 222 ALA B N 1
ATOM 4018 C CA . ALA B 1 222 ? 13.641 19.391 6.297 1 83 222 ALA B CA 1
ATOM 4019 C C . ALA B 1 222 ? 14.68 19.031 7.348 1 83 222 ALA B C 1
ATOM 4021 O O . ALA B 1 222 ? 14.547 18.031 8.047 1 83 222 ALA B O 1
ATOM 4022 N N . GLN B 1 223 ? 15.727 19.75 7.305 1 87.81 223 GLN B N 1
ATOM 4023 C CA . GLN B 1 223 ? 16.672 19.625 8.398 1 87.81 223 GLN B CA 1
ATOM 4024 C C . GLN B 1 223 ? 16 19.844 9.75 1 87.81 223 GLN B C 1
ATOM 4026 O O . GLN B 1 223 ? 15.062 20.625 9.859 1 87.81 223 GLN B O 1
ATOM 4031 N N . PRO B 1 224 ? 16.516 19.031 10.727 1 93.75 224 PRO B N 1
ATOM 4032 C CA . PRO B 1 224 ? 15.938 19.25 12.055 1 93.75 224 PRO B CA 1
ATOM 4033 C C . PRO B 1 224 ? 15.961 20.719 12.469 1 93.75 224 PRO B C 1
ATOM 4035 O O . PRO B 1 224 ? 16.938 21.422 12.219 1 93.75 224 PRO B O 1
ATOM 4038 N N . VAL B 1 225 ? 14.898 21.125 13.047 1 94.31 225 VAL B N 1
ATOM 4039 C CA . VAL B 1 225 ? 14.789 22.516 13.453 1 94.31 225 VAL B CA 1
ATOM 4040 C C . VAL B 1 225 ? 14.445 22.609 14.938 1 94.31 225 VAL B C 1
ATOM 4042 O O . VAL B 1 225 ? 13.719 21.75 15.461 1 94.31 225 VAL B O 1
ATOM 4045 N N . SER B 1 226 ? 14.961 23.672 15.539 1 95.62 226 SER B N 1
ATOM 4046 C CA . SER B 1 226 ? 14.594 23.906 16.938 1 95.62 226 SER B CA 1
ATOM 4047 C C . SER B 1 226 ? 13.133 24.312 17.062 1 95.62 226 SER B C 1
ATOM 4049 O O . SER B 1 226 ? 12.547 24.844 16.109 1 95.62 226 SER B O 1
ATOM 4051 N N . ILE B 1 227 ? 12.594 24.016 18.203 1 96.25 227 ILE B N 1
ATOM 4052 C CA . ILE B 1 227 ? 11.203 24.391 18.453 1 96.25 227 ILE B CA 1
ATOM 4053 C C . ILE B 1 227 ? 11.055 25.906 18.375 1 96.25 227 ILE B C 1
ATOM 4055 O O . ILE B 1 227 ? 10.078 26.422 17.812 1 96.25 227 ILE B O 1
ATOM 4059 N N . ALA B 1 228 ? 12 26.625 18.859 1 94.94 228 ALA B N 1
ATOM 4060 C CA . ALA B 1 228 ? 11.992 28.078 18.797 1 94.94 228 ALA B CA 1
ATOM 4061 C C . ALA B 1 228 ? 11.977 28.578 17.359 1 94.94 228 ALA B C 1
ATOM 4063 O O . ALA B 1 228 ? 11.289 29.547 17.031 1 94.94 228 ALA B O 1
ATOM 4064 N N . ALA B 1 229 ? 12.703 27.906 16.531 1 94.56 229 ALA B N 1
ATOM 4065 C CA . ALA B 1 229 ? 12.758 28.281 15.117 1 94.56 229 ALA B CA 1
ATOM 4066 C C . ALA B 1 229 ? 11.438 27.984 14.414 1 94.56 229 ALA B C 1
ATOM 4068 O O . ALA B 1 229 ? 11.086 28.656 13.438 1 94.56 229 ALA B O 1
ATOM 4069 N N . LEU B 1 230 ? 10.727 27.047 14.914 1 95.75 230 LEU B N 1
ATOM 4070 C CA . LEU B 1 230 ? 9.492 26.609 14.289 1 95.75 230 LEU B CA 1
ATOM 4071 C C . LEU B 1 230 ? 8.312 27.469 14.742 1 95.75 230 LEU B C 1
ATOM 4073 O O . LEU B 1 230 ? 7.461 27.844 13.938 1 95.75 230 LEU B O 1
ATOM 4077 N N . ILE B 1 231 ? 8.266 27.844 16.094 1 94.69 231 ILE B N 1
ATOM 4078 C CA . ILE B 1 231 ? 7.035 28.453 16.594 1 94.69 231 ILE B CA 1
ATOM 4079 C C . ILE B 1 231 ? 7.367 29.75 17.328 1 94.69 231 ILE B C 1
ATOM 4081 O O . ILE B 1 231 ? 6.488 30.359 17.938 1 94.69 231 ILE B O 1
ATOM 4085 N N . GLY B 1 232 ? 8.578 30.125 17.328 1 90.94 232 GLY B N 1
ATOM 4086 C CA . GLY B 1 232 ? 8.93 31.375 18 1 90.94 232 GLY B CA 1
ATOM 4087 C C . GLY B 1 232 ? 8.125 32.562 17.531 1 90.94 232 GLY B C 1
ATOM 4088 O O . GLY B 1 232 ? 7.5 32.5 16.469 1 90.94 232 GLY B O 1
ATOM 4089 N N . SER B 1 233 ? 8.086 33.594 18.328 1 87.5 233 SER B N 1
ATOM 4090 C CA . SER B 1 233 ? 7.23 34.75 18.109 1 87.5 233 SER B CA 1
ATOM 4091 C C . SER B 1 233 ? 7.426 35.344 16.719 1 87.5 233 SER B C 1
ATOM 4093 O O . SER B 1 233 ? 6.477 35.844 16.109 1 87.5 233 SER B O 1
ATOM 4095 N N . SER B 1 234 ? 8.562 35.188 16.172 1 89.19 234 SER B N 1
ATOM 4096 C CA . SER B 1 234 ? 8.844 35.781 14.875 1 89.19 234 SER B CA 1
ATOM 4097 C C . SER B 1 234 ? 8.828 34.75 13.766 1 89.19 234 SER B C 1
ATOM 4099 O O . SER B 1 234 ? 9.008 35.062 12.586 1 89.19 234 SER B O 1
ATOM 4101 N N . SER B 1 235 ? 8.539 33.562 14.164 1 88.5 235 SER B N 1
ATOM 4102 C CA . SER B 1 235 ? 8.68 32.531 13.156 1 88.5 235 SER B CA 1
ATOM 4103 C C . SER B 1 235 ? 7.344 32.219 12.484 1 88.5 235 SER B C 1
ATOM 4105 O O . SER B 1 235 ? 6.301 32.188 13.141 1 88.5 235 SER B O 1
ATOM 4107 N N . GLN B 1 236 ? 7.395 31.969 11.172 1 92.81 236 GLN B N 1
ATOM 4108 C CA . GLN B 1 236 ? 6.242 31.547 10.383 1 92.81 236 GLN B CA 1
ATOM 4109 C C . GLN B 1 236 ? 6.473 30.172 9.758 1 92.81 236 GLN B C 1
ATOM 4111 O O . GLN B 1 236 ? 5.707 29.75 8.891 1 92.81 236 GLN B O 1
ATOM 4116 N N . ALA B 1 237 ? 7.465 29.516 10.281 1 94.38 237 ALA B N 1
ATOM 4117 C CA . ALA B 1 237 ? 7.93 28.312 9.617 1 94.38 237 ALA B CA 1
ATOM 4118 C C . ALA B 1 237 ? 6.859 27.219 9.641 1 94.38 237 ALA B C 1
ATOM 4120 O O . ALA B 1 237 ? 6.605 26.562 8.633 1 94.38 237 ALA B O 1
ATOM 4121 N N . LEU B 1 238 ? 6.219 27.062 10.797 1 97.06 238 LEU B N 1
ATOM 4122 C CA . LEU B 1 238 ? 5.172 26.062 10.93 1 97.06 238 LEU B CA 1
ATOM 4123 C C . LEU B 1 238 ? 4.004 26.359 10 1 97.06 238 LEU B C 1
ATOM 4125 O O . LEU B 1 238 ? 3.549 25.484 9.258 1 97.06 238 LEU B O 1
ATOM 4129 N N . ARG B 1 239 ? 3.574 27.562 10.055 1 96.38 239 ARG B N 1
ATOM 4130 C CA . ARG B 1 239 ? 2.455 27.984 9.219 1 96.38 239 ARG B CA 1
ATOM 4131 C C . ARG B 1 239 ? 2.791 27.844 7.734 1 96.38 239 ARG B C 1
ATOM 4133 O O . ARG B 1 239 ? 1.97 27.359 6.953 1 96.38 239 ARG B O 1
ATOM 4140 N N . GLU B 1 240 ? 3.936 28.234 7.379 1 94.5 240 GLU B N 1
ATOM 4141 C CA . GLU B 1 240 ? 4.355 28.188 5.984 1 94.5 240 GLU B CA 1
ATOM 4142 C C . GLU B 1 240 ? 4.387 26.75 5.473 1 94.5 240 GLU B C 1
ATOM 4144 O O . GLU B 1 240 ? 3.926 26.469 4.367 1 94.5 240 GLU B O 1
ATOM 4149 N N . ALA B 1 241 ? 4.914 25.875 6.262 1 95.75 241 ALA B N 1
ATOM 4150 C CA . ALA B 1 241 ? 4.977 24.469 5.871 1 95.75 241 ALA B CA 1
ATOM 4151 C C . ALA B 1 241 ? 3.578 23.891 5.684 1 95.75 241 ALA B C 1
ATOM 4153 O O . ALA B 1 241 ? 3.297 23.234 4.668 1 95.75 241 ALA B O 1
ATOM 4154 N N . MET B 1 242 ? 2.703 24.156 6.637 1 97.81 242 MET B N 1
ATOM 4155 C CA . MET B 1 242 ? 1.354 23.609 6.598 1 97.81 242 MET B CA 1
ATOM 4156 C C . MET B 1 242 ? 0.545 24.219 5.461 1 97.81 242 MET B C 1
ATOM 4158 O O . MET B 1 242 ? -0.196 23.516 4.77 1 97.81 242 MET B O 1
ATOM 4162 N N . GLU B 1 243 ? 0.71 25.484 5.242 1 97 243 GLU B N 1
ATOM 4163 C CA . GLU B 1 243 ? 0.022 26.156 4.145 1 97 243 GLU B CA 1
ATOM 4164 C C . GLU B 1 243 ? 0.511 25.641 2.791 1 97 243 GLU B C 1
ATOM 4166 O O . GLU B 1 243 ? -0.278 25.484 1.856 1 97 243 GLU B O 1
ATOM 4171 N N . ASN B 1 244 ? 1.768 25.453 2.678 1 95.62 244 ASN B N 1
ATOM 4172 C CA . ASN B 1 244 ? 2.316 24.891 1.451 1 95.62 244 ASN B CA 1
ATOM 4173 C C . ASN B 1 244 ? 1.707 23.531 1.141 1 95.62 244 ASN B C 1
ATOM 4175 O O . ASN B 1 244 ? 1.251 23.281 0.022 1 95.62 244 ASN B O 1
ATOM 4179 N N . MET B 1 245 ? 1.645 22.656 2.146 1 97 245 MET B N 1
ATOM 4180 C CA . MET B 1 245 ? 1.085 21.328 1.946 1 97 245 MET B CA 1
ATOM 4181 C C . MET B 1 245 ? -0.409 21.391 1.65 1 97 245 MET B C 1
ATOM 4183 O O . MET B 1 245 ? -0.923 20.641 0.829 1 97 245 MET B O 1
ATOM 4187 N N . HIS B 1 246 ? -1.076 22.328 2.305 1 97.69 246 HIS B N 1
ATOM 4188 C CA . HIS B 1 246 ? -2.49 22.547 2.025 1 97.69 246 HIS B CA 1
ATOM 4189 C C . HIS B 1 246 ? -2.711 22.953 0.572 1 97.69 246 HIS B C 1
ATOM 4191 O O . HIS B 1 246 ? -3.582 22.391 -0.105 1 97.69 246 HIS B O 1
ATOM 4197 N N . ASN B 1 247 ? -1.948 23.859 0.11 1 96.44 247 ASN B N 1
ATOM 4198 C CA . ASN B 1 247 ? -2.059 24.328 -1.268 1 96.44 247 ASN B CA 1
ATOM 4199 C C . ASN B 1 247 ? -1.728 23.219 -2.266 1 96.44 247 ASN B C 1
ATOM 4201 O O . ASN B 1 247 ? -2.389 23.094 -3.297 1 96.44 247 ASN B O 1
ATOM 4205 N N . ARG B 1 248 ? -0.759 22.484 -1.951 1 95.62 248 ARG B N 1
ATOM 4206 C CA . ARG B 1 248 ? -0.383 21.375 -2.82 1 95.62 248 ARG B CA 1
ATOM 4207 C C . ARG B 1 248 ? -1.502 20.344 -2.902 1 95.62 248 ARG B C 1
ATOM 4209 O O . ARG B 1 248 ? -1.73 19.75 -3.961 1 95.62 248 ARG B O 1
ATOM 4216 N N . ASN B 1 249 ? -2.137 20.109 -1.773 1 96.69 249 ASN B N 1
ATOM 4217 C CA . ASN B 1 249 ? -3.301 19.234 -1.791 1 96.69 249 ASN B CA 1
ATOM 4218 C C . ASN B 1 249 ? -4.387 19.766 -2.723 1 96.69 249 ASN B C 1
ATOM 4220 O O . ASN B 1 249 ? -4.984 19 -3.482 1 96.69 249 ASN B O 1
ATOM 4224 N N . LYS B 1 250 ? -4.617 21.016 -2.648 1 96 250 LYS B N 1
ATOM 4225 C CA . LYS B 1 250 ? -5.617 21.625 -3.52 1 96 250 LYS B CA 1
ATOM 4226 C C . LYS B 1 250 ? -5.258 21.438 -4.992 1 96 250 LYS B C 1
ATOM 4228 O O . LYS B 1 250 ? -6.125 21.125 -5.812 1 96 250 LYS B O 1
ATOM 4233 N N . ILE B 1 251 ? -4.055 21.641 -5.305 1 95.5 251 ILE B N 1
ATOM 4234 C CA . ILE B 1 251 ? -3.584 21.5 -6.676 1 95.5 251 ILE B CA 1
ATOM 4235 C C . ILE B 1 251 ? -3.789 20.062 -7.145 1 95.5 251 ILE B C 1
ATOM 4237 O O . ILE B 1 251 ? -4.285 19.828 -8.25 1 95.5 251 ILE B O 1
ATOM 4241 N N . LEU B 1 252 ? -3.41 19.141 -6.324 1 96.25 252 LEU B N 1
ATOM 4242 C CA . LEU B 1 252 ? -3.564 17.719 -6.668 1 96.25 252 LEU B CA 1
ATOM 4243 C C . LEU B 1 252 ? -5.035 17.375 -6.867 1 96.25 252 LEU B C 1
ATOM 4245 O O . LEU B 1 252 ? -5.395 16.719 -7.844 1 96.25 252 LEU B O 1
ATOM 4249 N N . MET B 1 253 ? -5.867 17.844 -5.91 1 96.06 253 MET B N 1
ATOM 4250 C CA . MET B 1 253 ? -7.301 17.578 -5.996 1 96.06 253 MET B CA 1
ATOM 4251 C C . MET B 1 253 ? -7.883 18.141 -7.285 1 96.06 253 MET B C 1
ATOM 4253 O O . MET B 1 253 ? -8.672 17.484 -7.961 1 96.06 253 MET B O 1
ATOM 4257 N N . HIS B 1 254 ? -7.473 19.281 -7.57 1 95.38 254 HIS B N 1
ATOM 4258 C CA . HIS B 1 254 ? -7.938 19.922 -8.797 1 95.38 254 HIS B CA 1
ATOM 4259 C C . HIS B 1 254 ? -7.516 19.109 -10.023 1 95.38 254 HIS B C 1
ATOM 4261 O O . HIS B 1 254 ? -8.273 19.016 -10.992 1 95.38 254 HIS B O 1
ATOM 4267 N N . ALA B 1 255 ? -6.375 18.594 -9.992 1 94.69 255 ALA B N 1
ATOM 4268 C CA . ALA B 1 255 ? -5.836 17.828 -11.117 1 94.69 255 ALA B CA 1
ATOM 4269 C C . ALA B 1 255 ? -6.566 16.5 -11.281 1 94.69 255 ALA B C 1
ATOM 4271 O O . ALA B 1 255 ? -6.668 15.977 -12.391 1 94.69 255 ALA B O 1
ATOM 4272 N N . MET B 1 256 ? -7.109 15.945 -10.242 1 96.19 256 MET B N 1
ATOM 4273 C CA . MET B 1 256 ? -7.684 14.602 -10.281 1 96.19 256 MET B CA 1
ATOM 4274 C C . MET B 1 256 ? -9.195 14.664 -10.484 1 96.19 256 MET B C 1
ATOM 4276 O O . MET B 1 256 ? -9.766 13.828 -11.18 1 96.19 256 MET B O 1
ATOM 4280 N N . LEU B 1 257 ? -9.844 15.648 -9.906 1 95.81 257 LEU B N 1
ATOM 4281 C CA . LEU B 1 257 ? -11.297 15.711 -9.914 1 95.81 257 LEU B CA 1
ATOM 4282 C C . LEU B 1 257 ? -11.812 16.281 -11.234 1 95.81 257 LEU B C 1
ATOM 4284 O O . LEU B 1 257 ? -11.117 17.062 -11.883 1 95.81 257 LEU B O 1
ATOM 4288 N N . SER B 1 258 ? -13.031 15.844 -11.594 1 94 258 SER B N 1
ATOM 4289 C CA . SER B 1 258 ? -13.703 16.5 -12.703 1 94 258 SE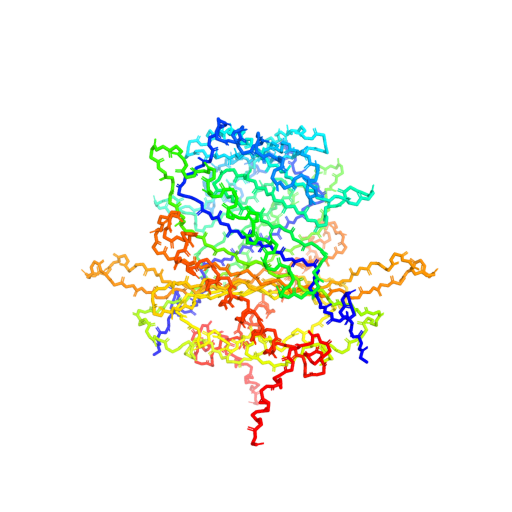R B CA 1
ATOM 4290 C C . SER B 1 258 ? -13.93 17.984 -12.422 1 94 258 SER B C 1
ATOM 4292 O O . SER B 1 258 ? -13.961 18.391 -11.266 1 94 258 SER B O 1
ATOM 4294 N N . GLU B 1 259 ? -14.102 18.719 -13.477 1 92.94 259 GLU B N 1
ATOM 4295 C CA . GLU B 1 259 ? -14.305 20.156 -13.312 1 92.94 259 GLU B CA 1
ATOM 4296 C C . GLU B 1 259 ? -15.539 20.453 -12.461 1 92.94 259 GLU B C 1
ATOM 4298 O O . GLU B 1 259 ? -15.492 21.297 -11.57 1 92.94 259 GLU B O 1
ATOM 4303 N N . GLU B 1 260 ? -16.547 19.766 -12.703 1 90.75 260 GLU B N 1
ATOM 4304 C CA . GLU B 1 260 ? -17.781 19.969 -11.961 1 90.75 260 GLU B CA 1
ATOM 4305 C C . GLU B 1 260 ? -17.609 19.656 -10.477 1 90.75 260 GLU B C 1
ATOM 4307 O O . GLU B 1 260 ? -18.047 20.422 -9.617 1 90.75 260 GLU B O 1
ATOM 4312 N N . MET B 1 261 ? -16.969 18.562 -10.18 1 92.94 261 MET B N 1
ATOM 4313 C CA . MET B 1 261 ? -16.766 18.188 -8.789 1 92.94 261 MET B CA 1
ATOM 4314 C C . MET B 1 261 ? -15.805 19.141 -8.094 1 92.94 261 MET B C 1
ATOM 4316 O O . MET B 1 261 ? -15.984 19.469 -6.922 1 92.94 261 MET B O 1
ATOM 4320 N N . ALA B 1 262 ? -14.766 19.578 -8.828 1 93.75 262 ALA B N 1
ATOM 4321 C CA . ALA B 1 262 ? -13.828 20.547 -8.273 1 93.75 262 ALA B CA 1
ATOM 4322 C C . ALA B 1 262 ? -14.539 21.828 -7.848 1 93.75 262 ALA B C 1
ATOM 4324 O O . ALA B 1 262 ? -14.273 22.359 -6.77 1 93.75 262 ALA B O 1
ATOM 4325 N N . ILE B 1 263 ? -15.414 22.234 -8.648 1 90.88 263 ILE B N 1
ATOM 4326 C CA . ILE B 1 263 ? -16.203 23.422 -8.336 1 90.88 263 ILE B CA 1
ATOM 4327 C C . ILE B 1 263 ? -17.078 23.172 -7.121 1 90.88 263 ILE B C 1
ATOM 4329 O O . ILE B 1 263 ? -17.156 24 -6.215 1 90.88 263 ILE B O 1
ATOM 4333 N N . ARG B 1 264 ? -17.625 22.078 -7.09 1 89.62 264 ARG B N 1
ATOM 4334 C CA . ARG B 1 264 ? -18.562 21.703 -6.031 1 89.62 264 ARG B CA 1
ATOM 4335 C C . ARG B 1 264 ? -17.875 21.688 -4.672 1 89.62 264 ARG B C 1
ATOM 4337 O O . ARG B 1 264 ? -18.469 22.062 -3.658 1 89.62 264 ARG B O 1
ATOM 4344 N N . VAL B 1 265 ? -16.594 21.266 -4.719 1 90.69 265 VAL B N 1
ATOM 4345 C CA . VAL B 1 265 ? -15.922 21.125 -3.43 1 90.69 265 VAL B CA 1
ATOM 4346 C C . VAL B 1 265 ? -15.102 22.391 -3.145 1 90.69 265 VAL B C 1
ATOM 4348 O O . VAL B 1 265 ? -14.242 22.391 -2.262 1 90.69 265 VAL B O 1
ATOM 4351 N N . GLY B 1 266 ? -15.289 23.422 -3.947 1 85.81 266 GLY B N 1
ATOM 4352 C CA . GLY B 1 266 ? -14.758 24.75 -3.633 1 85.81 266 GLY B CA 1
ATOM 4353 C C . GLY B 1 266 ? -13.336 24.953 -4.121 1 85.81 266 GLY B C 1
ATOM 4354 O O . GLY B 1 266 ? -12.586 25.734 -3.553 1 85.81 266 GLY B O 1
ATOM 4355 N N . LEU B 1 267 ? -12.805 24.188 -5.105 1 84.56 267 LEU B N 1
ATOM 4356 C CA . LEU B 1 267 ? -11.445 24.328 -5.621 1 84.56 267 LEU B CA 1
ATOM 4357 C C . LEU B 1 267 ? -11.406 25.312 -6.789 1 84.56 267 LEU B C 1
ATOM 4359 O O . LEU B 1 267 ? -10.336 25.594 -7.34 1 84.56 267 LEU B O 1
ATOM 4363 N N . SER B 1 268 ? -12.422 26.047 -7.234 1 71.06 268 SER B N 1
ATOM 4364 C CA . SER B 1 268 ? -12.445 26.953 -8.375 1 71.06 268 SER B CA 1
ATOM 4365 C C . SER B 1 268 ? -11.539 28.156 -8.133 1 71.06 268 SER B C 1
ATOM 4367 O O . SER B 1 268 ? -11.352 28.578 -6.988 1 71.06 268 SER B O 1
ATOM 4369 N N . ASN B 1 269 ? -10.516 28.453 -9.016 1 56 269 ASN B N 1
ATOM 4370 C CA . ASN B 1 269 ? -9.672 29.641 -9.141 1 56 269 ASN B CA 1
ATOM 4371 C C . ASN B 1 269 ? -10.477 30.922 -9.008 1 56 269 ASN B C 1
ATOM 4373 O O . ASN B 1 269 ? -11.281 31.25 -9.883 1 56 269 ASN B O 1
ATOM 4377 N N . SER B 1 270 ? -11.023 31.391 -8.031 1 44.78 270 SER B N 1
ATOM 4378 C CA . SER B 1 270 ? -11.383 32.812 -8.086 1 44.78 270 SER B CA 1
ATOM 4379 C C . SER B 1 270 ? -10.18 33.656 -8.453 1 44.78 270 SER B C 1
ATOM 4381 O O . SER B 1 270 ? -10.242 34.906 -8.375 1 44.78 270 SER B O 1
ATOM 4383 N N . SER B 1 271 ? -8.961 33.406 -8.766 1 37.25 271 SER B N 1
ATOM 4384 C CA . SER B 1 271 ? -8.18 34.562 -9.203 1 37.25 271 SER B CA 1
ATOM 4385 C C . SER B 1 271 ? -8.711 35.125 -10.523 1 37.25 271 SER B C 1
ATOM 4387 O O . SER B 1 271 ? -8.227 34.75 -11.594 1 37.25 271 SER B O 1
ATOM 4389 N N . LYS B 1 272 ? -9.859 35.281 -10.977 1 36.5 272 LYS B N 1
ATOM 4390 C CA . LYS B 1 272 ? -10.031 36.375 -11.898 1 36.5 272 LYS B CA 1
ATOM 4391 C C . LYS B 1 272 ? -9.5 37.688 -11.289 1 36.5 272 LYS B C 1
ATOM 4393 O O . LYS B 1 272 ? -9.93 38.094 -10.211 1 36.5 272 LYS B O 1
ATOM 4398 N N . THR B 1 273 ? -8.18 37.969 -11.586 1 29.02 273 THR B N 1
ATOM 4399 C CA . THR B 1 273 ? -7.672 39.344 -11.531 1 29.02 273 THR B CA 1
ATOM 4400 C C . THR B 1 273 ? -8.781 40.344 -11.852 1 29.02 273 THR B C 1
ATOM 4402 O O . THR B 1 273 ? -9.422 40.25 -12.898 1 29.02 273 THR B O 1
ATOM 4405 N N . LYS B 1 274 ? -9.391 41 -11.023 1 28.75 274 LYS B N 1
ATOM 4406 C CA . LYS B 1 274 ? -9.859 42.375 -11.164 1 28.75 274 LYS B CA 1
ATOM 4407 C C . LYS B 1 274 ? -8.922 43.188 -12.062 1 28.75 274 LYS B C 1
ATOM 4409 O O . LYS B 1 274 ? -7.754 43.406 -11.719 1 28.75 274 LYS B O 1
ATOM 4414 N N . GLU B 1 275 ? -9.141 43.219 -13.492 1 23.64 275 GLU B N 1
ATOM 4415 C CA . GLU B 1 275 ? -8.922 44.531 -14.07 1 23.64 275 GLU B CA 1
ATOM 4416 C C . GLU B 1 275 ? -9.773 45.594 -13.383 1 23.64 275 GLU B C 1
ATOM 4418 O O . GLU B 1 275 ? -10.93 45.344 -13.039 1 23.64 275 GLU B O 1
#

Organism: NCBI:txid207340

Sequence (550 aa):
MSFAPVNGEHAIEKVAFFVKLSQPISEPLLQSVQRQHKLWRADLPAVDRPQIIEMQIDANGTSQQRPHRGLEFSFRRPDNTSVWSAKIIGSDIIIECSRYTRWAKVWPRAEKYIRHFLEIISVPKPEPTVVLLSLITIDVFKSSELVGELNTLFRKGAYTPSFIFECGPAWHHHFGWFDELEGPRILNNVNCDAKLAPIEDGVEKNQQERIVTLQHLQEWQAQPVSIAALIGSSSQALREAMENMHNRNKILMHAMLSEEMAIRVGLSNSSKTKEMSFAPVNGEHAIEKVAFFVKLSQPISEPLLQSVQRQHKLWRADLPAVDRPQIIEMQIDANGTSQQRPHRGLEFSFRRPDNTSVWSAKIIGSDIIIECSRYTRWAKVWPRAEKYIRHFLEIISVPKPEPTVVLLSLITIDVFKSSELVGELNTLFRKGAYTPSFIFECGPAWHHHFGWFDELEGPRILNNVNCDAKLAPIEDGVEKNQQERIVTLQHLQEWQAQPVSIAALIGSSSQALREAMENMHNRNKILMHAMLSEEMAIRVGLSNSSKTKE

pLDDT: mean 87.77, std 14.6, range [23.5, 98.69]

Radius of gyration: 27.08 Å; Cα contacts (8 Å, |Δi|>4): 1132; chains: 2; bounding box: 70×83×79 Å